Protein AF-A0A4R1K8H7-F1 (afdb_monomer)

Sequence (689 aa):
MNKKAFTLLELAIVLLIIGILSAGAMRMMSGAFTSSKYTRTKNSITLAVKEIADYTVRARRLPASIQGIISQERDAFNTNLEYFADTTATTTASICNMTSTPLTINVCSTADCSGETITENNVAFILASHGEDQAPQYTVSGTTYTFYKDGVNVDEEESDDVVGWMTLNTLKAMAGCEGSLSIEQNKLPDAIAMNTYSYTLTPKGGVAPYDWCIETNNHPTLLGAFYFGSSANLNAKNVNSRGACSSTSNYVNDIGEVILNTNGAALDTNKLGDDNSGSSLITVRLRDSEGTEFVKQYDLRLLRQFEVAMDAPESTTTPGEGFSDFESSLGETINSNGDPNSASVIIKEGEIQIVQNNKKDSVSVFTSCTPASCPPFANKGKFAAYFVYSYSNQASWREVFGLTFAVIKSYKPGTSATAANTTLGLTGDSGPGMGYGDNGWIDGINGGNSFGVEFDLSQESFQMDPDDDHLAIVSRADVRTNWNTPMYSYSADNWPIYNPLQVYTSHAQNVHNTTINNNPDQYWSHNDAKGTSKQTGKGVYYDSTSAVIPNNYNVATPVKYGIRVEALSGCNYKCSVCDKQTGKNNYIFINVWRASESAMAANSTLASNMQTVVSKHHTYDYINAPAATRAYPANLGTPLMTDCVPDDTTTNRTLDTIRYGFTSGKWSYSYDNYIKFIITDFKASVSQY

Structure (mmCIF, N/CA/C/O backbone):
data_AF-A0A4R1K8H7-F1
#
_entry.id   AF-A0A4R1K8H7-F1
#
loop_
_atom_site.group_PDB
_atom_site.id
_atom_site.type_symbol
_atom_site.label_atom_id
_atom_site.label_alt_id
_atom_site.label_comp_id
_atom_site.label_asym_id
_atom_site.label_entity_id
_atom_site.label_seq_id
_atom_site.pdbx_PDB_ins_code
_atom_site.Cartn_x
_atom_site.Cartn_y
_atom_site.Cartn_z
_atom_site.occupancy
_atom_site.B_iso_or_equiv
_atom_site.auth_seq_id
_atom_site.auth_comp_id
_atom_site.auth_asym_id
_atom_site.auth_atom_id
_atom_site.pdbx_PDB_model_num
ATOM 1 N N . MET A 1 1 ? 26.293 -34.514 74.653 1.00 46.16 1 MET A N 1
ATOM 2 C CA . MET A 1 1 ? 25.276 -33.681 73.971 1.00 46.16 1 MET A CA 1
ATOM 3 C C . MET A 1 1 ? 24.098 -33.485 74.918 1.00 46.16 1 MET A C 1
ATOM 5 O O . MET A 1 1 ? 23.252 -34.365 75.007 1.00 46.16 1 MET A O 1
ATOM 9 N N . ASN A 1 2 ? 24.062 -32.378 75.666 1.00 43.22 2 ASN A N 1
ATOM 10 C CA . ASN A 1 2 ? 22.921 -32.037 76.522 1.00 43.22 2 ASN A CA 1
ATOM 11 C C . ASN A 1 2 ? 21.764 -31.568 75.636 1.00 43.22 2 ASN A C 1
ATOM 13 O O . ASN A 1 2 ? 21.667 -30.388 75.306 1.00 43.22 2 ASN A O 1
ATOM 17 N N . LYS A 1 3 ? 20.911 -32.506 75.213 1.00 53.81 3 LYS A N 1
ATOM 18 C CA . LYS A 1 3 ? 19.638 -32.176 74.573 1.00 53.81 3 LYS A CA 1
ATOM 19 C C . LYS A 1 3 ? 18.725 -31.600 75.655 1.00 53.81 3 LYS A C 1
ATOM 21 O O . LYS A 1 3 ? 18.143 -32.348 76.432 1.00 53.81 3 LYS A O 1
ATOM 26 N N . LYS A 1 4 ? 18.656 -30.269 75.746 1.00 66.88 4 LYS A N 1
ATOM 27 C CA . LYS A 1 4 ? 17.614 -29.594 76.524 1.00 66.88 4 LYS A CA 1
ATOM 28 C C . LYS A 1 4 ? 16.278 -29.943 75.867 1.00 66.88 4 LYS A C 1
ATOM 30 O O . LYS A 1 4 ? 16.053 -29.584 74.714 1.00 66.88 4 LYS A O 1
ATOM 35 N N . ALA A 1 5 ? 15.455 -30.721 76.559 1.00 67.00 5 ALA A N 1
ATOM 36 C CA . ALA A 1 5 ? 14.085 -30.972 76.144 1.00 67.00 5 ALA A CA 1
ATOM 37 C C . ALA A 1 5 ? 13.282 -29.679 76.344 1.00 67.00 5 ALA A C 1
ATOM 39 O O . ALA A 1 5 ? 13.367 -29.073 77.413 1.00 67.00 5 ALA A O 1
ATOM 40 N N . PHE A 1 6 ? 12.554 -29.247 75.312 1.00 68.94 6 PHE A N 1
ATOM 41 C CA . PHE A 1 6 ? 11.619 -28.126 75.416 1.00 68.94 6 PHE A CA 1
ATOM 42 C C . PHE A 1 6 ? 10.542 -28.455 76.447 1.00 68.94 6 PHE A C 1
ATOM 44 O O . PHE A 1 6 ? 10.031 -29.579 76.482 1.00 68.94 6 PHE A O 1
ATOM 51 N N . THR A 1 7 ? 10.200 -27.487 77.293 1.00 84.62 7 THR A N 1
ATOM 52 C CA . THR A 1 7 ? 9.129 -27.686 78.267 1.00 84.62 7 THR A CA 1
ATOM 53 C C . THR A 1 7 ? 7.779 -27.670 77.548 1.00 84.62 7 THR A C 1
ATOM 55 O O . THR A 1 7 ? 7.556 -26.903 76.612 1.00 84.62 7 THR A O 1
ATOM 58 N N . LEU A 1 8 ? 6.856 -28.534 77.972 1.00 86.00 8 LEU A N 1
ATOM 59 C CA . LEU A 1 8 ? 5.530 -28.684 77.353 1.00 86.00 8 LEU A CA 1
ATOM 60 C C . LEU A 1 8 ? 4.734 -27.358 77.363 1.00 86.00 8 LEU A C 1
ATOM 62 O O . LEU A 1 8 ? 3.929 -27.097 76.473 1.00 86.00 8 LEU A O 1
ATOM 66 N N . LEU A 1 9 ? 5.032 -26.486 78.333 1.00 87.44 9 LEU A N 1
ATOM 67 C CA . LEU A 1 9 ? 4.484 -25.137 78.449 1.00 87.44 9 LEU A CA 1
ATOM 68 C C . LEU A 1 9 ? 4.985 -24.187 77.348 1.00 87.44 9 LEU A C 1
ATOM 70 O O . LEU A 1 9 ? 4.184 -23.450 76.777 1.00 87.44 9 LEU A O 1
ATOM 74 N N . GLU A 1 10 ? 6.281 -24.216 77.017 1.00 86.31 10 GLU A N 1
ATOM 75 C CA . GLU A 1 10 ? 6.838 -23.400 75.926 1.00 86.31 10 GLU A CA 1
ATOM 76 C C . GLU A 1 10 ? 6.198 -23.772 74.582 1.00 86.31 10 GLU A C 1
ATOM 78 O O . GLU A 1 10 ? 5.849 -22.886 73.804 1.00 86.31 10 GLU A O 1
ATOM 83 N N . LEU A 1 11 ? 5.948 -25.065 74.336 1.00 91.25 11 LEU A N 1
ATOM 84 C CA . LEU A 1 11 ? 5.245 -25.522 73.131 1.00 91.25 11 LEU A CA 1
ATOM 85 C C . LEU A 1 11 ? 3.792 -25.009 73.081 1.00 91.25 11 LEU A C 1
ATOM 87 O O . LEU A 1 11 ? 3.328 -24.573 72.028 1.00 91.25 11 LEU A O 1
ATOM 91 N N . ALA A 1 12 ? 3.079 -25.022 74.212 1.00 92.50 12 ALA A N 1
ATOM 92 C CA . ALA A 1 12 ? 1.696 -24.551 74.285 1.00 92.50 12 ALA A CA 1
ATOM 93 C C . ALA A 1 12 ? 1.571 -23.042 74.001 1.00 92.50 12 ALA A C 1
ATOM 95 O O . ALA A 1 12 ? 0.664 -22.624 73.281 1.00 92.50 12 ALA A O 1
ATOM 96 N N . ILE A 1 13 ? 2.505 -22.227 74.505 1.00 94.25 13 ILE A N 1
ATOM 97 C CA . ILE A 1 13 ? 2.536 -20.780 74.238 1.00 94.25 13 ILE A CA 1
ATOM 98 C C . ILE A 1 13 ? 2.827 -20.507 72.756 1.00 94.25 13 ILE A C 1
ATOM 100 O O . ILE A 1 13 ? 2.176 -19.657 72.151 1.00 94.25 13 ILE A O 1
ATOM 104 N N . VAL A 1 14 ? 3.750 -21.254 72.141 1.00 95.06 14 VAL A N 1
ATOM 105 C CA . VAL A 1 14 ? 4.052 -21.115 70.706 1.00 95.06 14 VAL A CA 1
ATOM 106 C C . VAL A 1 14 ? 2.830 -21.447 69.846 1.00 95.06 14 VAL A C 1
ATOM 108 O O . VAL A 1 14 ? 2.508 -20.690 68.931 1.00 95.06 14 VAL A O 1
ATOM 111 N N . LEU A 1 15 ? 2.102 -22.525 70.157 1.00 94.31 15 LEU A N 1
ATOM 112 C CA . LEU A 1 15 ? 0.884 -22.891 69.424 1.00 94.31 15 LEU A CA 1
ATOM 113 C C . LEU A 1 15 ? -0.229 -21.844 69.574 1.00 94.31 15 LEU A C 1
ATOM 115 O O . LEU A 1 15 ? -0.911 -21.542 68.595 1.00 94.31 15 LEU A O 1
ATOM 119 N N . LEU A 1 16 ? -0.382 -21.246 70.760 1.00 95.38 16 LEU A N 1
ATOM 120 C CA . LEU A 1 16 ? -1.332 -20.153 70.982 1.00 95.38 16 LEU A CA 1
ATOM 121 C C . LEU A 1 16 ? -0.990 -18.925 70.125 1.00 95.38 16 LEU A C 1
ATOM 123 O O . LEU A 1 16 ? -1.870 -18.369 69.467 1.00 95.38 16 LEU A O 1
ATOM 127 N N . ILE A 1 17 ? 0.286 -18.525 70.094 1.00 95.88 17 ILE A N 1
ATOM 128 C CA . ILE A 1 17 ? 0.751 -17.391 69.284 1.00 95.88 17 ILE A CA 1
ATOM 129 C C . ILE A 1 17 ? 0.510 -17.665 67.795 1.00 95.88 17 ILE A C 1
ATOM 131 O O . ILE A 1 17 ? -0.023 -16.803 67.098 1.00 95.88 17 ILE A O 1
ATOM 135 N N . ILE A 1 18 ? 0.827 -18.870 67.309 1.00 95.19 18 ILE A N 1
ATOM 136 C CA . ILE A 1 18 ? 0.568 -19.260 65.915 1.00 95.19 18 ILE A CA 1
ATOM 137 C C . ILE A 1 18 ? -0.934 -19.219 65.605 1.00 95.19 18 ILE A C 1
ATOM 139 O O . ILE A 1 18 ? -1.311 -18.719 64.547 1.00 95.19 18 ILE A O 1
ATOM 143 N N . GLY A 1 19 ? -1.796 -19.681 66.515 1.00 95.69 19 GLY A N 1
ATOM 144 C CA . GLY A 1 19 ? -3.250 -19.634 66.337 1.00 95.69 19 GLY A CA 1
ATOM 145 C C . GLY A 1 19 ? -3.782 -18.206 66.187 1.00 95.69 19 GLY A C 1
ATOM 146 O O . GLY A 1 19 ? -4.539 -17.923 65.259 1.00 95.69 19 GLY A O 1
ATOM 147 N N . ILE A 1 20 ? -3.326 -17.287 67.043 1.00 95.00 20 ILE A N 1
ATOM 148 C CA . ILE A 1 20 ? -3.728 -15.872 66.993 1.00 95.00 20 ILE A CA 1
ATOM 149 C C . ILE A 1 20 ? -3.201 -15.196 65.720 1.00 95.00 20 ILE A C 1
ATOM 151 O O . ILE A 1 20 ? -3.957 -14.504 65.036 1.00 95.00 20 ILE A O 1
ATOM 155 N N . LEU A 1 21 ? -1.934 -15.427 65.358 1.00 95.31 21 LEU A N 1
ATOM 156 C CA . LEU A 1 21 ? -1.344 -14.868 64.137 1.00 95.31 21 LEU A CA 1
ATOM 157 C C . LEU A 1 21 ? -2.031 -15.399 62.873 1.00 95.31 21 LEU A C 1
ATOM 159 O O . LEU A 1 21 ? -2.281 -14.630 61.947 1.00 95.31 21 LEU A O 1
ATOM 163 N N . SER A 1 22 ? -2.394 -16.684 62.849 1.00 93.38 22 SER A N 1
ATOM 164 C CA . SER A 1 22 ? -3.094 -17.297 61.713 1.00 93.38 22 SER A CA 1
ATOM 165 C C . SER A 1 22 ? -4.496 -16.711 61.533 1.00 93.38 22 SER A C 1
ATOM 167 O O . SER A 1 22 ? -4.876 -16.364 60.417 1.00 93.38 22 SER A O 1
ATOM 169 N N . ALA A 1 23 ? -5.246 -16.528 62.627 1.00 90.19 23 ALA A N 1
ATOM 170 C CA . ALA A 1 23 ? -6.570 -15.907 62.586 1.00 90.19 23 ALA A CA 1
ATOM 171 C C . ALA A 1 23 ? -6.513 -14.437 62.123 1.00 90.19 23 ALA A C 1
ATOM 173 O O . ALA A 1 23 ? -7.360 -14.000 61.343 1.00 90.19 23 ALA A O 1
ATOM 174 N N . GLY A 1 24 ? -5.495 -13.684 62.560 1.00 90.44 24 GLY A N 1
ATOM 175 C CA . GLY A 1 24 ? -5.249 -12.319 62.088 1.00 90.44 24 GLY A CA 1
ATOM 176 C C . GLY A 1 24 ? -4.907 -12.261 60.595 1.00 90.44 24 GLY A C 1
ATOM 177 O O . GLY A 1 24 ? -5.489 -11.462 59.861 1.00 90.44 24 GLY A O 1
ATOM 178 N N . ALA A 1 25 ? -4.024 -13.150 60.128 1.00 90.56 25 ALA A N 1
ATOM 179 C CA . ALA A 1 25 ? -3.614 -13.217 58.726 1.00 90.56 25 ALA A CA 1
ATOM 180 C C . ALA A 1 25 ? -4.790 -13.530 57.785 1.00 90.56 25 ALA A C 1
ATOM 182 O O . ALA A 1 25 ? -4.927 -12.886 56.747 1.00 90.56 25 ALA A O 1
ATOM 183 N N . MET A 1 26 ? -5.683 -14.453 58.165 1.00 91.19 26 MET A N 1
ATOM 184 C CA . MET A 1 26 ? -6.849 -14.813 57.344 1.00 91.19 26 MET A CA 1
ATOM 185 C C . MET A 1 26 ? -7.805 -13.633 57.115 1.00 91.19 26 MET A C 1
ATOM 187 O O . MET A 1 26 ? -8.285 -13.452 55.997 1.00 91.19 26 MET A O 1
ATOM 191 N N . ARG A 1 27 ? -8.045 -12.789 58.130 1.00 84.00 27 ARG A N 1
ATOM 192 C CA . ARG A 1 27 ? -8.909 -11.601 57.984 1.00 84.00 27 ARG A CA 1
ATOM 193 C C . ARG A 1 27 ? -8.325 -10.575 57.013 1.00 84.00 27 ARG A C 1
ATOM 195 O O . ARG A 1 27 ? -9.057 -10.040 56.187 1.00 84.00 27 ARG A O 1
ATOM 202 N N . MET A 1 28 ? -7.013 -10.339 57.073 1.00 88.62 28 MET A N 1
ATOM 203 C CA . MET A 1 28 ? -6.340 -9.419 56.147 1.00 88.62 28 MET A CA 1
ATOM 204 C C . MET A 1 28 ? -6.310 -9.965 54.715 1.00 88.62 28 MET A C 1
ATOM 206 O O . MET A 1 28 ? -6.494 -9.209 53.764 1.00 88.62 28 MET A O 1
ATOM 210 N N . MET A 1 29 ? -6.121 -11.279 54.552 1.00 91.06 29 MET A N 1
ATOM 211 C CA . MET A 1 29 ? -6.149 -11.917 53.235 1.00 91.06 29 MET A CA 1
ATOM 212 C C . MET A 1 29 ? -7.539 -11.857 52.592 1.00 91.06 29 MET A C 1
ATOM 214 O O . MET A 1 29 ? -7.616 -11.626 51.391 1.00 91.06 29 MET A O 1
ATOM 218 N N . SER A 1 30 ? -8.624 -12.002 53.366 1.00 88.50 30 SER A N 1
ATOM 219 C CA . SER A 1 30 ? -9.996 -11.937 52.834 1.00 88.50 30 SER A CA 1
ATOM 220 C C . SER A 1 30 ? -10.286 -10.601 52.147 1.00 88.50 30 SER A C 1
ATOM 222 O O . SER A 1 30 ? -10.647 -10.592 50.975 1.00 88.50 30 SER A O 1
ATOM 224 N N . GLY A 1 31 ? -10.032 -9.472 52.821 1.00 88.25 31 GLY A N 1
ATOM 225 C CA . GLY A 1 31 ? -10.249 -8.146 52.223 1.00 88.25 31 GLY A CA 1
ATOM 226 C C . GLY A 1 31 ? -9.352 -7.881 51.006 1.00 88.25 31 GLY A C 1
ATOM 227 O O . GLY A 1 31 ? -9.788 -7.289 50.019 1.00 88.25 31 GLY A O 1
ATOM 228 N N . ALA A 1 32 ? -8.111 -8.383 51.028 1.00 90.56 32 ALA A N 1
ATOM 229 C CA . ALA A 1 32 ? -7.211 -8.293 49.879 1.00 90.56 32 ALA A CA 1
ATOM 230 C C . ALA A 1 32 ? -7.717 -9.107 48.672 1.00 90.56 32 ALA A C 1
ATOM 232 O O . ALA A 1 32 ? -7.573 -8.664 47.531 1.00 90.56 32 ALA A O 1
ATOM 233 N N . PHE A 1 33 ? -8.333 -10.274 48.902 1.00 93.00 33 PHE A N 1
ATOM 234 C CA . PHE A 1 33 ? -8.939 -11.068 47.835 1.00 93.00 33 PHE A CA 1
ATOM 235 C C . PHE A 1 33 ? -10.171 -10.387 47.239 1.00 93.00 33 PHE A C 1
ATOM 237 O O . PHE A 1 33 ? -10.264 -10.351 46.013 1.00 93.00 33 PHE A O 1
ATOM 244 N N . THR A 1 34 ? -11.060 -9.812 48.052 1.00 92.69 34 THR A N 1
ATOM 245 C CA . THR A 1 34 ? -12.237 -9.071 47.563 1.00 92.69 34 THR A CA 1
ATOM 246 C C . THR A 1 34 ? -11.818 -7.872 46.714 1.00 92.69 34 THR A C 1
ATOM 248 O O . THR A 1 34 ? -12.214 -7.775 45.557 1.00 92.69 34 THR A O 1
ATOM 251 N N . SER A 1 35 ? -10.903 -7.030 47.206 1.00 92.94 35 SER A N 1
ATOM 252 C CA . SER A 1 35 ? -10.392 -5.884 46.434 1.00 92.94 35 SER A CA 1
ATOM 253 C C . SER A 1 35 ? -9.690 -6.313 45.132 1.00 92.94 35 SER A C 1
ATOM 255 O O . SER A 1 35 ? -9.850 -5.686 44.077 1.00 92.94 35 SER A O 1
ATOM 257 N N . SER A 1 36 ? -8.947 -7.429 45.169 1.00 96.19 36 SER A N 1
ATOM 258 C CA . SER A 1 36 ? -8.322 -8.012 43.976 1.00 96.19 36 SER A CA 1
ATOM 259 C C . SER A 1 36 ? -9.360 -8.510 42.968 1.00 96.19 36 SER A C 1
ATOM 261 O O . SER A 1 36 ? -9.210 -8.256 41.771 1.00 96.19 36 SER A O 1
ATOM 263 N N . LYS A 1 37 ? -10.416 -9.190 43.428 1.00 96.69 37 LYS A N 1
ATOM 264 C CA . LYS A 1 37 ? -11.520 -9.645 42.577 1.00 96.69 37 LYS A CA 1
ATOM 265 C C . LYS A 1 37 ? -12.281 -8.468 41.981 1.00 96.69 37 LYS A C 1
ATOM 267 O O . LYS A 1 37 ? -12.419 -8.438 40.768 1.00 96.69 37 LYS A O 1
ATOM 272 N N . TYR A 1 38 ? -12.637 -7.460 42.773 1.00 96.38 38 TYR A N 1
ATOM 273 C CA . TYR A 1 38 ? -13.289 -6.242 42.291 1.00 96.38 38 TYR A CA 1
ATOM 274 C C . TYR A 1 38 ? -12.479 -5.558 41.179 1.00 96.38 38 TYR A C 1
ATOM 276 O O . TYR A 1 38 ? -12.977 -5.294 40.084 1.00 96.38 38 TYR A O 1
ATOM 284 N N . THR A 1 39 ? -11.170 -5.377 41.399 1.00 97.06 39 THR A N 1
ATOM 285 C CA . THR A 1 39 ? -10.259 -4.823 40.382 1.00 97.06 39 THR A CA 1
ATOM 286 C C . THR A 1 39 ? -10.230 -5.685 39.114 1.00 97.06 39 THR A C 1
ATOM 288 O O . THR A 1 39 ? -10.230 -5.163 37.997 1.00 97.06 39 THR A O 1
ATOM 291 N N . ARG A 1 40 ? -10.221 -7.016 39.261 1.00 97.25 40 ARG A N 1
ATOM 292 C CA . ARG A 1 40 ? -10.290 -7.946 38.126 1.00 97.25 40 ARG A CA 1
ATOM 293 C C . ARG A 1 40 ? -11.631 -7.861 37.398 1.00 97.25 40 ARG A C 1
ATOM 295 O O . ARG A 1 40 ? -11.608 -7.832 36.172 1.00 97.25 40 ARG A O 1
ATOM 302 N N . THR A 1 41 ? -12.758 -7.769 38.100 1.00 97.88 41 THR A N 1
ATOM 303 C CA . THR A 1 41 ? -14.093 -7.586 37.510 1.00 97.88 41 THR A CA 1
ATOM 304 C C . THR A 1 41 ? -14.147 -6.287 36.706 1.00 97.88 41 THR A C 1
ATOM 306 O O . THR A 1 41 ? -14.503 -6.320 35.530 1.00 97.88 41 THR A O 1
ATOM 309 N N . LYS A 1 42 ? -13.651 -5.169 37.249 1.00 97.88 42 LYS A N 1
ATOM 310 C CA . LYS A 1 42 ? -13.557 -3.888 36.525 1.00 97.88 42 LYS A CA 1
ATOM 311 C C . LYS A 1 42 ? -12.729 -3.974 35.242 1.00 97.88 42 LYS A C 1
ATOM 313 O O . LYS A 1 42 ? -13.139 -3.460 34.198 1.00 97.88 42 LYS A O 1
ATOM 318 N N . ASN A 1 43 ? -11.583 -4.649 35.297 1.00 97.62 43 ASN A N 1
ATOM 319 C CA . ASN A 1 43 ? -10.753 -4.879 34.114 1.00 97.62 43 ASN A CA 1
ATOM 320 C C . ASN A 1 43 ? -11.456 -5.785 33.090 1.00 97.62 43 ASN A C 1
ATOM 322 O O . ASN A 1 43 ? -11.357 -5.529 31.892 1.00 97.62 43 ASN A O 1
ATOM 326 N N . SER A 1 44 ? -12.188 -6.799 33.557 1.00 97.31 44 SER A N 1
ATOM 327 C CA . SER A 1 44 ? -12.937 -7.737 32.708 1.00 97.31 44 SER A CA 1
ATOM 328 C C . SER A 1 44 ? -14.081 -7.026 31.982 1.00 97.31 44 SER A C 1
ATOM 330 O O . SER A 1 44 ? -14.193 -7.149 30.768 1.00 97.31 44 SER A O 1
ATOM 332 N N . ILE A 1 45 ? -14.855 -6.186 32.681 1.00 98.06 45 ILE A N 1
ATOM 333 C CA . ILE A 1 45 ? -15.905 -5.354 32.072 1.00 98.06 45 ILE A CA 1
ATOM 334 C C . ILE A 1 45 ? -15.313 -4.367 31.068 1.00 98.06 45 ILE A C 1
ATOM 336 O O . ILE A 1 45 ? -15.821 -4.246 29.958 1.00 98.06 45 ILE A O 1
ATOM 340 N N . THR A 1 46 ? -14.217 -3.687 31.416 1.00 98.19 46 THR A N 1
ATOM 341 C CA . THR A 1 46 ? -13.554 -2.736 30.505 1.00 98.19 46 THR A CA 1
ATOM 342 C C . THR A 1 46 ? -13.098 -3.429 29.217 1.00 98.19 46 THR A C 1
ATOM 344 O O . THR A 1 46 ? -13.279 -2.894 28.121 1.00 98.19 46 THR A O 1
ATOM 347 N N . LEU A 1 47 ? -12.534 -4.635 29.335 1.00 97.81 47 LEU A N 1
ATOM 348 C CA . LEU A 1 47 ? -12.134 -5.448 28.190 1.00 97.81 47 LEU A CA 1
ATOM 349 C C . LEU A 1 47 ? -13.349 -5.885 27.361 1.00 97.81 47 LEU A C 1
ATOM 351 O O . LEU A 1 47 ? -13.347 -5.692 26.149 1.00 97.81 47 LEU A O 1
ATOM 355 N N . ALA A 1 48 ? -14.396 -6.398 28.004 1.00 98.19 48 ALA A N 1
ATOM 356 C CA . ALA A 1 48 ? -15.610 -6.851 27.333 1.00 98.19 48 ALA A CA 1
ATOM 357 C C . ALA A 1 48 ? -16.338 -5.706 26.603 1.00 98.19 48 ALA A C 1
ATOM 359 O O . ALA A 1 48 ? -16.743 -5.866 25.454 1.00 98.19 48 ALA A O 1
ATOM 360 N N . VAL A 1 49 ? -16.430 -4.514 27.208 1.00 98.44 49 VAL A N 1
ATOM 361 C CA . VAL A 1 49 ? -16.962 -3.299 26.562 1.00 98.44 49 VAL A CA 1
ATOM 362 C C . VAL A 1 49 ? -16.171 -2.966 25.293 1.00 98.44 49 VAL A C 1
ATOM 364 O O . VAL A 1 49 ? -16.765 -2.652 24.260 1.00 98.44 49 VAL A O 1
ATOM 367 N N . LYS A 1 50 ? -14.838 -3.082 25.334 1.00 98.12 50 LYS A N 1
ATOM 368 C CA . LYS A 1 50 ? -13.985 -2.872 24.158 1.00 98.12 50 LYS A CA 1
ATOM 369 C C . LYS A 1 50 ? -14.206 -3.940 23.084 1.00 98.12 50 LYS A C 1
ATOM 371 O O . LYS A 1 50 ? -14.316 -3.596 21.913 1.00 98.12 50 LYS A O 1
ATOM 376 N N . GLU A 1 51 ? -14.306 -5.212 23.458 1.00 98.19 51 GLU A N 1
ATOM 377 C CA . GLU A 1 51 ? -14.550 -6.316 22.518 1.00 98.19 51 GLU A CA 1
ATOM 378 C C . GLU A 1 51 ? -15.915 -6.182 21.817 1.00 98.19 51 GLU A C 1
ATOM 380 O O . GLU A 1 51 ? -16.007 -6.366 20.600 1.00 98.19 51 GLU A O 1
ATOM 385 N N . ILE A 1 52 ? -16.959 -5.776 22.551 1.00 98.19 52 ILE A N 1
ATOM 386 C CA . ILE A 1 52 ? -18.285 -5.471 21.989 1.00 98.19 52 ILE A CA 1
ATOM 387 C C . ILE A 1 52 ? -18.204 -4.271 21.037 1.00 98.19 52 ILE A C 1
ATOM 389 O O . ILE A 1 52 ? -18.786 -4.312 19.949 1.00 98.19 52 ILE A O 1
ATOM 393 N N . ALA A 1 53 ? -17.471 -3.216 21.402 1.00 97.75 53 ALA A N 1
ATOM 394 C CA . ALA A 1 53 ? -17.270 -2.057 20.536 1.00 97.75 53 ALA A CA 1
ATOM 395 C C . ALA A 1 53 ? -16.532 -2.436 19.241 1.00 97.75 53 ALA A C 1
ATOM 397 O O . ALA A 1 53 ? -16.993 -2.093 18.154 1.00 97.75 53 ALA A O 1
ATOM 398 N N . ASP A 1 54 ? -15.455 -3.218 19.332 1.00 96.38 54 ASP A N 1
ATOM 399 C CA . ASP A 1 54 ? -14.691 -3.706 18.180 1.00 96.38 54 ASP A CA 1
ATOM 400 C C . ASP A 1 54 ? -15.546 -4.594 17.262 1.00 96.38 54 ASP A C 1
ATOM 402 O O . ASP A 1 54 ? -15.484 -4.473 16.033 1.00 96.38 54 ASP A O 1
ATOM 406 N N . TYR A 1 55 ? -16.371 -5.481 17.833 1.00 96.69 55 TYR A N 1
ATOM 407 C CA . TYR A 1 55 ? -17.365 -6.237 17.069 1.00 96.69 55 TYR A CA 1
ATOM 408 C C . TYR A 1 55 ? -18.322 -5.292 16.343 1.00 96.69 55 TYR A C 1
ATOM 410 O O . TYR A 1 55 ? -18.528 -5.432 15.139 1.00 96.69 55 TYR A O 1
ATOM 418 N N . THR A 1 56 ? -18.865 -4.310 17.060 1.00 95.50 56 THR A N 1
ATOM 419 C CA . THR A 1 56 ? -19.866 -3.376 16.540 1.00 95.50 56 THR A CA 1
ATOM 420 C C . THR A 1 56 ? -19.311 -2.513 15.413 1.00 95.50 56 THR A C 1
ATOM 422 O O . THR A 1 56 ? -19.981 -2.322 14.404 1.00 95.50 56 THR A O 1
ATOM 425 N N . VAL A 1 57 ? -18.070 -2.039 15.528 1.00 91.81 57 VAL A N 1
ATOM 426 C CA . VAL A 1 57 ? -17.384 -1.267 14.482 1.00 91.81 57 VAL A CA 1
ATOM 427 C C . VAL A 1 57 ? -17.228 -2.088 13.200 1.00 91.81 57 VAL A C 1
ATOM 429 O O . VAL A 1 57 ? -17.487 -1.582 12.107 1.00 91.81 57 VAL A O 1
ATOM 432 N N . ARG A 1 58 ? -16.855 -3.368 13.321 1.00 88.12 58 ARG A N 1
ATOM 433 C CA . ARG A 1 58 ? -16.699 -4.271 12.168 1.00 88.12 58 ARG A CA 1
ATOM 434 C C . ARG A 1 58 ? -18.037 -4.678 11.557 1.00 88.12 58 ARG A C 1
ATOM 436 O O . ARG A 1 58 ? -18.187 -4.646 10.342 1.00 88.12 58 ARG A O 1
ATOM 443 N N . ALA A 1 59 ? -18.994 -5.072 12.392 1.00 90.06 59 ALA A N 1
ATOM 444 C CA . ALA A 1 59 ? -20.297 -5.573 11.965 1.00 90.06 59 ALA A CA 1
ATOM 445 C C . ALA A 1 59 ? -21.293 -4.454 11.626 1.00 90.06 59 ALA A C 1
ATOM 447 O O . ALA A 1 59 ? -22.352 -4.733 11.070 1.00 90.06 59 ALA A O 1
ATOM 448 N N . ARG A 1 60 ? -20.972 -3.206 11.992 1.00 90.62 60 ARG A N 1
ATOM 449 C CA . ARG A 1 60 ? -21.842 -2.023 11.914 1.00 90.62 60 ARG A CA 1
ATOM 450 C C . ARG A 1 60 ? -23.178 -2.188 12.639 1.00 90.62 60 ARG A C 1
ATOM 452 O O . ARG A 1 60 ? -24.109 -1.452 12.357 1.00 90.62 60 ARG A O 1
ATOM 459 N N . ARG A 1 61 ? -23.278 -3.110 13.595 1.00 94.19 61 ARG A N 1
ATOM 460 C CA . ARG A 1 61 ? -24.480 -3.388 14.397 1.00 94.19 61 ARG A CA 1
ATOM 461 C C . ARG A 1 61 ? -24.082 -3.901 15.773 1.00 94.19 61 ARG A C 1
ATOM 463 O O . ARG A 1 61 ? -23.027 -4.529 15.896 1.00 94.19 61 ARG A O 1
ATOM 470 N N . LEU A 1 62 ? -24.916 -3.668 16.782 1.00 96.75 62 LEU A N 1
ATOM 471 C CA . LEU A 1 62 ? -24.701 -4.265 18.100 1.00 96.75 62 LEU A CA 1
ATOM 472 C C . LEU A 1 62 ? -24.952 -5.779 18.036 1.00 96.75 62 LEU A C 1
ATOM 474 O O . LEU A 1 62 ? -25.794 -6.236 17.257 1.00 96.75 62 LEU A O 1
ATOM 478 N N . PRO A 1 63 ? -24.241 -6.589 18.830 1.00 96.81 63 PRO A N 1
ATOM 479 C CA . PRO A 1 63 ? -24.535 -8.008 18.902 1.00 96.81 63 PRO A CA 1
ATOM 480 C C . PRO A 1 63 ? -25.853 -8.281 19.633 1.00 96.81 63 PRO A C 1
ATOM 482 O O . PRO A 1 63 ? -26.177 -7.627 20.616 1.00 96.81 63 PRO A O 1
ATOM 485 N N . ALA A 1 64 ? -26.604 -9.293 19.190 1.00 96.25 64 ALA A N 1
ATOM 486 C CA . ALA A 1 64 ? -27.817 -9.729 19.892 1.00 96.25 64 ALA A CA 1
ATOM 487 C C . ALA A 1 64 ? -27.512 -10.422 21.237 1.00 96.25 64 ALA A C 1
ATOM 489 O O . ALA A 1 64 ? -28.361 -10.454 22.122 1.00 96.25 64 ALA A O 1
ATOM 490 N N . SER A 1 65 ? -26.304 -10.975 21.387 1.00 96.62 65 SER A N 1
ATOM 491 C CA . SER A 1 65 ? -25.794 -11.592 22.614 1.00 96.62 65 SER A CA 1
ATOM 492 C C . SER A 1 65 ? -24.276 -11.453 22.687 1.00 96.62 65 SER A C 1
ATOM 494 O O . SER A 1 65 ? -23.616 -11.489 21.652 1.00 96.62 65 SER A O 1
ATOM 496 N N . ILE A 1 66 ? -23.711 -11.411 23.892 1.00 97.56 66 ILE A N 1
ATOM 497 C CA . ILE A 1 66 ? -22.252 -11.357 24.106 1.00 97.56 66 ILE A CA 1
ATOM 498 C C . ILE A 1 66 ? -21.550 -12.720 23.977 1.00 97.56 66 ILE A C 1
ATOM 500 O O . ILE A 1 66 ? -20.322 -12.764 23.895 1.00 97.56 66 ILE A O 1
ATOM 504 N N . GLN A 1 67 ? -22.311 -13.822 23.932 1.00 97.00 67 GLN A N 1
ATOM 505 C CA . GLN A 1 67 ? -21.758 -15.177 23.891 1.00 97.00 67 GLN A CA 1
ATOM 506 C C . GLN A 1 67 ? -20.885 -15.404 22.655 1.00 97.00 67 GLN A C 1
ATOM 508 O O . GLN A 1 67 ? -21.316 -15.176 21.523 1.00 97.00 67 GLN A O 1
ATOM 513 N N . GLY A 1 68 ? -19.645 -15.841 22.880 1.00 95.75 68 GLY A N 1
ATOM 514 C CA . GLY A 1 68 ? -18.649 -16.051 21.822 1.00 95.75 68 GLY A CA 1
ATOM 515 C C . GLY A 1 68 ? -18.100 -14.777 21.161 1.00 95.75 68 GLY A C 1
ATOM 516 O O . GLY A 1 68 ? -17.309 -14.882 20.224 1.00 95.75 68 GLY A O 1
ATOM 517 N N . ILE A 1 69 ? -18.500 -13.589 21.624 1.00 97.25 69 ILE A N 1
ATOM 518 C CA . ILE A 1 69 ? -17.952 -12.302 21.167 1.00 97.25 69 ILE A CA 1
ATOM 519 C C . ILE A 1 69 ? -16.904 -11.795 22.145 1.00 97.25 69 ILE A C 1
ATOM 521 O O . ILE A 1 69 ? -15.849 -11.331 21.714 1.00 97.25 69 ILE A O 1
ATOM 525 N N . ILE A 1 70 ? -17.200 -11.892 23.442 1.00 98.12 70 ILE A N 1
ATOM 526 C CA . ILE A 1 70 ? -16.274 -11.496 24.498 1.00 98.12 70 ILE A CA 1
ATOM 527 C C . ILE A 1 70 ? -15.458 -12.689 24.991 1.00 98.12 70 ILE A C 1
ATOM 529 O O . ILE A 1 70 ? -15.919 -13.830 24.982 1.00 98.12 70 ILE A O 1
ATOM 533 N N . SER A 1 71 ? -14.236 -12.426 25.439 1.00 97.19 71 SER A N 1
ATOM 534 C CA . SER A 1 71 ? -13.317 -13.457 25.926 1.00 97.19 71 SER A CA 1
ATOM 535 C C . SER A 1 71 ? -13.658 -13.962 27.332 1.00 97.19 71 SER A C 1
ATOM 537 O O . SER A 1 71 ? -13.275 -15.077 27.693 1.00 97.19 71 SER A O 1
ATOM 539 N N . GLN A 1 72 ? -14.375 -13.163 28.128 1.00 96.81 72 GLN A N 1
ATOM 540 C CA . GLN A 1 72 ? -14.764 -13.486 29.502 1.00 96.81 72 GLN A CA 1
ATOM 541 C C . GLN A 1 72 ? -16.242 -13.172 29.738 1.00 96.81 72 GLN A C 1
ATOM 543 O O . GLN A 1 72 ? -16.620 -12.026 29.947 1.00 96.81 72 GLN A O 1
ATOM 548 N N . GLU A 1 73 ? -17.078 -14.210 29.736 1.00 97.31 73 GLU A N 1
ATOM 549 C CA . GLU A 1 73 ? -18.522 -14.096 30.013 1.00 97.31 73 GLU A CA 1
ATOM 550 C C . GLU A 1 73 ? -18.849 -14.050 31.512 1.00 97.31 73 GLU A C 1
ATOM 552 O O . GLU A 1 73 ? -19.986 -13.773 31.893 1.00 97.31 73 GLU A O 1
ATOM 557 N N . ARG A 1 74 ? -17.855 -14.338 32.358 1.00 97.69 74 ARG A N 1
ATOM 558 C CA . ARG A 1 74 ? -17.965 -14.334 33.815 1.00 97.69 74 ARG A CA 1
ATOM 559 C C . ARG A 1 74 ? -16.942 -13.407 34.433 1.00 97.69 74 ARG A C 1
ATOM 561 O O . ARG A 1 74 ? -15.823 -13.289 33.934 1.00 97.69 74 ARG A O 1
ATOM 568 N N . ASP A 1 75 ? -17.322 -12.806 35.544 1.00 97.50 75 ASP A N 1
ATOM 569 C CA . ASP A 1 75 ? -16.472 -11.910 36.304 1.00 97.50 75 ASP A CA 1
ATOM 570 C C . ASP A 1 75 ? -15.557 -12.654 37.306 1.00 97.50 75 ASP A C 1
ATOM 572 O O . ASP A 1 75 ? -15.474 -13.888 37.327 1.00 97.50 75 ASP A O 1
ATOM 576 N N . ALA A 1 76 ? -14.829 -11.917 38.153 1.00 97.56 76 ALA A N 1
ATOM 577 C CA . ALA A 1 76 ? -13.921 -12.516 39.133 1.00 97.56 76 ALA A CA 1
ATOM 578 C C . ALA A 1 76 ? -14.633 -13.186 40.328 1.00 97.56 76 ALA A C 1
ATOM 580 O O . ALA A 1 76 ? -13.989 -13.934 41.077 1.00 97.56 76 ALA A O 1
ATOM 581 N N . PHE A 1 77 ? -15.932 -12.935 40.497 1.00 96.88 77 PHE A N 1
ATOM 582 C CA . PHE A 1 77 ? -16.808 -13.562 41.484 1.00 96.88 77 PHE A CA 1
ATOM 583 C C . PHE A 1 77 ? -17.580 -14.761 40.910 1.00 96.88 77 PHE A C 1
ATOM 585 O O . PHE A 1 77 ? -18.294 -15.438 41.647 1.00 96.88 77 PHE A O 1
ATOM 592 N N . ASN A 1 78 ? -17.310 -15.115 39.644 1.00 97.19 78 ASN A N 1
ATOM 593 C CA . ASN A 1 78 ? -17.908 -16.226 38.902 1.00 97.19 78 ASN A CA 1
ATOM 594 C C . ASN A 1 78 ? -19.392 -16.009 38.543 1.00 97.19 78 ASN A C 1
ATOM 596 O O . ASN A 1 78 ? -20.096 -16.975 38.219 1.00 97.19 78 ASN A O 1
ATOM 600 N N . THR A 1 79 ? -19.835 -14.754 38.534 1.00 96.62 79 THR A N 1
ATOM 601 C CA . THR A 1 79 ? -21.162 -14.325 38.084 1.00 96.62 79 THR A CA 1
ATOM 602 C C . THR A 1 79 ? -21.124 -14.038 36.583 1.00 96.62 79 THR A C 1
ATOM 604 O O . THR A 1 79 ? -20.096 -13.616 36.054 1.00 96.62 79 THR A O 1
ATOM 607 N N . ASN A 1 80 ? -22.211 -14.329 35.861 1.00 97.50 80 ASN A N 1
ATOM 608 C CA . ASN A 1 80 ? -22.294 -14.008 34.433 1.00 97.50 80 ASN A CA 1
ATOM 609 C C . ASN A 1 80 ? -22.461 -12.494 34.250 1.00 97.50 80 ASN A C 1
ATOM 611 O O . ASN A 1 80 ? -23.222 -11.876 34.988 1.00 97.50 80 ASN A O 1
ATOM 615 N N . LEU A 1 81 ? -21.812 -11.920 33.238 1.00 98.12 81 LEU A N 1
ATOM 616 C CA . LEU A 1 81 ? -22.018 -10.516 32.886 1.00 98.12 81 LEU A CA 1
ATOM 617 C C . LEU A 1 81 ? -23.398 -10.315 32.246 1.00 98.12 81 LEU A C 1
ATOM 619 O O . LEU A 1 81 ? -23.793 -11.066 31.349 1.00 98.12 81 LEU A O 1
ATOM 623 N N . GLU A 1 82 ? -24.108 -9.274 32.666 1.00 98.06 82 GLU A N 1
ATOM 624 C CA . GLU A 1 82 ? -25.405 -8.904 32.105 1.00 98.06 82 GLU A CA 1
ATOM 625 C C . GLU A 1 82 ? -25.246 -7.854 31.014 1.00 98.06 82 GLU A C 1
ATOM 627 O O . GLU A 1 82 ? -24.571 -6.844 31.202 1.00 98.06 82 GLU A O 1
ATOM 632 N N . TYR A 1 83 ? -25.873 -8.098 29.864 1.00 98.19 83 TYR A N 1
ATOM 633 C CA . TYR A 1 83 ? -25.780 -7.250 28.681 1.00 98.19 83 TYR A CA 1
ATOM 634 C C . TYR A 1 83 ? -27.139 -6.662 28.320 1.00 98.19 83 TYR A C 1
ATOM 636 O O . TYR A 1 83 ? -28.084 -7.395 28.023 1.00 98.19 83 TYR A O 1
ATOM 644 N N . PHE A 1 84 ? -27.205 -5.335 28.280 1.00 97.56 84 PHE A N 1
ATOM 645 C CA . PHE A 1 84 ? -28.387 -4.580 27.884 1.00 97.56 84 PHE A CA 1
ATOM 646 C C . PHE A 1 84 ? -28.048 -3.754 26.649 1.00 97.56 84 PHE A C 1
ATOM 648 O O . PHE A 1 84 ? -27.100 -2.974 26.663 1.00 97.56 84 PHE A O 1
ATOM 655 N N . ALA A 1 85 ? -28.811 -3.905 25.573 1.00 97.50 85 ALA A N 1
ATOM 656 C CA . ALA A 1 85 ? -28.585 -3.177 24.330 1.00 97.50 85 ALA A CA 1
ATOM 657 C C . ALA A 1 85 ? -29.904 -2.764 23.690 1.00 97.50 85 ALA A C 1
ATOM 659 O O . ALA A 1 85 ? -30.941 -3.397 23.898 1.00 97.50 85 ALA A O 1
ATOM 660 N N . ASP A 1 86 ? -29.858 -1.703 22.887 1.00 94.06 86 ASP A N 1
ATOM 661 C CA . ASP A 1 86 ? -31.011 -1.288 22.099 1.00 94.06 86 ASP A CA 1
ATOM 662 C C . ASP A 1 86 ? -31.340 -2.365 21.055 1.00 94.06 86 ASP A C 1
ATOM 664 O O . ASP A 1 86 ? -30.576 -2.618 20.124 1.00 94.06 86 ASP A O 1
ATOM 668 N N . THR A 1 87 ? -32.508 -2.993 21.194 1.00 91.25 87 THR A N 1
ATOM 669 C CA . THR A 1 87 ? -32.975 -4.052 20.284 1.00 91.25 87 THR A CA 1
ATOM 670 C C . THR A 1 87 ? -33.088 -3.613 18.816 1.00 91.25 87 THR A C 1
ATOM 672 O O . THR A 1 87 ? -33.011 -4.449 17.911 1.00 91.25 87 THR A O 1
ATOM 675 N N . THR A 1 88 ? -33.230 -2.311 18.542 1.00 87.56 88 THR A N 1
ATOM 676 C CA . THR A 1 88 ? -33.240 -1.787 17.166 1.00 87.56 88 THR A CA 1
ATOM 677 C C . THR A 1 88 ? -31.842 -1.808 16.537 1.00 87.56 88 THR A C 1
ATOM 679 O O . THR A 1 88 ? -31.699 -2.118 15.350 1.00 87.56 88 THR A O 1
ATOM 682 N N . ALA A 1 89 ? -30.805 -1.582 17.352 1.00 87.50 89 ALA A N 1
ATOM 683 C CA . ALA A 1 89 ? -29.397 -1.633 16.966 1.00 87.50 89 ALA A CA 1
ATOM 684 C C . ALA A 1 89 ? -28.859 -3.065 16.798 1.00 87.50 89 ALA A C 1
ATOM 686 O O . ALA A 1 89 ? -27.792 -3.249 16.208 1.00 87.50 89 ALA A O 1
ATOM 687 N N . THR A 1 90 ? -29.560 -4.080 17.325 1.00 86.88 90 THR A N 1
ATOM 688 C CA . THR A 1 90 ? -29.136 -5.490 17.239 1.00 86.88 90 THR A CA 1
ATOM 689 C C . THR A 1 90 ? -29.705 -6.240 16.035 1.00 86.88 90 THR A C 1
ATOM 691 O O . THR A 1 90 ? -29.123 -7.237 15.603 1.00 86.88 90 THR A O 1
ATOM 694 N N . THR A 1 91 ? -30.830 -5.790 15.471 1.00 79.88 91 THR A N 1
ATOM 695 C CA . THR A 1 91 ? -31.610 -6.581 14.501 1.00 79.88 91 THR A CA 1
ATOM 696 C C . THR A 1 91 ? -31.526 -6.073 13.064 1.00 79.88 91 THR A C 1
ATOM 698 O O . THR A 1 91 ? -31.249 -6.866 12.163 1.00 79.88 91 THR A O 1
ATOM 701 N N . THR A 1 92 ? -31.759 -4.781 12.825 1.00 67.19 92 THR A N 1
ATOM 702 C CA . THR A 1 92 ? -31.982 -4.268 11.458 1.00 67.19 92 THR A CA 1
ATOM 703 C C . THR A 1 92 ? -31.227 -2.993 11.109 1.00 67.19 92 THR A C 1
ATOM 705 O O . THR A 1 92 ? -30.956 -2.773 9.930 1.00 67.19 92 THR A O 1
ATOM 708 N N . ALA A 1 93 ? -30.889 -2.144 12.081 1.00 71.12 93 ALA A N 1
ATOM 709 C CA . ALA A 1 93 ? -30.244 -0.866 11.798 1.00 71.12 93 ALA A CA 1
ATOM 710 C C . ALA A 1 93 ? -28.716 -0.976 11.870 1.00 71.12 93 ALA A C 1
ATOM 712 O O . ALA A 1 93 ? -28.162 -1.477 12.848 1.00 71.12 93 ALA A O 1
ATOM 713 N N . SER A 1 94 ? -28.031 -0.451 10.849 1.00 86.44 94 SER A N 1
ATOM 714 C CA . SER A 1 94 ? -26.620 -0.092 10.990 1.00 86.44 94 SER A CA 1
ATOM 715 C C . SER A 1 94 ? -26.504 1.012 12.040 1.00 86.44 94 SER A C 1
ATOM 717 O O . SER A 1 94 ? -27.247 1.994 11.970 1.00 86.44 94 SER A O 1
ATOM 719 N N . ILE A 1 95 ? -25.555 0.906 12.974 1.00 91.69 95 ILE A N 1
ATOM 720 C CA . ILE A 1 95 ? -25.318 1.946 13.990 1.00 91.69 95 ILE A CA 1
ATOM 721 C C . ILE A 1 95 ? -25.002 3.312 13.365 1.00 91.69 95 ILE A C 1
ATOM 723 O O . ILE A 1 95 ? -25.231 4.341 13.995 1.00 91.69 95 ILE A O 1
ATOM 727 N N . CYS A 1 96 ? -24.522 3.350 12.115 1.00 87.62 96 CYS A N 1
ATOM 728 C CA . CYS A 1 96 ? -24.287 4.606 11.406 1.00 87.62 96 CYS A CA 1
ATOM 729 C C . CYS A 1 96 ? -25.586 5.357 11.084 1.00 87.62 96 CYS A C 1
ATOM 731 O O . CYS A 1 96 ? -25.596 6.585 11.140 1.00 87.62 96 CYS A O 1
ATOM 733 N N . ASN A 1 97 ? -26.673 4.628 10.826 1.00 84.75 97 ASN A N 1
ATOM 734 C CA . ASN A 1 97 ? -27.963 5.170 10.386 1.00 84.75 97 ASN A CA 1
ATOM 735 C C . ASN A 1 97 ? -28.853 5.524 11.585 1.00 84.75 97 ASN A C 1
ATOM 737 O O . ASN A 1 97 ? -29.920 6.116 11.436 1.00 84.75 97 ASN A O 1
ATOM 741 N N . MET A 1 98 ? -28.439 5.128 12.790 1.00 88.50 98 MET A N 1
ATOM 742 C CA . MET A 1 98 ? -29.150 5.460 14.012 1.00 88.50 98 MET A CA 1
ATOM 743 C C . MET A 1 98 ? -28.871 6.911 14.399 1.00 88.50 98 MET A C 1
ATOM 745 O O . MET A 1 98 ? -27.723 7.369 14.415 1.00 88.50 98 MET A O 1
ATOM 749 N N . THR A 1 99 ? -29.937 7.633 14.727 1.00 89.19 99 THR A N 1
ATOM 750 C CA . THR A 1 99 ? -29.881 9.019 15.207 1.00 89.19 99 THR A CA 1
ATOM 751 C C . THR A 1 99 ? -29.884 9.105 16.733 1.00 89.19 99 THR A C 1
ATOM 753 O O . THR A 1 99 ? -29.316 10.041 17.289 1.00 89.19 99 THR A O 1
ATOM 756 N N . SER A 1 100 ? -30.487 8.128 17.412 1.00 94.06 100 SER A N 1
ATOM 757 C CA . SER A 1 100 ? -30.573 8.039 18.872 1.00 94.06 100 SER A CA 1
ATOM 758 C C . SER A 1 100 ? -30.808 6.597 19.314 1.00 94.06 100 SER A C 1
ATOM 760 O O . SER A 1 100 ? -31.293 5.786 18.524 1.00 94.06 100 SER A O 1
ATOM 762 N N . THR A 1 101 ? -30.548 6.311 20.587 1.00 96.12 101 THR A N 1
ATOM 763 C CA . THR A 1 101 ? -31.027 5.100 21.273 1.00 96.12 101 THR A CA 1
ATOM 764 C C . THR A 1 101 ? -31.882 5.523 22.468 1.00 96.12 101 THR A C 1
ATOM 766 O O . THR A 1 101 ? -31.663 6.605 23.019 1.00 96.12 101 THR A O 1
ATOM 769 N N . PRO A 1 102 ? -32.866 4.717 22.900 1.00 96.75 102 PRO A N 1
ATOM 770 C CA . PRO A 1 102 ? -33.705 5.074 24.033 1.00 96.75 102 PRO A CA 1
ATOM 771 C C . PRO A 1 102 ? -33.035 4.768 25.381 1.00 96.75 102 PRO A C 1
ATOM 773 O O . PRO A 1 102 ? -33.596 5.126 26.414 1.00 96.75 102 PRO A O 1
ATOM 776 N N . LEU A 1 103 ? -31.884 4.081 25.398 1.00 97.88 103 LEU A N 1
ATOM 777 C CA . LEU A 1 103 ? -31.209 3.709 26.639 1.00 97.88 103 LEU A CA 1
ATOM 778 C C . LEU A 1 103 ? -30.525 4.918 27.282 1.00 97.88 103 LEU A C 1
ATOM 780 O O . LEU A 1 103 ? -29.743 5.633 26.645 1.00 97.88 103 LEU A O 1
ATOM 784 N N . THR A 1 104 ? -30.767 5.058 28.579 1.00 98.25 104 THR A N 1
ATOM 785 C CA . THR A 1 104 ? -30.128 6.039 29.453 1.00 98.25 104 THR A CA 1
ATOM 786 C C . THR A 1 104 ? -29.552 5.308 30.658 1.00 98.25 104 THR A C 1
ATOM 788 O O . THR A 1 104 ? -30.176 4.389 31.192 1.00 98.25 104 THR A O 1
ATOM 791 N N . ILE A 1 105 ? -28.366 5.715 31.101 1.00 98.31 105 ILE A N 1
ATOM 792 C CA . ILE A 1 105 ? -27.768 5.233 32.348 1.00 98.31 105 ILE A CA 1
ATOM 793 C C . ILE A 1 105 ? -27.641 6.388 33.337 1.00 98.31 105 ILE A C 1
ATOM 795 O O . ILE A 1 105 ? -27.188 7.473 32.977 1.00 98.31 105 ILE A O 1
ATOM 799 N N . ASN A 1 106 ? -28.042 6.132 34.579 1.00 98.12 106 ASN A N 1
ATOM 800 C CA . ASN A 1 106 ? -27.827 6.989 35.734 1.00 98.12 106 ASN A CA 1
ATOM 801 C C . ASN A 1 106 ? -26.877 6.274 36.699 1.00 98.12 106 ASN A C 1
ATOM 803 O O . ASN A 1 106 ? -27.111 5.117 37.037 1.00 98.12 106 ASN A O 1
ATOM 807 N N . VAL A 1 107 ? -25.830 6.951 37.164 1.00 98.00 107 VAL A N 1
ATOM 808 C CA . VAL A 1 107 ? -24.939 6.444 38.217 1.00 98.00 107 VAL A CA 1
ATOM 809 C C . VAL A 1 107 ? -25.029 7.371 39.422 1.00 98.00 107 VAL A C 1
ATOM 811 O O . VAL A 1 107 ? -24.529 8.499 39.379 1.00 98.00 107 VAL A O 1
ATOM 814 N N . CYS A 1 108 ? -25.687 6.905 40.480 1.00 98.12 108 CYS A N 1
ATOM 815 C CA . CYS A 1 108 ? -26.011 7.686 41.669 1.00 98.12 108 CYS A CA 1
ATOM 816 C C . CYS A 1 108 ? -24.912 7.614 42.734 1.00 98.12 108 CYS A C 1
ATOM 818 O O . CYS A 1 108 ? -24.362 6.550 43.013 1.00 98.12 108 CYS A O 1
ATOM 820 N N . SER A 1 109 ? -24.614 8.742 43.385 1.00 97.69 109 SER A N 1
ATOM 821 C CA . SER A 1 109 ? -23.698 8.782 44.535 1.00 97.69 109 SER A CA 1
ATOM 822 C C . SER A 1 109 ? -24.364 8.486 45.886 1.00 97.69 109 SER A C 1
ATOM 824 O O . SER A 1 109 ? -23.671 8.457 46.898 1.00 97.69 109 SER A O 1
ATOM 826 N N . THR A 1 110 ? -25.692 8.355 45.929 1.00 97.38 110 THR A N 1
ATOM 827 C CA . THR A 1 110 ? -26.489 8.041 47.129 1.00 97.38 110 THR A CA 1
ATOM 828 C C . THR A 1 110 ? -27.605 7.060 46.770 1.00 97.38 110 THR A C 1
ATOM 830 O O . THR A 1 110 ? -28.027 7.005 45.616 1.00 97.38 110 THR A O 1
ATOM 833 N N . ALA A 1 111 ? -28.094 6.298 47.751 1.00 94.94 111 ALA A N 1
ATOM 834 C CA . ALA A 1 111 ? -29.088 5.237 47.546 1.00 94.94 111 ALA A CA 1
ATOM 835 C C . ALA A 1 111 ? -30.447 5.745 47.034 1.00 94.94 111 ALA A C 1
ATOM 837 O O . ALA A 1 111 ? -31.143 5.069 46.285 1.00 94.94 111 ALA A O 1
ATOM 838 N N . ASP A 1 112 ? -30.809 6.971 47.409 1.00 94.81 112 ASP A N 1
ATOM 839 C CA . ASP A 1 112 ? -32.016 7.669 46.963 1.00 94.81 112 ASP A CA 1
ATOM 840 C C . ASP A 1 112 ? -31.794 8.511 45.693 1.00 94.81 112 ASP A C 1
ATOM 842 O O . ASP A 1 112 ? -32.704 9.219 45.260 1.00 94.81 112 ASP A O 1
ATOM 846 N N . CYS A 1 113 ? -30.582 8.482 45.123 1.00 95.50 113 CYS A N 1
ATOM 847 C CA . CYS A 1 113 ? -30.157 9.320 44.001 1.00 95.50 113 CYS A CA 1
ATOM 848 C C . CYS A 1 113 ? -30.363 10.835 44.213 1.00 95.50 113 CYS A C 1
ATOM 850 O O . CYS A 1 113 ? -30.438 11.588 43.242 1.00 95.50 113 CYS A O 1
ATOM 852 N N . SER A 1 114 ? -30.443 11.314 45.462 1.00 95.94 114 SER A N 1
ATOM 853 C CA . SER A 1 114 ? -30.557 12.750 45.766 1.00 95.94 114 SER A CA 1
ATOM 854 C C . SER A 1 114 ? -29.234 13.516 45.620 1.00 95.94 114 SER A C 1
ATOM 856 O O . SER A 1 114 ? -29.238 14.748 45.562 1.00 95.94 114 SER A O 1
ATOM 858 N N . GLY A 1 115 ? -28.108 12.797 45.564 1.00 92.94 115 GLY A N 1
ATOM 859 C CA . GLY A 1 115 ? -26.769 13.346 45.365 1.00 92.94 115 GLY A CA 1
ATOM 860 C C . GLY A 1 115 ? -26.380 13.601 43.903 1.00 92.94 115 GLY A C 1
ATOM 861 O O . GLY A 1 115 ? -27.209 13.819 43.020 1.00 92.94 115 GLY A O 1
ATOM 862 N N . GLU A 1 116 ? -25.070 13.582 43.642 1.00 94.81 116 GLU A N 1
ATOM 863 C CA . GLU A 1 116 ? -24.529 13.690 42.287 1.00 94.81 116 GLU A CA 1
ATOM 864 C C . GLU A 1 116 ? -24.923 12.445 41.483 1.00 94.81 116 GLU A C 1
ATOM 866 O O . GLU A 1 116 ? -24.590 11.317 41.854 1.00 94.81 116 GLU A O 1
ATOM 871 N N . THR A 1 117 ? -25.612 12.664 40.366 1.00 96.81 117 THR A N 1
ATOM 872 C CA . THR A 1 117 ? -25.965 11.611 39.414 1.00 96.81 117 THR A CA 1
ATOM 873 C C . THR A 1 117 ? -25.265 11.887 38.093 1.00 96.81 117 THR A C 1
ATOM 875 O O . THR A 1 117 ? -25.411 12.968 37.522 1.00 96.81 117 THR A O 1
ATOM 878 N N . ILE A 1 118 ? -24.500 10.912 37.606 1.00 97.06 118 ILE A N 1
ATOM 879 C CA . ILE A 1 118 ? -23.963 10.940 36.243 1.00 97.06 118 ILE A CA 1
ATOM 880 C C . ILE A 1 118 ? -25.045 10.358 35.339 1.00 97.06 118 ILE A C 1
ATOM 882 O O . ILE A 1 118 ? -25.372 9.182 35.475 1.00 97.06 118 ILE A O 1
ATOM 886 N N . THR A 1 119 ? -25.596 11.171 34.441 1.00 97.75 119 THR A N 1
ATOM 887 C CA . THR A 1 119 ? -26.613 10.741 33.475 1.00 97.75 119 THR A CA 1
ATOM 888 C C . THR A 1 119 ? -26.020 10.776 32.076 1.00 97.75 119 THR A C 1
ATOM 890 O O . THR A 1 119 ? -25.645 11.842 31.589 1.00 97.75 119 THR A O 1
ATOM 893 N N . GLU A 1 120 ? -25.990 9.626 31.411 1.00 97.88 120 GLU A N 1
ATOM 894 C CA . GLU A 1 120 ? -25.570 9.499 30.016 1.00 97.88 120 GLU A CA 1
ATOM 895 C C . GLU A 1 120 ? -26.758 9.040 29.167 1.00 97.88 120 GLU A C 1
ATOM 897 O O . GLU A 1 120 ? -27.378 8.008 29.432 1.00 97.88 120 GLU A O 1
ATOM 902 N N . ASN A 1 121 ? -27.084 9.829 28.143 1.00 97.94 121 ASN A N 1
ATOM 903 C CA . ASN A 1 121 ? -28.150 9.545 27.180 1.00 97.94 121 ASN A CA 1
ATOM 904 C C . ASN A 1 121 ? -27.571 8.908 25.911 1.00 97.94 121 ASN A C 1
ATOM 906 O O . ASN A 1 121 ? -26.365 8.971 25.669 1.00 97.94 121 ASN A O 1
ATOM 910 N N . ASN A 1 122 ? -28.438 8.363 25.052 1.00 96.50 122 ASN A N 1
ATOM 911 C CA . ASN A 1 122 ? -28.034 7.701 23.807 1.00 96.50 122 ASN A CA 1
ATOM 912 C C . ASN A 1 122 ? -27.001 6.589 24.054 1.00 96.50 122 ASN A C 1
ATOM 914 O O . ASN A 1 122 ? -26.012 6.456 23.323 1.00 96.50 122 ASN A O 1
ATOM 918 N N . VAL A 1 123 ? -27.197 5.804 25.114 1.00 97.81 123 VAL A N 1
ATOM 919 C CA . VAL A 1 123 ? -26.346 4.653 25.411 1.00 97.81 123 VAL A CA 1
ATOM 920 C C . VAL A 1 123 ? -26.644 3.555 24.392 1.00 97.81 123 VAL A C 1
ATOM 922 O O . VAL A 1 123 ? -27.791 3.188 24.174 1.00 97.81 123 VAL A O 1
ATOM 925 N N . ALA A 1 124 ? -25.636 3.029 23.709 1.00 97.00 124 ALA A N 1
ATOM 926 C CA . ALA A 1 124 ? -25.838 1.938 22.762 1.00 97.00 124 ALA A CA 1
ATOM 927 C C . ALA A 1 124 ? -26.001 0.601 23.488 1.00 97.00 124 ALA A C 1
ATOM 929 O O . ALA A 1 124 ? -26.915 -0.167 23.186 1.00 97.00 124 ALA A O 1
ATOM 930 N N . PHE A 1 125 ? -25.133 0.345 24.468 1.00 98.38 125 PHE A N 1
ATOM 931 C CA . PHE A 1 125 ? -25.220 -0.826 25.329 1.00 98.38 125 PHE A CA 1
ATOM 932 C C . PHE A 1 125 ? -24.615 -0.573 26.715 1.00 98.38 125 PHE A C 1
ATOM 934 O O . PHE A 1 125 ? -23.771 0.311 26.888 1.00 98.38 125 PHE A O 1
ATOM 941 N N . ILE A 1 126 ? -25.036 -1.394 27.675 1.00 98.50 126 ILE A N 1
ATOM 942 C CA . ILE A 1 126 ? -24.592 -1.449 29.069 1.00 98.50 126 ILE A CA 1
ATOM 943 C C . ILE A 1 126 ? -24.162 -2.891 29.366 1.00 98.50 126 ILE A C 1
ATOM 945 O O . ILE A 1 126 ? -24.802 -3.842 28.911 1.00 98.50 126 ILE A O 1
ATOM 949 N N . LEU A 1 127 ? -23.078 -3.049 30.118 1.00 98.38 127 LEU A N 1
ATOM 950 C CA . LEU A 1 127 ? -22.572 -4.316 30.628 1.00 98.38 127 LEU A CA 1
ATOM 951 C C . LEU A 1 127 ? -22.385 -4.201 32.146 1.00 98.38 127 LEU A C 1
ATOM 953 O O . LEU A 1 127 ? -21.705 -3.279 32.598 1.00 98.38 127 LEU A O 1
ATOM 957 N N . ALA A 1 128 ? -22.971 -5.113 32.918 1.00 98.19 128 ALA A N 1
ATOM 958 C CA . ALA A 1 128 ? -22.960 -5.072 34.382 1.00 98.19 128 ALA A CA 1
ATOM 959 C C . ALA A 1 128 ? -22.514 -6.405 35.007 1.00 98.19 128 ALA A C 1
ATOM 961 O O . ALA A 1 128 ? -22.662 -7.463 34.391 1.00 98.19 128 ALA A O 1
ATOM 962 N N . SER A 1 129 ? -21.972 -6.345 36.226 1.00 98.19 129 SER A N 1
ATOM 963 C CA . SER A 1 129 ? -21.679 -7.501 37.084 1.00 98.19 129 SER A CA 1
ATOM 964 C C . SER A 1 129 ? -22.204 -7.274 38.497 1.00 98.19 129 SER A C 1
ATOM 966 O O . SER A 1 129 ? -22.014 -6.174 39.009 1.00 98.19 129 SER A O 1
ATOM 968 N N . HIS A 1 130 ? -22.763 -8.323 39.112 1.00 97.06 130 HIS A N 1
ATOM 969 C CA . HIS A 1 130 ? -23.385 -8.322 40.453 1.00 97.06 130 HIS A CA 1
ATOM 970 C C . HIS A 1 130 ? -22.396 -8.444 41.624 1.00 97.06 130 HIS A C 1
ATOM 972 O O . HIS A 1 130 ? -22.692 -9.117 42.601 1.00 97.06 130 HIS A O 1
ATOM 978 N N . GLY A 1 131 ? -21.162 -7.963 41.463 1.00 95.44 131 GLY A N 1
ATOM 979 C CA . GLY A 1 131 ? -20.186 -7.941 42.560 1.00 95.44 131 GLY A CA 1
ATOM 980 C C . GLY A 1 131 ? -19.951 -9.261 43.327 1.00 95.44 131 GLY A C 1
ATOM 981 O O . GLY A 1 131 ? -19.958 -10.364 42.768 1.00 95.44 131 GLY A O 1
ATOM 982 N N . GLU A 1 132 ? -19.628 -9.123 44.612 1.00 95.56 132 GLU A N 1
ATOM 983 C CA . GLU A 1 132 ? -19.393 -10.180 45.599 1.00 95.56 132 GLU A CA 1
ATOM 984 C C . GLU A 1 132 ? -20.693 -10.773 46.154 1.00 95.56 132 GLU A C 1
ATOM 986 O O . GLU A 1 132 ? -20.732 -11.987 46.390 1.00 95.56 132 GLU A O 1
ATOM 991 N N . ASP A 1 133 ? -21.729 -9.953 46.350 1.00 94.06 133 ASP A N 1
ATOM 992 C CA . ASP A 1 133 ? -23.021 -10.374 46.909 1.00 94.06 133 ASP A CA 1
ATOM 993 C C . ASP A 1 133 ? -23.874 -11.202 45.920 1.00 94.06 133 ASP A C 1
ATOM 995 O O . ASP A 1 133 ? -24.745 -11.974 46.334 1.00 94.06 133 ASP A O 1
ATOM 999 N N . GLN A 1 134 ? -23.547 -11.133 44.623 1.00 93.62 134 GLN A N 1
ATOM 1000 C CA . GLN A 1 134 ? -24.266 -11.767 43.514 1.00 93.62 134 GLN A CA 1
ATOM 1001 C C . GLN A 1 134 ? -25.718 -11.289 43.365 1.00 93.62 134 GLN A C 1
ATOM 1003 O O . GLN A 1 134 ? -26.517 -11.954 42.693 1.00 93.62 134 GLN A O 1
ATOM 1008 N N . ALA A 1 135 ? -26.070 -10.165 43.984 1.00 95.06 135 ALA A N 1
ATOM 1009 C CA . ALA A 1 135 ? -27.383 -9.561 43.916 1.00 95.06 135 ALA A CA 1
ATOM 1010 C C . ALA A 1 135 ? -27.312 -8.314 43.020 1.00 95.06 135 ALA A C 1
ATOM 1012 O O . ALA A 1 135 ? -26.475 -7.451 43.232 1.00 95.06 135 ALA A O 1
ATOM 1013 N N . PRO A 1 136 ? -28.173 -8.176 41.998 1.00 96.00 136 PRO A N 1
ATOM 1014 C CA . PRO A 1 136 ? -28.204 -6.954 41.205 1.00 96.00 136 PRO A CA 1
ATOM 1015 C C . PRO A 1 136 ? -28.685 -5.786 42.069 1.00 96.00 136 PRO A C 1
ATOM 1017 O O . PRO A 1 136 ? -29.837 -5.770 42.507 1.00 96.00 136 PRO A O 1
ATOM 1020 N N . GLN A 1 137 ? -27.844 -4.774 42.242 1.00 95.94 137 GLN A N 1
ATOM 1021 C CA . GLN A 1 137 ? -28.155 -3.566 43.002 1.00 95.94 137 GLN A CA 1
ATOM 1022 C C . GLN A 1 137 ? -28.444 -2.401 42.055 1.00 95.94 137 GLN A C 1
ATOM 1024 O O . GLN A 1 137 ? -28.036 -1.271 42.284 1.00 95.94 137 GLN A O 1
ATOM 1029 N N . TYR A 1 138 ? -29.167 -2.644 40.965 1.00 96.69 138 TYR A N 1
ATOM 1030 C CA . TYR A 1 138 ? -29.578 -1.602 40.029 1.00 96.69 138 TYR A CA 1
ATOM 1031 C C . TYR A 1 138 ? -31.090 -1.629 39.824 1.00 96.69 138 TYR A C 1
ATOM 1033 O O . TYR A 1 138 ? -31.747 -2.666 39.911 1.00 96.69 138 TYR A O 1
ATOM 1041 N N . THR A 1 139 ? -31.668 -0.471 39.506 1.00 96.94 139 THR A N 1
ATOM 1042 C CA . THR A 1 139 ? -33.100 -0.362 39.195 1.00 96.94 139 THR A CA 1
ATOM 1043 C C . THR A 1 139 ? -33.317 -0.044 37.723 1.00 96.94 139 THR A C 1
ATOM 1045 O O . THR A 1 139 ? -32.557 0.704 37.104 1.00 96.94 139 THR A O 1
ATOM 1048 N N . VAL A 1 140 ? -34.375 -0.615 37.145 1.00 97.19 140 VAL A N 1
ATOM 1049 C CA . VAL A 1 140 ? -34.748 -0.399 35.742 1.00 97.19 140 VAL A CA 1
ATOM 1050 C C . VAL A 1 140 ? -36.123 0.254 35.683 1.00 97.19 140 VAL A C 1
ATOM 1052 O O . VAL A 1 140 ? -37.108 -0.306 36.161 1.00 97.19 140 VAL A O 1
ATOM 1055 N N . SER A 1 141 ? -36.199 1.438 35.075 1.00 97.12 141 SER A N 1
ATOM 1056 C CA . SER A 1 141 ? -37.449 2.162 34.833 1.00 97.12 141 SER A CA 1
ATOM 1057 C C . SER A 1 141 ? -37.575 2.474 33.345 1.00 97.12 141 SER A C 1
ATOM 1059 O O . SER A 1 141 ? -36.977 3.420 32.829 1.00 97.12 141 SER A O 1
ATOM 1061 N N . GLY A 1 142 ? -38.319 1.633 32.623 1.00 95.50 142 GLY A N 1
ATOM 1062 C CA . GLY A 1 142 ? -38.400 1.706 31.164 1.00 95.50 142 GLY A CA 1
ATOM 1063 C C . GLY A 1 142 ? -37.049 1.395 30.515 1.00 95.50 142 GLY A C 1
ATOM 1064 O O . GLY A 1 142 ? -36.572 0.269 30.602 1.00 95.50 142 GLY A O 1
ATOM 1065 N N . THR A 1 143 ? -36.446 2.389 29.861 1.00 96.69 143 THR A N 1
ATOM 1066 C CA . THR A 1 143 ? -35.124 2.294 29.211 1.00 96.69 143 THR A CA 1
ATOM 1067 C C . THR A 1 143 ? -34.013 2.978 30.009 1.00 96.69 143 THR A C 1
ATOM 1069 O O . THR A 1 143 ? -32.883 3.089 29.532 1.00 96.69 143 THR A O 1
ATOM 1072 N N . THR A 1 144 ? -34.324 3.421 31.228 1.00 98.06 144 THR A N 1
ATOM 1073 C CA . THR A 1 144 ? -33.364 4.036 32.141 1.00 98.06 144 THR A CA 1
ATOM 1074 C C . THR A 1 144 ? -32.887 3.013 33.161 1.00 98.06 144 THR A C 1
ATOM 1076 O O . THR A 1 144 ? -33.690 2.475 33.927 1.00 98.06 144 THR A O 1
ATOM 1079 N N . TYR A 1 145 ? -31.577 2.783 33.188 1.00 98.19 145 TYR A N 1
ATOM 1080 C CA . TYR A 1 145 ? -30.900 1.927 34.159 1.00 98.19 145 TYR A CA 1
ATOM 1081 C C . TYR A 1 145 ? -30.202 2.795 35.199 1.00 98.19 145 TYR A C 1
ATOM 1083 O O . TYR A 1 145 ? -29.450 3.700 34.839 1.00 98.19 145 TYR A O 1
ATOM 1091 N N . THR A 1 146 ? -30.447 2.527 36.476 1.00 98.25 146 THR A N 1
ATOM 1092 C CA . THR A 1 146 ? -29.861 3.287 37.583 1.00 98.25 146 THR A CA 1
ATOM 1093 C C . THR A 1 146 ? -28.960 2.382 38.406 1.00 98.25 146 THR A C 1
ATOM 1095 O O . THR A 1 146 ? -29.453 1.464 39.052 1.00 98.25 146 THR A O 1
ATOM 1098 N N . PHE A 1 147 ? -27.660 2.662 38.361 1.00 98.06 147 PHE A N 1
ATOM 1099 C CA . PHE A 1 147 ? -26.610 2.015 39.147 1.00 98.06 147 PHE A CA 1
ATOM 1100 C C . PHE A 1 147 ? -26.141 2.949 40.263 1.00 98.06 147 PHE A C 1
ATOM 1102 O O . PHE A 1 147 ? -26.376 4.162 40.215 1.00 98.06 147 PHE A O 1
ATOM 1109 N N . TYR A 1 148 ? -25.409 2.410 41.232 1.00 98.00 148 TYR A N 1
ATOM 1110 C CA . TYR A 1 148 ? -24.859 3.173 42.348 1.00 98.00 148 TYR A CA 1
ATOM 1111 C C . TYR A 1 148 ? -23.329 3.137 42.318 1.00 98.00 148 TYR A C 1
ATOM 1113 O O . TYR A 1 148 ? -22.717 2.234 41.750 1.00 98.00 148 TYR A O 1
ATOM 1121 N N . LYS A 1 149 ? -22.689 4.182 42.852 1.00 96.94 149 LYS A N 1
ATOM 1122 C CA . LYS A 1 149 ? -21.232 4.182 43.042 1.00 96.94 149 LYS A CA 1
ATOM 1123 C C . LYS A 1 149 ? -20.857 3.144 44.112 1.00 96.94 149 LYS A C 1
ATOM 1125 O O . LYS A 1 149 ? -21.596 2.958 45.074 1.00 96.94 149 LYS A O 1
ATOM 1130 N N . ASP A 1 150 ? -19.673 2.558 43.955 1.00 94.69 150 ASP A N 1
ATOM 1131 C CA . ASP A 1 150 ? -19.050 1.644 44.922 1.00 94.69 150 ASP A CA 1
ATOM 1132 C C . ASP A 1 150 ? -19.113 2.195 46.362 1.00 94.69 150 ASP A C 1
ATOM 1134 O O . ASP A 1 150 ? -18.771 3.362 46.598 1.00 94.69 150 ASP A O 1
ATOM 1138 N N . GLY A 1 151 ? -19.577 1.370 47.306 1.00 92.56 151 GLY A N 1
ATOM 1139 C CA . GLY A 1 151 ? -19.703 1.695 48.733 1.00 92.56 151 GLY A CA 1
ATOM 1140 C C . GLY A 1 151 ? -20.971 2.462 49.142 1.00 92.56 151 GLY A C 1
ATOM 1141 O O . GLY A 1 151 ? -21.101 2.875 50.297 1.00 92.56 151 GLY A O 1
ATOM 1142 N N . VAL A 1 152 ? -21.920 2.695 48.230 1.00 96.31 152 VAL A N 1
ATOM 1143 C CA . VAL A 1 152 ? -23.230 3.280 48.574 1.00 96.31 152 VAL A CA 1
ATOM 1144 C C . VAL A 1 152 ? -24.129 2.202 49.176 1.00 96.31 152 VAL A C 1
ATOM 1146 O O . VAL A 1 152 ? -24.377 1.200 48.527 1.00 96.31 152 VAL A O 1
ATOM 1149 N N . ASN A 1 153 ? -24.663 2.412 50.384 1.00 96.31 153 ASN A N 1
ATOM 1150 C CA . ASN A 1 153 ? -25.569 1.444 51.016 1.00 96.31 153 ASN A CA 1
ATOM 1151 C C . ASN A 1 153 ? -26.954 1.426 50.343 1.00 96.31 153 ASN A C 1
ATOM 1153 O O . ASN A 1 153 ? -27.724 2.368 50.536 1.00 96.31 153 ASN A O 1
ATOM 1157 N N . VAL A 1 154 ? -27.278 0.366 49.606 1.00 94.75 154 VAL A N 1
ATOM 1158 C CA . VAL A 1 154 ? -28.567 0.109 48.945 1.00 94.75 154 VAL A CA 1
ATOM 1159 C C . VAL A 1 154 ? -29.161 -1.157 49.562 1.00 94.75 154 VAL A C 1
ATOM 1161 O O . VAL A 1 154 ? -28.464 -2.147 49.715 1.00 94.75 154 VAL A O 1
ATOM 1164 N N . ASP A 1 155 ? -30.428 -1.118 49.983 1.00 92.75 155 ASP A N 1
ATOM 1165 C CA . ASP A 1 155 ? -31.113 -2.273 50.595 1.00 92.75 155 ASP A CA 1
ATOM 1166 C C . ASP A 1 155 ? -30.360 -2.937 51.773 1.00 92.75 155 ASP A C 1
ATOM 1168 O O . ASP A 1 155 ? -30.392 -4.149 51.948 1.00 92.75 155 ASP A O 1
ATOM 1172 N N . GLU A 1 156 ? -29.738 -2.113 52.628 1.00 94.75 156 GLU A N 1
ATOM 1173 C CA . GLU A 1 156 ? -28.937 -2.521 53.804 1.00 94.75 156 GLU A CA 1
ATOM 1174 C C . GLU A 1 156 ? -27.552 -3.126 53.494 1.00 94.75 156 GLU A C 1
ATOM 1176 O O . GLU A 1 156 ? -26.835 -3.480 54.433 1.00 94.75 156 GLU A O 1
ATOM 1181 N N . GLU A 1 157 ? -27.128 -3.161 52.227 1.00 94.88 157 GLU A N 1
ATOM 1182 C CA . GLU A 1 157 ? -25.819 -3.671 51.793 1.00 94.88 157 GLU A CA 1
ATOM 1183 C C . GLU A 1 157 ? -25.025 -2.608 51.008 1.00 94.88 157 GLU A C 1
ATOM 1185 O O . GLU A 1 157 ? -25.596 -1.717 50.380 1.00 94.88 157 GLU A O 1
ATOM 1190 N N . GLU A 1 158 ? -23.690 -2.635 51.085 1.00 95.75 158 GLU A N 1
ATOM 1191 C CA . GLU A 1 158 ? -22.846 -1.710 50.315 1.00 95.75 158 GLU A CA 1
ATOM 1192 C C . GLU A 1 158 ? -22.829 -2.118 48.845 1.00 95.75 158 GLU A C 1
ATOM 1194 O O . GLU A 1 158 ? -22.620 -3.287 48.527 1.00 95.75 158 GLU A O 1
ATOM 1199 N N . SER A 1 159 ? -23.011 -1.143 47.951 1.00 96.50 159 SER A N 1
ATOM 1200 C CA . SER A 1 159 ? -23.069 -1.453 46.537 1.00 96.50 159 SER A CA 1
ATOM 1201 C C . SER A 1 159 ? -21.703 -1.828 45.981 1.00 96.50 159 SER A C 1
ATOM 1203 O O . SER A 1 159 ? -20.761 -1.042 46.108 1.00 96.50 159 SER A O 1
ATOM 1205 N N . ASP A 1 160 ? -21.606 -2.998 45.355 1.00 96.25 160 ASP A N 1
ATOM 1206 C CA . ASP A 1 160 ? -20.380 -3.555 44.776 1.00 96.25 160 ASP A CA 1
ATOM 1207 C C . ASP A 1 160 ? -20.529 -3.930 43.285 1.00 96.25 160 ASP A C 1
ATOM 1209 O O . ASP A 1 160 ? -19.578 -4.418 42.654 1.00 96.25 160 ASP A O 1
ATOM 1213 N N . ASP A 1 161 ? -21.691 -3.614 42.704 1.00 97.31 161 ASP A N 1
ATOM 1214 C CA . ASP A 1 161 ? -21.965 -3.687 41.277 1.00 97.31 161 ASP A CA 1
ATOM 1215 C C . ASP A 1 161 ? -20.904 -2.930 40.464 1.00 97.31 161 ASP A C 1
ATOM 1217 O O . ASP A 1 161 ? -20.526 -1.783 40.738 1.00 97.31 161 ASP A O 1
ATOM 1221 N N . VAL A 1 162 ? -20.444 -3.555 39.380 1.00 97.81 162 VAL A N 1
ATOM 1222 C CA . VAL A 1 162 ? -19.528 -2.915 38.430 1.00 97.81 162 VAL A CA 1
ATOM 1223 C C . VAL A 1 162 ? -20.220 -2.785 37.086 1.00 97.81 162 VAL A C 1
ATOM 1225 O O . VAL A 1 162 ? -20.706 -3.767 36.533 1.00 97.81 162 VAL A O 1
ATOM 1228 N N . VAL A 1 163 ? -20.225 -1.573 36.531 1.00 98.19 163 VAL A N 1
ATOM 1229 C CA . VAL A 1 163 ? -20.890 -1.263 35.261 1.00 98.19 163 VAL A CA 1
ATOM 1230 C C . VAL A 1 163 ? -19.934 -0.611 34.262 1.00 98.19 163 VAL A C 1
ATOM 1232 O O . VAL A 1 163 ? -19.065 0.187 34.619 1.00 98.19 163 VAL A O 1
ATOM 1235 N N . GLY A 1 164 ? -20.098 -0.951 32.986 1.00 98.12 164 GLY A N 1
ATOM 1236 C CA . GLY A 1 164 ? -19.461 -0.297 31.848 1.00 98.12 164 GLY A CA 1
ATOM 1237 C C . GLY A 1 164 ? -20.464 -0.098 30.714 1.00 98.12 164 GLY A C 1
ATOM 1238 O O . GLY A 1 164 ? -21.377 -0.896 30.535 1.00 98.12 164 GLY A O 1
ATOM 1239 N N . TRP A 1 165 ? -20.325 0.974 29.942 1.00 98.38 165 TRP A N 1
ATOM 1240 C CA . TRP A 1 165 ? -21.260 1.300 28.863 1.00 98.38 165 TRP A CA 1
ATOM 1241 C C . TRP A 1 165 ? -20.549 1.986 27.700 1.00 98.38 165 TRP A C 1
ATOM 1243 O O . TRP A 1 165 ? -19.403 2.427 27.818 1.00 98.38 165 TRP A O 1
ATOM 1253 N N . MET A 1 166 ? -21.243 2.097 26.568 1.00 98.12 166 MET A N 1
ATOM 1254 C CA . MET A 1 166 ? -20.793 2.916 25.446 1.00 98.12 166 MET A CA 1
ATOM 1255 C C . MET A 1 166 ? -21.960 3.650 24.801 1.00 98.12 166 MET A C 1
ATOM 1257 O O . MET A 1 166 ? -23.032 3.076 24.626 1.00 98.12 166 MET A O 1
ATOM 1261 N N . THR A 1 167 ? -21.758 4.915 24.432 1.00 97.56 167 THR A N 1
ATOM 1262 C CA . THR A 1 167 ? -22.771 5.721 23.739 1.00 97.56 167 THR A CA 1
ATOM 1263 C C . THR A 1 167 ? -22.777 5.455 22.235 1.00 97.56 167 THR A C 1
ATOM 1265 O O . THR A 1 167 ? -21.765 5.053 21.653 1.00 97.56 167 THR A O 1
ATOM 1268 N N . LEU A 1 168 ? -23.917 5.712 21.591 1.00 95.06 168 LEU A N 1
ATOM 1269 C CA . LEU A 1 168 ? -24.075 5.587 20.144 1.00 95.06 168 LEU A CA 1
ATOM 1270 C C . LEU A 1 168 ? -23.066 6.463 19.393 1.00 95.06 168 LEU A C 1
ATOM 1272 O O . LEU A 1 168 ? -22.415 5.975 18.477 1.00 95.06 168 LEU A O 1
ATOM 1276 N N . ASN A 1 169 ? -22.879 7.718 19.811 1.00 92.81 169 ASN A N 1
ATOM 1277 C CA . ASN A 1 169 ? -21.948 8.643 19.152 1.00 92.81 169 ASN A CA 1
ATOM 1278 C C . ASN A 1 169 ? -20.500 8.144 19.227 1.00 92.81 169 ASN A C 1
ATOM 1280 O O . ASN A 1 169 ? -19.794 8.156 18.225 1.00 92.81 169 ASN A O 1
ATOM 1284 N N . THR A 1 170 ? -20.067 7.615 20.379 1.00 94.88 170 THR A N 1
ATOM 1285 C CA . THR A 1 170 ? -18.726 7.023 20.515 1.00 94.88 170 THR A CA 1
ATOM 1286 C C . THR A 1 170 ? -18.541 5.857 19.545 1.00 94.88 170 THR A C 1
ATOM 1288 O O . THR A 1 170 ? -17.534 5.797 18.841 1.00 94.88 170 THR A O 1
ATOM 1291 N N . LEU A 1 171 ? -19.532 4.966 19.434 1.00 94.81 171 LEU A N 1
ATOM 1292 C CA . LEU A 1 171 ? -19.486 3.862 18.472 1.00 94.81 171 LEU A CA 1
ATOM 1293 C C . LEU A 1 171 ? -19.517 4.348 17.020 1.00 94.81 171 LEU A C 1
ATOM 1295 O O . LEU A 1 171 ? -18.785 3.810 16.191 1.00 94.81 171 LEU A O 1
ATOM 1299 N N . LYS A 1 172 ? -20.311 5.377 16.701 1.00 91.56 172 LYS A N 1
ATOM 1300 C CA . LYS A 1 172 ? -20.363 5.995 15.369 1.00 91.56 172 LYS A CA 1
ATOM 1301 C C . LYS A 1 172 ? -19.027 6.630 14.997 1.00 91.56 172 LYS A C 1
ATOM 1303 O O . LYS A 1 172 ? -18.552 6.416 13.884 1.00 91.56 172 LYS A O 1
ATOM 1308 N N . ALA A 1 173 ? -18.385 7.337 15.920 1.00 88.06 173 ALA A N 1
ATOM 1309 C CA . ALA A 1 173 ? -17.055 7.901 15.727 1.00 88.06 173 ALA A CA 1
ATOM 1310 C C . ALA A 1 173 ? -15.993 6.806 15.532 1.00 88.06 173 ALA A C 1
ATOM 1312 O O . ALA A 1 173 ? -15.220 6.869 14.578 1.00 88.06 173 ALA A O 1
ATOM 1313 N N . MET A 1 174 ? -15.995 5.758 16.366 1.00 91.00 174 MET A N 1
ATOM 1314 C CA . MET A 1 174 ? -15.083 4.611 16.222 1.00 91.00 174 MET A CA 1
ATOM 1315 C C . MET A 1 174 ? -15.292 3.860 14.905 1.00 91.00 174 MET A C 1
ATOM 1317 O O . MET A 1 174 ? -14.336 3.396 14.289 1.00 91.00 174 MET A O 1
ATOM 1321 N N . ALA A 1 175 ? -16.540 3.761 14.455 1.00 88.50 175 ALA A N 1
ATOM 1322 C CA . ALA A 1 175 ? -16.877 3.169 13.175 1.00 88.50 175 ALA A CA 1
ATOM 1323 C C . ALA A 1 175 ? -16.575 4.123 12.000 1.00 88.50 175 ALA A C 1
ATOM 1325 O O . ALA A 1 175 ? -16.609 3.717 10.841 1.00 88.50 175 ALA A O 1
ATOM 1326 N N . GLY A 1 176 ? -16.253 5.392 12.246 1.00 83.31 176 GLY A N 1
ATOM 1327 C CA . GLY A 1 176 ? -16.075 6.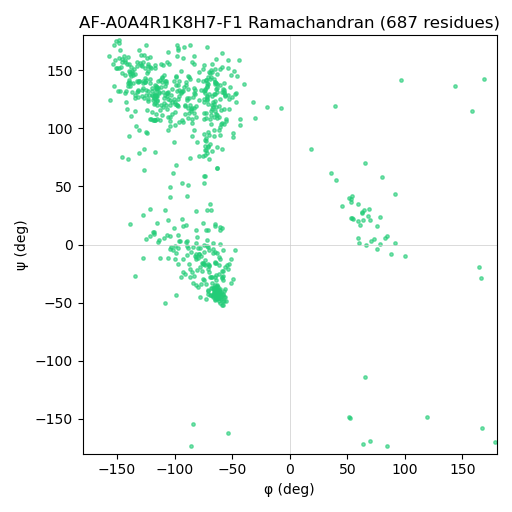382 11.186 1.00 83.31 176 GLY A CA 1
ATOM 1328 C C . GLY A 1 176 ? -17.379 6.719 10.459 1.00 83.31 176 GLY A C 1
ATOM 1329 O O . GLY A 1 176 ? -17.337 7.130 9.308 1.00 83.31 176 GLY A O 1
ATOM 1330 N N . CYS A 1 177 ? -18.532 6.529 11.108 1.00 83.00 177 CYS A N 1
ATOM 1331 C CA . CYS A 1 177 ? -19.804 7.083 10.642 1.00 83.00 177 CYS A CA 1
ATOM 1332 C C . CYS A 1 177 ? -19.807 8.619 10.776 1.00 83.00 177 CYS A C 1
ATOM 1334 O O . CYS A 1 177 ? -20.507 9.309 10.043 1.00 83.00 177 CYS A O 1
ATOM 1336 N N . GLU A 1 178 ? -19.038 9.161 11.728 1.00 70.62 178 GLU A N 1
ATOM 1337 C CA . GLU A 1 178 ? -18.886 10.603 11.928 1.00 70.62 178 GLU A CA 1
ATOM 1338 C C . GLU A 1 178 ? -17.671 11.117 11.148 1.00 70.62 178 GLU A C 1
ATOM 1340 O O . GLU A 1 178 ? -16.515 10.883 11.501 1.00 70.62 178 GLU A O 1
ATOM 1345 N N . GLY A 1 179 ? -17.944 11.802 10.042 1.00 69.44 179 GLY A N 1
ATOM 1346 C CA . GLY A 1 179 ? -16.946 12.428 9.185 1.00 69.44 179 GLY A CA 1
ATOM 1347 C C . GLY A 1 179 ? -17.592 12.869 7.882 1.00 69.44 179 GLY A C 1
ATOM 1348 O O . GLY A 1 179 ? -18.461 12.171 7.359 1.00 69.44 179 GLY A O 1
ATOM 1349 N N . SER A 1 180 ? -17.185 14.024 7.352 1.00 81.62 180 SER A N 1
ATOM 1350 C CA . SER A 1 180 ? -17.556 14.385 5.986 1.00 81.62 180 SER A CA 1
ATOM 1351 C C . SER A 1 180 ? -17.097 13.271 5.049 1.00 81.62 180 SER A C 1
ATOM 1353 O O . SER A 1 180 ? -15.938 12.848 5.097 1.00 81.62 180 SER A O 1
ATOM 1355 N N . LEU A 1 181 ? -18.026 12.775 4.230 1.00 90.69 181 LEU A N 1
ATOM 1356 C CA . LEU A 1 181 ? -17.729 11.784 3.207 1.00 90.69 181 LEU A CA 1
ATOM 1357 C C . LEU A 1 181 ? -16.526 12.263 2.387 1.00 90.69 181 LEU A C 1
ATOM 1359 O O . LEU A 1 181 ? -16.490 13.406 1.932 1.00 90.69 181 LEU A O 1
ATOM 1363 N N . SER A 1 182 ? -15.514 11.412 2.262 1.00 94.19 182 SER A N 1
ATOM 1364 C CA . SER A 1 182 ? -14.245 11.729 1.612 1.00 94.19 182 SER A CA 1
ATOM 1365 C C . SER A 1 182 ? -13.583 10.471 1.041 1.00 94.19 182 SER A C 1
ATOM 1367 O O . SER A 1 182 ? -14.040 9.356 1.276 1.00 94.19 182 SER A O 1
ATOM 1369 N N . ILE A 1 183 ? -12.502 10.644 0.275 1.00 95.12 183 ILE A N 1
ATOM 1370 C CA . ILE A 1 183 ? -11.678 9.547 -0.265 1.00 95.12 183 ILE A CA 1
ATOM 1371 C C . ILE A 1 183 ? -10.267 9.668 0.317 1.00 95.12 183 ILE A C 1
ATOM 1373 O O . ILE A 1 183 ? -9.660 10.745 0.226 1.00 95.12 183 ILE A O 1
ATOM 1377 N N . GLU A 1 184 ? -9.742 8.576 0.883 1.00 94.50 184 GLU A N 1
ATOM 1378 C CA . GLU A 1 184 ? -8.467 8.558 1.618 1.00 94.50 184 GLU A CA 1
ATOM 1379 C C . GLU A 1 184 ? -7.262 8.943 0.750 1.00 94.50 184 GLU A C 1
ATOM 1381 O O . GLU A 1 184 ? -6.376 9.686 1.178 1.00 94.50 184 GLU A O 1
ATOM 1386 N N . GLN A 1 185 ? -7.224 8.469 -0.495 1.00 95.88 185 GLN A N 1
ATOM 1387 C CA . GLN A 1 185 ? -6.084 8.640 -1.389 1.00 95.88 185 GLN A CA 1
ATOM 1388 C C . GLN A 1 185 ? -6.010 10.079 -1.905 1.00 95.88 185 GLN A C 1
ATOM 1390 O O . GLN A 1 185 ? -6.993 10.610 -2.422 1.00 95.88 185 GLN A O 1
ATOM 1395 N N . ASN A 1 186 ? -4.837 10.714 -1.810 1.00 93.44 186 ASN A N 1
ATOM 1396 C CA . ASN A 1 186 ? -4.620 12.114 -2.219 1.00 93.44 186 ASN A CA 1
ATOM 1397 C C . ASN A 1 186 ? -4.036 12.291 -3.625 1.00 93.44 186 ASN A C 1
ATOM 1399 O O . ASN A 1 186 ? -4.114 13.385 -4.172 1.00 93.44 186 ASN A O 1
ATOM 1403 N N . LYS A 1 187 ? -3.470 11.233 -4.210 1.00 92.44 187 LYS A N 1
ATOM 1404 C CA . LYS A 1 187 ? -2.961 11.211 -5.585 1.00 92.44 187 LYS A CA 1
ATOM 1405 C C . LYS A 1 187 ? -3.124 9.814 -6.176 1.00 92.44 187 LYS A C 1
ATOM 1407 O O . LYS A 1 187 ? -3.082 8.840 -5.426 1.00 92.44 187 LYS A O 1
ATOM 1412 N N . LEU A 1 188 ? -3.264 9.733 -7.494 1.00 92.44 188 LEU A N 1
ATOM 1413 C CA . LEU A 1 188 ? -3.166 8.472 -8.223 1.00 92.44 188 LEU A CA 1
ATOM 1414 C C . LEU A 1 188 ? -1.693 8.210 -8.588 1.00 92.44 188 LEU A C 1
ATOM 1416 O O . LEU A 1 188 ? -0.964 9.167 -8.858 1.00 92.44 188 LEU A O 1
ATOM 1420 N N . PRO A 1 189 ? -1.224 6.950 -8.581 1.00 87.88 189 PRO A N 1
ATOM 1421 C CA . PRO A 1 189 ? 0.041 6.591 -9.216 1.00 87.88 189 PRO A CA 1
ATOM 1422 C C . PRO A 1 189 ? 0.010 6.893 -10.716 1.00 87.88 189 PRO A C 1
ATOM 1424 O O . PRO A 1 189 ? -1.052 6.798 -11.336 1.00 87.88 189 PRO A O 1
ATOM 1427 N N . ASP A 1 190 ? 1.172 7.191 -11.294 1.00 81.12 190 ASP A N 1
ATOM 1428 C CA . ASP A 1 190 ? 1.316 7.364 -12.740 1.00 81.12 190 ASP A CA 1
ATOM 1429 C C . ASP A 1 190 ? 1.006 6.043 -13.468 1.00 81.12 190 ASP A C 1
ATOM 1431 O O . ASP A 1 190 ? 1.396 4.956 -13.031 1.00 81.12 190 ASP A O 1
ATOM 1435 N N . ALA A 1 191 ? 0.298 6.141 -14.589 1.00 81.56 191 ALA A N 1
ATOM 1436 C CA . ALA A 1 191 ? 0.015 5.025 -15.474 1.00 81.56 191 ALA A CA 1
ATOM 1437 C C . ALA A 1 191 ? 1.117 4.931 -16.534 1.00 81.56 191 ALA A C 1
ATOM 1439 O O . ALA A 1 191 ? 1.341 5.869 -17.294 1.00 81.56 191 ALA A O 1
ATOM 1440 N N . ILE A 1 192 ? 1.820 3.803 -16.583 1.00 73.12 192 ILE A N 1
ATOM 1441 C CA . ILE A 1 192 ? 2.913 3.592 -17.536 1.00 73.12 192 ILE A CA 1
ATOM 1442 C C . ILE A 1 192 ? 2.355 2.829 -18.735 1.00 73.12 192 ILE A C 1
ATOM 1444 O O . ILE A 1 192 ? 1.734 1.779 -18.569 1.00 73.12 192 ILE A O 1
ATOM 1448 N N . ALA A 1 193 ? 2.581 3.355 -19.934 1.00 69.62 193 ALA A N 1
ATOM 1449 C CA . ALA A 1 193 ? 2.297 2.671 -21.186 1.00 69.62 193 ALA A CA 1
ATOM 1450 C C . ALA A 1 193 ? 2.841 1.231 -21.196 1.00 69.62 193 ALA A C 1
ATOM 1452 O O . ALA A 1 193 ? 3.832 0.932 -20.533 1.00 69.62 193 ALA A O 1
ATOM 1453 N N . MET A 1 194 ? 2.158 0.342 -21.919 1.00 69.19 194 MET A N 1
ATOM 1454 C CA . MET A 1 194 ? 2.458 -1.094 -22.026 1.00 69.19 194 MET A CA 1
ATOM 1455 C C . MET A 1 194 ? 2.427 -1.891 -20.710 1.00 69.19 194 MET A C 1
ATOM 1457 O O . MET A 1 194 ? 2.606 -3.106 -20.711 1.00 69.19 194 MET A O 1
ATOM 1461 N N . ASN A 1 195 ? 2.102 -1.247 -19.587 1.00 68.94 195 ASN A N 1
ATOM 1462 C CA . ASN A 1 195 ? 1.871 -1.909 -18.313 1.00 68.94 195 ASN A CA 1
ATOM 1463 C C . ASN A 1 195 ? 0.379 -1.961 -17.980 1.00 68.94 195 ASN A C 1
ATOM 1465 O O . ASN A 1 195 ? -0.419 -1.130 -18.420 1.00 68.94 195 ASN A O 1
ATOM 1469 N N . THR A 1 196 ? 0.007 -2.937 -17.153 1.00 83.75 196 THR A N 1
ATOM 1470 C CA . THR A 1 196 ? -1.305 -2.972 -16.504 1.00 83.75 196 THR A CA 1
ATOM 1471 C C . THR A 1 196 ? -1.348 -1.967 -15.356 1.00 83.75 196 THR A C 1
ATOM 1473 O O . THR A 1 196 ? -0.395 -1.891 -14.572 1.00 83.75 196 THR A O 1
ATOM 1476 N N . TYR A 1 197 ? -2.471 -1.276 -15.187 1.00 86.81 197 TYR A N 1
ATOM 1477 C CA . TYR A 1 197 ? -2.723 -0.393 -14.048 1.00 86.81 197 TYR A CA 1
ATOM 1478 C C . TYR A 1 197 ? -3.766 -1.007 -13.111 1.00 86.81 197 TYR A C 1
ATOM 1480 O O . TYR A 1 197 ? -4.740 -1.597 -13.577 1.00 86.81 197 TYR A O 1
ATOM 1488 N N . SER A 1 198 ? -3.577 -0.865 -11.797 1.00 91.94 198 SER A N 1
ATOM 1489 C CA . SER A 1 198 ? -4.578 -1.218 -10.784 1.00 91.94 198 SER A CA 1
ATOM 1490 C C . SER A 1 198 ? -4.327 -0.423 -9.504 1.00 91.94 198 SER A C 1
ATOM 1492 O O . SER A 1 198 ? -3.218 -0.458 -8.965 1.00 91.94 198 SER A O 1
ATOM 1494 N N . TYR A 1 199 ? -5.335 0.309 -9.034 1.00 94.62 199 TYR A N 1
ATOM 1495 C CA . TYR A 1 199 ? -5.255 1.116 -7.821 1.00 94.62 199 TYR A CA 1
ATOM 1496 C C . TYR A 1 199 ? -6.602 1.172 -7.094 1.00 94.62 199 TYR A C 1
ATOM 1498 O O . TYR A 1 199 ? -7.631 1.442 -7.715 1.00 94.62 199 TYR A O 1
ATOM 1506 N N . THR A 1 200 ? -6.590 0.937 -5.781 1.00 95.06 200 THR A N 1
ATOM 1507 C CA . THR A 1 200 ? -7.792 0.938 -4.933 1.00 95.06 200 THR A CA 1
ATOM 1508 C C . THR A 1 200 ? -8.022 2.312 -4.310 1.00 95.06 200 THR A C 1
ATOM 1510 O O . THR A 1 200 ? -7.107 2.907 -3.737 1.00 95.06 200 THR A O 1
ATOM 1513 N N . LEU A 1 201 ? -9.258 2.798 -4.406 1.00 95.88 201 LEU A N 1
ATOM 1514 C CA . LEU A 1 201 ? -9.763 3.971 -3.708 1.00 95.88 201 LEU A CA 1
ATOM 1515 C C . LEU A 1 201 ? -10.687 3.527 -2.570 1.00 95.88 201 LEU A C 1
ATOM 1517 O O . LEU A 1 201 ? -11.606 2.730 -2.778 1.00 95.88 201 LEU A O 1
ATOM 1521 N N . THR A 1 202 ? -10.446 4.082 -1.385 1.00 94.00 202 THR A N 1
ATOM 1522 C CA . THR A 1 202 ? -11.127 3.713 -0.139 1.00 94.00 202 THR A CA 1
ATOM 1523 C C . THR A 1 202 ? -11.920 4.922 0.367 1.00 94.00 202 THR A C 1
ATOM 1525 O O . THR A 1 202 ? -11.366 6.030 0.448 1.00 94.00 202 THR A O 1
ATOM 1528 N N . PRO A 1 203 ? -13.221 4.762 0.663 1.00 92.94 203 PRO A N 1
ATOM 1529 C CA . PRO A 1 203 ? -14.037 5.836 1.195 1.00 92.94 203 PRO A CA 1
ATOM 1530 C C . PRO A 1 203 ? -13.698 6.046 2.670 1.00 92.94 203 PRO A C 1
ATOM 1532 O O . PRO A 1 203 ? -13.318 5.121 3.386 1.00 92.94 203 PRO A O 1
ATOM 1535 N N . LYS A 1 204 ? -13.871 7.275 3.141 1.00 89.50 204 LYS A N 1
ATOM 1536 C CA . LYS A 1 204 ? -13.701 7.652 4.540 1.00 89.50 204 LYS A CA 1
ATOM 1537 C C . LYS A 1 204 ? -14.867 8.527 4.971 1.00 89.50 204 LYS A C 1
ATOM 1539 O O . LYS A 1 204 ? -15.110 9.567 4.361 1.00 89.50 204 LYS A O 1
ATOM 1544 N N . GLY A 1 205 ? -15.541 8.138 6.049 1.00 86.69 205 GLY A N 1
ATOM 1545 C CA . GLY A 1 205 ? -16.766 8.800 6.498 1.00 86.69 205 GLY A CA 1
ATOM 1546 C C . GLY A 1 205 ? -18.023 8.290 5.783 1.00 86.69 205 GLY A C 1
ATOM 1547 O O . GLY A 1 205 ? -17.971 7.340 4.997 1.00 86.69 205 GLY A O 1
ATOM 1548 N N . GLY A 1 206 ? -19.146 8.956 6.052 1.00 85.75 206 GLY A N 1
ATOM 1549 C CA . GLY A 1 206 ? -20.456 8.654 5.467 1.00 85.75 206 GLY A CA 1
ATOM 1550 C C . GLY A 1 206 ? -21.027 7.282 5.831 1.00 85.75 206 GLY A C 1
ATOM 1551 O O . GLY A 1 206 ? -20.508 6.561 6.688 1.00 85.75 206 GLY A O 1
ATOM 1552 N N . VAL A 1 207 ? -22.129 6.932 5.170 1.00 82.56 207 VAL A N 1
ATOM 1553 C CA . VAL A 1 207 ? -22.945 5.759 5.509 1.00 82.56 207 VAL A CA 1
ATOM 1554 C C . VAL A 1 207 ? -22.981 4.730 4.378 1.00 82.56 207 VAL A C 1
ATOM 1556 O O . VAL A 1 207 ? -23.668 4.916 3.379 1.00 82.56 207 VAL A O 1
ATOM 1559 N N . ALA A 1 208 ? -22.290 3.602 4.551 1.00 83.06 208 ALA A N 1
ATOM 1560 C CA . ALA A 1 208 ? -22.348 2.485 3.605 1.00 83.06 208 ALA A CA 1
ATOM 1561 C C . ALA A 1 208 ? -23.790 1.938 3.420 1.00 83.06 208 ALA A C 1
ATOM 1563 O O . ALA A 1 208 ? -24.565 1.975 4.380 1.00 83.06 208 ALA A O 1
ATOM 1564 N N . PRO A 1 209 ? -24.145 1.343 2.262 1.00 89.31 209 PRO A N 1
ATOM 1565 C CA . PRO A 1 209 ? -23.321 1.137 1.064 1.00 89.31 209 PRO A CA 1
ATOM 1566 C C . PRO A 1 209 ? -22.873 2.427 0.369 1.00 89.31 209 PRO A C 1
ATOM 1568 O O . PRO A 1 209 ? -23.466 3.483 0.571 1.00 89.31 209 PRO A O 1
ATOM 1571 N N . TYR A 1 210 ? -21.811 2.327 -0.434 1.00 91.12 210 TYR A N 1
ATOM 1572 C CA . TYR A 1 210 ? -21.304 3.441 -1.228 1.00 91.12 210 TYR A CA 1
ATOM 1573 C C . TYR A 1 210 ? -21.502 3.196 -2.721 1.00 91.12 210 TYR A C 1
ATOM 1575 O O . TYR A 1 210 ? -21.263 2.095 -3.227 1.00 91.12 210 TYR A O 1
ATOM 1583 N N . ASP A 1 211 ? -21.847 4.272 -3.414 1.00 95.12 211 ASP A N 1
ATOM 1584 C CA . ASP A 1 211 ? -21.961 4.334 -4.857 1.00 95.12 211 ASP A CA 1
ATOM 1585 C C . ASP A 1 211 ? -20.772 5.121 -5.418 1.00 95.12 211 ASP A C 1
ATOM 1587 O O . ASP A 1 211 ? -20.483 6.247 -4.999 1.00 95.12 211 ASP A O 1
ATOM 1591 N N . TRP A 1 212 ? -20.097 4.560 -6.420 1.00 96.50 212 TRP A N 1
ATOM 1592 C CA . TRP A 1 212 ? -18.931 5.184 -7.048 1.00 96.50 212 TRP A CA 1
ATOM 1593 C C . TRP A 1 212 ? -19.191 5.518 -8.506 1.00 96.50 212 TRP A C 1
ATOM 1595 O O . TRP A 1 212 ? -19.682 4.680 -9.257 1.00 96.50 212 TRP A O 1
ATOM 1605 N N . CYS A 1 213 ? -18.778 6.702 -8.945 1.00 96.62 213 CYS A N 1
ATOM 1606 C CA . CYS A 1 213 ? -18.728 7.048 -10.359 1.00 96.62 213 CYS A CA 1
ATOM 1607 C C . CYS A 1 213 ? -17.409 7.739 -10.693 1.00 96.62 213 CYS A C 1
ATOM 1609 O O . CYS A 1 213 ? -17.019 8.707 -10.043 1.00 96.62 213 CYS A O 1
ATOM 1611 N N . ILE A 1 214 ? -16.714 7.244 -11.718 1.00 95.94 214 ILE A N 1
ATOM 1612 C CA . ILE A 1 214 ? -15.452 7.818 -12.190 1.00 95.94 214 ILE A CA 1
ATOM 1613 C C . ILE A 1 214 ? -15.658 8.359 -13.604 1.00 95.94 214 ILE A C 1
ATOM 1615 O O . ILE A 1 214 ? -16.147 7.647 -14.486 1.00 95.94 214 ILE A O 1
ATOM 1619 N N . GLU A 1 215 ? -15.287 9.619 -13.821 1.00 95.44 215 GLU A N 1
ATOM 1620 C CA . GLU A 1 215 ? -15.325 10.299 -15.116 1.00 95.44 215 GLU A CA 1
ATOM 1621 C C . GLU A 1 215 ? -13.978 10.954 -15.445 1.00 95.44 215 GLU A C 1
ATOM 1623 O O . GLU A 1 215 ? -13.203 11.307 -14.559 1.00 95.44 215 GLU A O 1
ATOM 1628 N N . THR A 1 216 ? -13.682 11.132 -16.728 1.00 93.69 216 THR A N 1
ATOM 1629 C CA . THR A 1 216 ? -12.475 11.821 -17.209 1.00 93.69 216 THR A CA 1
ATOM 1630 C C . THR A 1 216 ? -12.843 13.021 -18.079 1.00 93.69 216 THR A C 1
ATOM 1632 O O . THR A 1 216 ? -13.955 13.100 -18.594 1.00 93.69 216 THR A O 1
ATOM 1635 N N . ASN A 1 217 ? -11.923 13.966 -18.291 1.00 86.44 217 ASN A N 1
ATOM 1636 C CA . ASN A 1 217 ? -12.089 15.141 -19.159 1.00 86.44 217 ASN A CA 1
ATOM 1637 C C . ASN A 1 217 ? -12.183 14.823 -20.674 1.00 86.44 217 ASN A C 1
ATOM 1639 O O . ASN A 1 217 ? -11.844 15.671 -21.494 1.00 86.44 217 ASN A O 1
ATOM 1643 N N . ASN A 1 218 ? -12.695 13.645 -21.040 1.00 72.69 218 ASN A N 1
ATOM 1644 C CA . ASN A 1 218 ? -12.827 13.117 -22.400 1.00 72.69 218 ASN A CA 1
ATOM 1645 C C . ASN A 1 218 ? -11.503 12.863 -23.127 1.00 72.69 218 ASN A C 1
ATOM 1647 O O . ASN A 1 218 ? -11.465 12.929 -24.354 1.00 72.69 218 ASN A O 1
ATOM 1651 N N . HIS A 1 219 ? -10.429 12.539 -22.402 1.00 77.00 219 HIS A N 1
ATOM 1652 C CA . HIS A 1 219 ? -9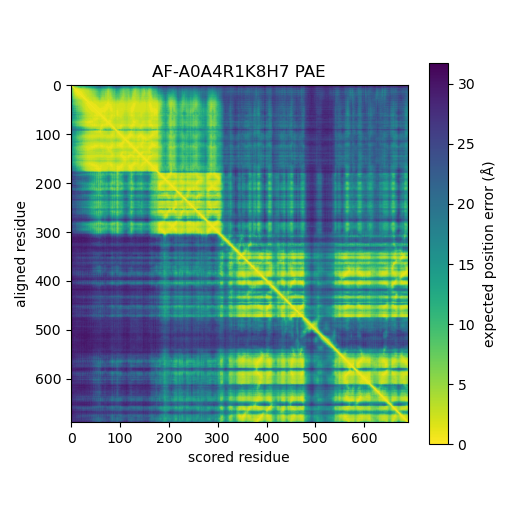.201 12.099 -23.054 1.00 77.00 219 HIS A CA 1
ATOM 1653 C C . HIS A 1 219 ? -9.458 10.761 -23.788 1.00 77.00 219 HIS A C 1
ATOM 1655 O O . HIS A 1 219 ? -9.802 9.777 -23.122 1.00 77.00 219 HIS A O 1
ATOM 1661 N N . PRO A 1 220 ? -9.310 10.681 -25.129 1.00 72.38 220 PRO A N 1
ATOM 1662 C CA . PRO A 1 220 ? -9.726 9.514 -25.916 1.00 72.38 220 PRO A CA 1
ATOM 1663 C C . PRO A 1 220 ? -9.068 8.203 -25.484 1.00 72.38 220 PRO A C 1
ATOM 1665 O O . PRO A 1 220 ? -9.681 7.150 -25.591 1.00 72.38 220 PRO A O 1
ATOM 1668 N N . THR A 1 221 ? -7.840 8.259 -24.960 1.00 69.38 221 THR A N 1
ATOM 1669 C CA . THR A 1 221 ? -7.154 7.063 -24.450 1.00 69.38 221 THR A CA 1
ATOM 1670 C C . THR A 1 221 ? -7.668 6.550 -23.130 1.00 69.38 221 THR A C 1
ATOM 1672 O O . THR A 1 221 ? -7.582 5.354 -22.890 1.00 69.38 221 THR A O 1
ATOM 1675 N N . LEU A 1 222 ? -8.182 7.414 -22.258 1.00 72.44 222 LEU A N 1
ATOM 1676 C CA . LEU A 1 222 ? -8.752 6.949 -21.001 1.00 72.44 222 LEU A CA 1
ATOM 1677 C C . LEU A 1 222 ? -10.138 6.350 -21.213 1.00 72.44 222 LEU A C 1
ATOM 1679 O O . LEU A 1 222 ? -10.500 5.382 -20.543 1.00 72.44 222 LEU A O 1
ATOM 1683 N N . LEU A 1 223 ? -10.888 6.904 -22.168 1.00 79.38 223 LEU A N 1
ATOM 1684 C CA . LEU A 1 223 ? -12.184 6.388 -22.580 1.00 79.38 223 LEU A CA 1
ATOM 1685 C C . LEU A 1 223 ? -12.016 5.004 -23.229 1.00 79.38 223 LEU A C 1
ATOM 1687 O O . LEU A 1 223 ? -11.674 4.877 -24.400 1.00 79.38 223 LEU A O 1
ATOM 1691 N N . GLY A 1 224 ? -12.263 3.955 -22.441 1.00 81.25 224 GLY A N 1
ATOM 1692 C CA . GLY A 1 224 ? -12.241 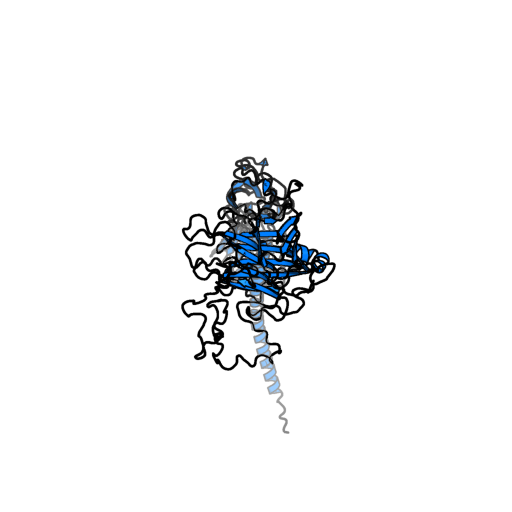2.552 -22.873 1.00 81.25 224 GLY A CA 1
ATOM 1693 C C . GLY A 1 224 ? -10.973 1.767 -22.523 1.00 81.25 224 GLY A C 1
ATOM 1694 O O . GLY A 1 224 ? -10.981 0.543 -22.653 1.00 81.25 224 GLY A O 1
ATOM 1695 N N . ALA A 1 225 ? -9.905 2.424 -22.052 1.00 84.50 225 ALA A N 1
ATOM 1696 C CA . ALA A 1 225 ? -8.730 1.724 -21.516 1.00 84.50 225 ALA A CA 1
ATOM 1697 C C . ALA A 1 225 ? -8.816 1.486 -20.003 1.00 84.50 225 ALA A C 1
ATOM 1699 O O . ALA A 1 225 ? -8.192 0.554 -19.501 1.00 84.50 225 ALA A O 1
ATOM 1700 N N . PHE A 1 226 ? -9.580 2.315 -19.283 1.00 89.50 226 PHE A N 1
ATOM 1701 C CA . PHE A 1 226 ? -9.738 2.204 -17.836 1.00 89.50 226 PHE A CA 1
ATOM 1702 C C . PHE A 1 226 ? -11.140 1.752 -17.438 1.00 89.50 226 PHE A C 1
ATOM 1704 O O . PHE A 1 226 ? -12.151 2.226 -17.963 1.00 89.50 226 PHE A O 1
ATOM 1711 N N . TYR A 1 227 ? -11.166 0.880 -16.438 1.00 92.19 227 TYR A N 1
ATOM 1712 C CA . TYR A 1 227 ? -12.343 0.281 -15.835 1.00 92.19 227 TYR A CA 1
ATOM 1713 C C . TYR A 1 227 ? -12.354 0.566 -14.339 1.00 92.19 227 TYR A C 1
ATOM 1715 O O . TYR A 1 227 ? -11.306 0.787 -13.725 1.00 92.19 227 TYR A O 1
ATOM 1723 N N . PHE A 1 228 ? -13.545 0.548 -13.752 1.00 90.44 228 PHE A N 1
ATOM 1724 C CA . PHE A 1 228 ? -13.704 0.599 -12.312 1.00 90.44 228 PHE A CA 1
ATOM 1725 C C . PHE A 1 228 ? -14.790 -0.355 -11.811 1.00 90.44 228 PHE A C 1
ATOM 1727 O O . PHE A 1 228 ? -15.789 -0.613 -12.489 1.00 90.44 228 PHE A O 1
ATOM 1734 N N . GLY A 1 229 ? -14.575 -0.891 -10.611 1.00 89.50 229 GLY A N 1
ATOM 1735 C CA . GLY A 1 229 ? -15.473 -1.841 -9.956 1.00 89.50 229 GLY A CA 1
ATOM 1736 C C . GLY A 1 229 ? -14.930 -2.314 -8.607 1.00 89.50 229 GLY A C 1
ATOM 1737 O O . GLY A 1 229 ? -13.958 -1.756 -8.105 1.00 89.50 229 GLY A O 1
ATOM 1738 N N . SER A 1 230 ? -15.550 -3.328 -8.004 1.00 88.12 230 SER A N 1
ATOM 1739 C CA . SER A 1 230 ? -15.070 -3.928 -6.749 1.00 88.12 230 SER A CA 1
ATOM 1740 C C . SER A 1 230 ? -14.029 -5.019 -7.001 1.00 88.12 230 SER A C 1
ATOM 1742 O O . SER A 1 230 ? -13.844 -5.470 -8.129 1.00 88.12 230 SER A O 1
ATOM 1744 N N . SER A 1 231 ? -13.395 -5.529 -5.944 1.00 80.69 231 SER A N 1
ATOM 1745 C CA . SER A 1 231 ? -12.519 -6.709 -6.037 1.00 80.69 231 SER A CA 1
ATOM 1746 C C . SER A 1 231 ? -13.234 -7.959 -6.570 1.00 80.69 231 SER A C 1
ATOM 1748 O O . SER A 1 231 ? -12.608 -8.785 -7.229 1.00 80.69 231 SER A O 1
ATOM 1750 N N . ALA A 1 232 ? -14.545 -8.081 -6.335 1.00 80.69 232 ALA A N 1
ATOM 1751 C CA . ALA A 1 232 ? -15.370 -9.178 -6.843 1.00 80.69 232 ALA A CA 1
ATOM 1752 C C . ALA A 1 232 ? -15.804 -8.982 -8.308 1.00 80.69 232 ALA A C 1
ATOM 1754 O O . ALA A 1 232 ? -16.135 -9.952 -8.986 1.00 80.69 232 ALA A O 1
ATOM 1755 N N . ASN A 1 233 ? -15.813 -7.740 -8.800 1.00 81.62 233 ASN A N 1
ATOM 1756 C CA . ASN A 1 233 ? -16.174 -7.404 -10.173 1.00 81.62 233 ASN A CA 1
ATOM 1757 C C . ASN A 1 233 ? -15.343 -6.212 -10.669 1.00 81.62 233 ASN A C 1
ATOM 1759 O O . ASN A 1 233 ? -15.833 -5.085 -10.761 1.00 81.62 233 ASN A O 1
ATOM 1763 N N . LEU A 1 234 ? -14.073 -6.480 -10.983 1.00 67.81 234 LEU A N 1
ATOM 1764 C CA . LEU A 1 234 ? -13.069 -5.467 -11.337 1.00 67.81 234 LEU A CA 1
ATOM 1765 C C . LEU A 1 234 ? -13.417 -4.649 -12.592 1.00 67.81 234 LEU A C 1
ATOM 1767 O O . LEU A 1 234 ? -12.867 -3.567 -12.779 1.00 67.81 234 LEU A O 1
ATOM 1771 N N . ASN A 1 235 ? -14.343 -5.135 -13.424 1.00 71.81 235 ASN A N 1
ATOM 1772 C CA . ASN A 1 235 ? -14.674 -4.562 -14.732 1.00 71.81 235 ASN A CA 1
ATOM 1773 C C . ASN A 1 235 ? -16.141 -4.153 -14.842 1.00 71.81 235 ASN A C 1
ATOM 1775 O O . ASN A 1 235 ? -16.730 -4.223 -15.921 1.00 71.81 235 ASN A O 1
ATOM 1779 N N . ALA A 1 236 ? -16.746 -3.760 -13.722 1.00 72.31 236 ALA A N 1
ATOM 1780 C CA . ALA A 1 236 ? -18.162 -3.429 -13.677 1.00 72.31 236 ALA A CA 1
ATOM 1781 C C . ALA A 1 236 ? -18.537 -2.321 -14.680 1.00 72.31 236 ALA A C 1
ATOM 1783 O O . ALA A 1 236 ? -19.582 -2.421 -15.327 1.00 72.31 236 ALA A O 1
ATOM 1784 N N . LYS A 1 237 ? -17.694 -1.285 -14.838 1.00 88.38 237 LYS A N 1
ATOM 1785 C CA . LYS A 1 237 ? -17.909 -0.186 -15.796 1.00 88.38 237 LYS A CA 1
ATOM 1786 C C . LYS A 1 237 ? -16.609 0.373 -16.376 1.00 88.38 237 LYS A C 1
ATOM 1788 O O . LYS A 1 237 ? -15.571 0.368 -15.725 1.00 88.38 237 LYS A O 1
ATOM 1793 N N . ASN A 1 238 ? -16.700 0.919 -17.588 1.00 92.12 238 ASN A N 1
ATOM 1794 C CA . ASN A 1 238 ? -15.679 1.805 -18.154 1.00 92.12 238 ASN A CA 1
ATOM 1795 C C . ASN A 1 238 ? -15.677 3.154 -17.424 1.00 92.12 238 ASN A C 1
ATOM 1797 O O . ASN A 1 238 ? -16.741 3.633 -17.028 1.00 92.12 238 ASN A O 1
ATOM 1801 N N . VAL A 1 239 ? -14.514 3.806 -17.325 1.00 91.62 239 VAL A N 1
ATOM 1802 C CA . VAL A 1 239 ? -14.438 5.220 -16.921 1.00 91.62 239 VAL A CA 1
ATOM 1803 C C . VAL A 1 239 ? -15.280 6.066 -17.876 1.00 91.62 239 VAL A C 1
ATOM 1805 O O . VAL A 1 239 ? -15.170 5.952 -19.098 1.00 91.62 239 VAL A O 1
ATOM 1808 N N . ASN A 1 240 ? -16.142 6.910 -17.313 1.00 93.81 240 ASN A N 1
ATOM 1809 C CA . ASN A 1 240 ? -17.129 7.650 -18.084 1.00 93.81 240 ASN A CA 1
ATOM 1810 C C . ASN A 1 240 ? -16.556 8.939 -18.702 1.00 93.81 240 ASN A C 1
ATOM 1812 O O . ASN A 1 240 ? -15.552 9.492 -18.250 1.00 93.81 240 ASN A O 1
AT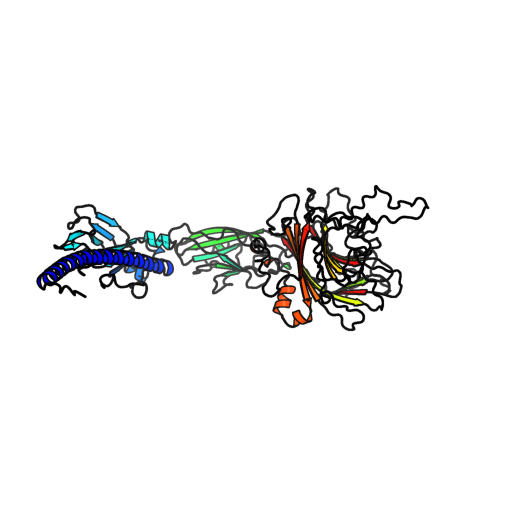OM 1816 N N . SER A 1 241 ? -17.252 9.473 -19.705 1.00 93.25 241 SER A N 1
ATOM 1817 C CA . SER A 1 241 ? -17.027 10.828 -20.219 1.00 93.25 241 SER A CA 1
ATOM 1818 C C . SER A 1 241 ? -17.408 11.902 -19.195 1.00 93.25 241 SER A C 1
ATOM 1820 O O . SER A 1 241 ? -18.284 11.690 -18.356 1.00 93.25 241 SER A O 1
ATOM 1822 N N . ARG A 1 242 ? -16.808 13.092 -19.297 1.00 93.56 242 ARG A N 1
ATOM 1823 C CA . ARG A 1 242 ? -17.074 14.232 -18.409 1.00 93.56 242 ARG A CA 1
ATOM 1824 C C . ARG A 1 242 ? -18.567 14.553 -18.345 1.00 93.56 242 ARG A C 1
ATOM 1826 O O . ARG A 1 242 ? -19.197 14.776 -19.376 1.00 93.56 242 ARG A O 1
ATOM 1833 N N . GLY A 1 243 ? -19.106 14.657 -17.134 1.00 92.62 243 GLY A N 1
ATOM 1834 C CA . GLY A 1 243 ? -20.504 14.986 -16.866 1.00 92.62 243 GLY A CA 1
ATOM 1835 C C . GLY A 1 243 ? -21.432 13.772 -16.835 1.00 92.62 243 GLY A C 1
ATOM 1836 O O . GLY A 1 243 ? -22.586 13.911 -16.430 1.00 92.62 243 GLY A O 1
ATOM 1837 N N . ALA A 1 244 ? -20.960 12.579 -17.207 1.00 92.75 244 ALA A N 1
ATOM 1838 C CA . ALA A 1 244 ? -21.770 11.366 -17.183 1.00 92.75 244 ALA A CA 1
ATOM 1839 C C . ALA A 1 244 ? -22.183 10.970 -15.759 1.00 92.75 244 ALA A C 1
ATOM 1841 O O . ALA A 1 244 ? -23.261 10.405 -15.579 1.00 92.75 244 ALA A O 1
ATOM 1842 N N . CYS A 1 245 ? -21.395 11.319 -14.738 1.00 93.88 245 CYS A N 1
ATOM 1843 C CA . CYS A 1 245 ? -21.750 11.028 -13.349 1.00 93.88 245 CYS A CA 1
ATOM 1844 C C . CYS A 1 245 ? -22.908 11.887 -12.799 1.00 93.88 245 CYS A C 1
ATOM 1846 O O . CYS A 1 245 ? -23.266 11.760 -11.630 1.00 93.88 245 CYS A O 1
ATOM 1848 N N . SER A 1 246 ? -23.523 12.742 -13.626 1.00 91.69 246 SER A N 1
ATOM 1849 C CA . SER A 1 246 ? -24.817 13.368 -13.317 1.00 91.69 246 SER A CA 1
ATOM 1850 C C . SER A 1 246 ? -25.992 12.379 -13.377 1.00 91.69 246 SER A C 1
ATOM 1852 O O . SER A 1 246 ? -27.022 12.625 -12.754 1.00 91.69 246 SER A O 1
ATOM 1854 N N . SER A 1 247 ? -25.841 11.250 -14.083 1.00 92.88 247 SER A N 1
ATOM 1855 C CA . SER A 1 247 ? -26.836 10.171 -14.126 1.00 92.88 247 SER A CA 1
ATOM 1856 C C . SER A 1 247 ? -26.525 9.085 -13.097 1.00 92.88 247 SER A C 1
ATOM 1858 O O . SER A 1 247 ? -25.417 8.545 -13.070 1.00 92.88 247 SER A O 1
ATOM 1860 N N . THR A 1 248 ? -27.526 8.682 -12.310 1.00 89.75 248 THR A N 1
ATOM 1861 C CA . THR A 1 248 ? -27.413 7.575 -11.342 1.00 89.75 248 THR A CA 1
ATOM 1862 C C . THR A 1 248 ? -27.095 6.234 -12.005 1.00 89.75 248 THR A C 1
ATOM 1864 O O . THR A 1 248 ? -26.454 5.387 -11.394 1.00 89.75 248 THR A O 1
ATOM 1867 N N . SER A 1 249 ? -27.442 6.051 -13.285 1.00 91.81 249 SER A N 1
ATOM 1868 C CA . SER A 1 249 ? -27.139 4.829 -14.048 1.00 91.81 249 SER A CA 1
ATOM 1869 C C . SER A 1 249 ? -25.642 4.564 -14.242 1.00 91.81 249 SER A C 1
ATOM 1871 O O . SER A 1 249 ? -25.264 3.468 -14.660 1.00 91.81 249 SER A O 1
ATOM 1873 N N . ASN A 1 250 ? -24.788 5.564 -14.009 1.00 92.75 250 ASN A N 1
ATOM 1874 C CA . ASN A 1 250 ? -23.343 5.475 -14.223 1.00 92.75 250 ASN A CA 1
ATOM 1875 C C . ASN A 1 250 ? -22.557 5.156 -12.947 1.00 92.75 250 ASN A C 1
ATOM 1877 O O . ASN A 1 250 ? -21.350 4.932 -13.034 1.00 92.75 250 ASN A O 1
ATOM 1881 N N . TYR A 1 251 ? -23.239 5.063 -11.804 1.00 93.25 251 TYR A N 1
ATOM 1882 C CA . TYR A 1 251 ? -22.642 4.613 -10.556 1.00 93.25 251 TYR A CA 1
ATOM 1883 C C . TYR A 1 251 ? -22.517 3.082 -10.515 1.00 93.25 251 TYR A C 1
ATOM 1885 O O . TYR A 1 251 ? -23.313 2.354 -11.117 1.00 93.25 251 TYR A O 1
ATOM 1893 N N . VAL A 1 252 ? -21.480 2.597 -9.837 1.00 91.00 252 VAL A N 1
ATOM 1894 C CA . VAL A 1 252 ? -21.372 1.214 -9.366 1.00 91.00 252 VAL A CA 1
ATOM 1895 C C . VAL A 1 252 ? -21.759 1.234 -7.895 1.00 91.00 252 VAL A C 1
ATOM 1897 O O . VAL A 1 252 ? -21.069 1.864 -7.094 1.00 91.00 252 VAL A O 1
ATOM 1900 N N . ASN A 1 253 ? -22.874 0.582 -7.581 1.00 90.12 253 ASN A N 1
ATOM 1901 C CA . ASN A 1 253 ? -23.515 0.666 -6.274 1.00 90.12 253 ASN A CA 1
ATOM 1902 C C . ASN A 1 253 ? -23.046 -0.444 -5.336 1.00 90.12 253 ASN A C 1
ATOM 1904 O O . ASN A 1 253 ? -22.577 -1.488 -5.794 1.00 90.12 253 ASN A O 1
ATOM 1908 N N . ASP A 1 254 ? -23.249 -0.234 -4.038 1.00 79.75 254 ASP A N 1
ATOM 1909 C CA . ASP A 1 254 ? -23.048 -1.235 -2.986 1.00 79.75 254 ASP A CA 1
ATOM 1910 C C . ASP A 1 254 ? -21.621 -1.796 -2.884 1.00 79.75 254 ASP A C 1
ATOM 1912 O O . ASP A 1 254 ? -21.420 -2.962 -2.532 1.00 79.75 254 ASP A O 1
ATOM 1916 N N . ILE A 1 255 ? -20.603 -0.969 -3.154 1.00 79.19 255 ILE A N 1
ATOM 1917 C CA . ILE A 1 255 ? -19.198 -1.389 -3.053 1.00 79.19 255 ILE A CA 1
ATOM 1918 C C . ILE A 1 255 ? -18.447 -0.599 -1.977 1.00 79.19 255 ILE A C 1
ATOM 1920 O O . ILE A 1 255 ? -18.458 0.629 -1.940 1.00 79.19 255 ILE A O 1
ATOM 1924 N N . GLY A 1 256 ? -17.774 -1.326 -1.079 1.00 84.38 256 GLY A N 1
ATOM 1925 C CA . GLY A 1 256 ? -16.983 -0.730 0.001 1.00 84.38 256 GLY A CA 1
ATOM 1926 C C . GLY A 1 256 ? -15.744 0.008 -0.505 1.00 84.38 256 GLY A C 1
ATOM 1927 O O . GLY A 1 256 ? -15.426 1.070 0.001 1.00 84.38 256 GLY A O 1
ATOM 1928 N N . GLU A 1 257 ? -15.080 -0.518 -1.530 1.00 90.56 257 GLU A N 1
ATOM 1929 C CA . GLU A 1 257 ? -13.918 0.092 -2.181 1.00 90.56 257 GLU A CA 1
ATOM 1930 C C . GLU A 1 257 ? -14.077 -0.015 -3.697 1.00 90.56 257 GLU A C 1
ATOM 1932 O O . GLU A 1 257 ? -14.691 -0.969 -4.193 1.00 90.56 257 GLU A O 1
ATOM 1937 N N . VAL A 1 258 ? -13.492 0.931 -4.436 1.00 93.25 258 VAL A N 1
ATOM 1938 C CA . VAL A 1 258 ? -13.467 0.896 -5.902 1.00 93.25 258 VAL A CA 1
ATOM 1939 C C . VAL A 1 258 ? -12.038 0.766 -6.411 1.00 93.25 258 VAL A C 1
ATOM 1941 O O . VAL A 1 258 ? -11.128 1.451 -5.953 1.00 93.25 258 VAL A O 1
ATOM 1944 N N . ILE A 1 259 ? -11.826 -0.113 -7.381 1.00 93.44 259 ILE A N 1
ATOM 1945 C CA . ILE A 1 259 ? -10.530 -0.357 -8.006 1.00 93.44 259 ILE A CA 1
ATOM 1946 C C . ILE A 1 259 ? -10.554 0.248 -9.403 1.00 93.44 259 ILE A C 1
ATOM 1948 O O . ILE A 1 259 ? -11.314 -0.211 -10.248 1.00 93.44 259 ILE A O 1
ATOM 1952 N N . LEU A 1 260 ? -9.701 1.239 -9.654 1.00 92.94 260 LEU A N 1
ATOM 1953 C CA . LEU A 1 260 ? -9.433 1.791 -10.981 1.00 92.94 260 LEU A CA 1
ATOM 1954 C C . LEU A 1 260 ? -8.328 0.965 -11.650 1.00 92.94 260 LEU A C 1
ATOM 1956 O O . LEU A 1 260 ? -7.218 0.883 -11.125 1.00 92.94 260 LEU A O 1
ATOM 1960 N N . ASN A 1 261 ? -8.605 0.346 -12.796 1.00 93.38 261 ASN A N 1
ATOM 1961 C CA . ASN A 1 261 ? -7.674 -0.581 -13.443 1.00 93.38 261 ASN A CA 1
ATOM 1962 C C . ASN A 1 261 ? -7.776 -0.574 -14.979 1.00 93.38 261 ASN A C 1
ATOM 1964 O O . ASN A 1 261 ? -8.626 0.110 -15.539 1.00 93.38 261 ASN A O 1
ATOM 1968 N N . THR A 1 262 ? -6.912 -1.334 -15.659 1.00 87.69 262 THR A N 1
ATOM 1969 C CA . THR A 1 262 ? -6.931 -1.516 -17.129 1.00 87.69 262 THR A CA 1
ATOM 1970 C C . THR A 1 262 ? -7.452 -2.883 -17.579 1.00 87.69 262 THR A C 1
ATOM 1972 O O . THR A 1 262 ? -7.153 -3.337 -18.679 1.00 87.69 262 THR A O 1
ATOM 1975 N N . ASN A 1 263 ? -8.204 -3.581 -16.725 1.00 86.88 263 ASN A N 1
ATOM 1976 C CA . ASN A 1 263 ? -8.735 -4.924 -16.963 1.00 86.88 263 ASN A CA 1
ATOM 1977 C C . ASN A 1 263 ? -7.650 -5.942 -17.375 1.00 86.88 263 ASN A C 1
ATOM 1979 O O . ASN A 1 263 ? -7.818 -6.741 -18.293 1.00 86.88 263 ASN A O 1
ATOM 1983 N N . GLY A 1 264 ? -6.468 -5.848 -16.759 1.00 81.25 264 GLY A N 1
ATOM 1984 C CA . GLY A 1 264 ? -5.324 -6.699 -17.100 1.00 81.25 264 GLY A CA 1
ATOM 1985 C C . GLY A 1 264 ? -4.744 -6.476 -18.504 1.00 81.25 264 GLY A C 1
ATOM 1986 O O . GLY A 1 264 ? -3.756 -7.120 -18.845 1.00 81.25 264 GLY A O 1
ATOM 1987 N N . ALA A 1 265 ? -5.297 -5.557 -19.302 1.00 82.81 265 ALA A N 1
ATOM 1988 C CA . ALA A 1 265 ? -4.716 -5.153 -20.569 1.00 82.81 265 ALA A CA 1
ATOM 1989 C C . ALA A 1 265 ? -3.581 -4.152 -20.332 1.00 82.81 265 ALA A C 1
ATOM 1991 O O . ALA A 1 265 ? -3.654 -3.275 -19.462 1.00 82.81 265 ALA A O 1
ATOM 1992 N N . ALA A 1 266 ? -2.524 -4.293 -21.124 1.00 76.50 266 ALA A N 1
ATOM 1993 C CA . ALA A 1 266 ? -1.480 -3.292 -21.234 1.00 76.50 266 ALA A CA 1
ATOM 1994 C C . ALA A 1 266 ? -2.049 -2.008 -21.863 1.00 76.50 266 ALA A C 1
ATOM 1996 O O . ALA A 1 266 ? -2.886 -2.064 -22.766 1.00 76.50 266 ALA A O 1
ATOM 1997 N N . LEU A 1 267 ? -1.603 -0.846 -21.386 1.00 78.88 267 LEU A N 1
ATOM 1998 C CA . LEU A 1 267 ? -1.993 0.443 -21.958 1.00 78.88 267 LEU A CA 1
ATOM 1999 C C . LEU A 1 267 ? -1.406 0.611 -23.366 1.00 78.88 267 LEU A C 1
ATOM 2001 O O . LEU A 1 267 ? -0.194 0.757 -23.516 1.00 78.88 267 LEU A O 1
ATOM 2005 N N . ASP A 1 268 ? -2.273 0.603 -24.377 1.00 74.88 268 ASP A N 1
ATOM 2006 C CA . ASP A 1 268 ? -1.912 0.738 -25.792 1.00 74.88 268 ASP A CA 1
ATOM 2007 C C . ASP A 1 268 ? -1.393 2.151 -26.112 1.00 74.88 268 ASP A C 1
ATOM 2009 O O . ASP A 1 268 ? -2.125 3.145 -26.029 1.00 74.88 268 ASP A O 1
ATOM 2013 N N . THR A 1 269 ? -0.115 2.234 -26.485 1.00 63.56 269 THR A N 1
ATOM 2014 C CA . THR A 1 269 ? 0.574 3.474 -26.858 1.00 63.56 269 THR A CA 1
ATOM 2015 C C . THR A 1 269 ? 0.098 4.052 -28.175 1.00 63.56 269 THR A C 1
ATOM 2017 O O . THR A 1 269 ? 0.115 5.269 -28.321 1.00 63.56 269 THR A O 1
ATOM 2020 N N . ASN A 1 270 ? -0.390 3.227 -29.102 1.00 65.31 270 ASN A N 1
ATOM 2021 C CA . ASN A 1 270 ? -0.805 3.685 -30.428 1.00 65.31 270 ASN A CA 1
ATOM 2022 C C . ASN A 1 270 ? -2.086 4.521 -30.374 1.00 65.31 270 ASN A C 1
ATOM 2024 O O . ASN A 1 270 ? -2.387 5.286 -31.288 1.00 65.31 270 ASN A O 1
ATOM 2028 N N . LYS A 1 271 ? -2.845 4.406 -29.278 1.00 63.66 271 LYS A N 1
ATOM 2029 C CA . LYS A 1 271 ? -4.008 5.257 -29.015 1.00 63.66 271 LYS A CA 1
ATOM 2030 C C . LYS A 1 271 ? -3.631 6.557 -28.313 1.00 63.66 271 LYS A C 1
ATOM 2032 O O . LYS A 1 271 ? -4.405 7.512 -28.389 1.00 63.66 271 LYS A O 1
ATOM 2037 N N . LEU A 1 272 ? -2.473 6.614 -27.641 1.00 61.34 272 LEU A N 1
ATOM 2038 C CA . LEU A 1 272 ? -1.917 7.839 -27.058 1.00 61.34 272 LEU A CA 1
ATOM 2039 C C . LEU A 1 272 ? -1.389 8.679 -28.219 1.00 61.34 272 LEU A C 1
ATOM 2041 O O . LEU A 1 272 ? -0.199 8.617 -28.510 1.00 61.34 272 LEU A O 1
ATOM 2045 N N . GLY A 1 273 ? -2.282 9.411 -28.896 1.00 60.06 273 GLY A N 1
ATOM 2046 C CA . GLY A 1 273 ? -1.930 10.290 -30.014 1.00 60.06 273 GLY A CA 1
ATOM 2047 C C . GLY A 1 273 ? -0.671 11.122 -29.738 1.00 60.06 273 GLY A C 1
ATOM 2048 O O . GLY A 1 273 ? -0.276 11.309 -28.587 1.00 60.06 273 GLY A O 1
ATOM 2049 N N . ASP A 1 274 ? -0.023 11.604 -30.796 1.00 57.66 274 ASP A N 1
ATOM 2050 C CA . ASP A 1 274 ? 1.320 12.214 -30.757 1.00 57.66 274 ASP A CA 1
ATOM 2051 C C . ASP A 1 274 ? 1.482 13.441 -29.839 1.00 57.66 274 ASP A C 1
ATOM 2053 O O . ASP A 1 274 ? 2.601 13.901 -29.607 1.00 57.66 274 ASP A O 1
ATOM 2057 N N . ASP A 1 275 ? 0.397 13.920 -29.233 1.00 53.91 275 ASP A N 1
ATOM 2058 C CA . ASP A 1 275 ? 0.424 14.877 -28.134 1.00 53.91 275 ASP A CA 1
ATOM 2059 C C . ASP A 1 275 ? 0.981 14.228 -26.848 1.00 53.91 275 ASP A C 1
ATOM 2061 O O . ASP A 1 275 ? 0.271 13.697 -25.993 1.00 53.91 275 ASP A O 1
ATOM 2065 N N . ASN A 1 276 ? 2.313 14.263 -26.756 1.00 50.75 276 ASN A N 1
ATOM 2066 C CA . ASN A 1 276 ? 3.185 14.066 -25.594 1.00 50.75 276 ASN A CA 1
ATOM 2067 C C . ASN A 1 276 ? 2.477 13.956 -24.227 1.00 50.75 276 ASN A C 1
ATOM 2069 O O . ASN A 1 276 ? 1.918 14.936 -23.742 1.00 50.75 276 ASN A O 1
ATOM 2073 N N . SER A 1 277 ? 2.617 12.802 -23.554 1.00 54.06 277 SER A N 1
ATOM 2074 C CA . SER A 1 277 ? 2.430 12.629 -22.096 1.00 54.06 277 SER A CA 1
ATOM 2075 C C . SER A 1 277 ? 1.316 13.495 -21.483 1.00 54.06 277 SER A C 1
ATOM 2077 O O . SER A 1 277 ? 1.573 14.368 -20.649 1.00 54.06 277 SER A O 1
ATOM 2079 N N . GLY A 1 278 ? 0.077 13.299 -21.930 1.00 62.88 278 GLY A N 1
ATOM 2080 C CA . GLY A 1 278 ? -1.063 14.043 -21.407 1.00 62.88 278 GLY A CA 1
ATOM 2081 C C . GLY A 1 278 ? -1.348 13.666 -19.952 1.00 62.88 278 GLY A C 1
ATOM 2082 O O . GLY A 1 278 ? -1.706 12.524 -19.656 1.00 62.88 278 GLY A O 1
ATOM 2083 N N . SER A 1 279 ? -1.220 14.622 -19.026 1.00 73.81 279 SER A N 1
ATOM 2084 C CA . SER A 1 279 ? -1.894 14.513 -17.727 1.00 73.81 279 SER A CA 1
ATOM 2085 C C . SER A 1 279 ? -3.391 14.563 -17.988 1.00 73.81 279 SER A C 1
ATOM 2087 O O . SER A 1 279 ? -3.884 15.508 -18.604 1.00 73.81 279 SER A O 1
ATOM 2089 N N . SER A 1 280 ? -4.113 13.547 -17.541 1.00 83.62 280 SER A N 1
ATOM 2090 C CA . SER A 1 280 ? -5.561 13.514 -17.660 1.00 83.62 280 SER A CA 1
ATOM 2091 C C . SER A 1 280 ? -6.207 13.714 -16.303 1.00 83.62 280 SER A C 1
ATOM 2093 O O . SER A 1 280 ? -5.796 13.117 -15.309 1.00 83.62 280 SER A O 1
ATOM 2095 N N . LEU A 1 281 ? -7.253 14.537 -16.271 1.00 91.56 281 LEU A N 1
ATOM 2096 C CA . LEU A 1 281 ? -7.997 14.798 -15.049 1.00 91.56 281 LEU A CA 1
ATOM 2097 C C . LEU A 1 281 ? -9.063 13.714 -14.870 1.00 91.56 281 LEU A C 1
ATOM 2099 O O . LEU A 1 281 ? -9.982 13.593 -15.686 1.00 91.56 281 LEU A O 1
ATOM 2103 N N . ILE A 1 282 ? -8.946 12.940 -13.797 1.00 94.50 282 ILE A N 1
ATOM 2104 C CA . ILE A 1 282 ? -9.948 11.977 -13.346 1.00 94.50 282 ILE A CA 1
ATOM 2105 C C . ILE A 1 282 ? -10.783 12.642 -12.257 1.00 94.50 282 ILE A C 1
ATOM 2107 O O . ILE A 1 282 ? -10.247 13.122 -11.265 1.00 94.50 282 ILE A O 1
ATOM 2111 N N . THR A 1 283 ? -12.100 12.670 -12.419 1.00 96.44 283 THR A N 1
ATOM 2112 C CA . THR A 1 283 ? -13.042 13.086 -11.377 1.00 96.44 283 THR A CA 1
ATOM 2113 C C . THR A 1 283 ? -13.711 11.843 -10.805 1.00 96.44 283 THR A C 1
ATOM 2115 O O . THR A 1 283 ? -14.360 11.090 -11.527 1.00 96.44 283 THR A O 1
ATOM 2118 N N . VAL A 1 284 ? -13.544 11.626 -9.506 1.00 97.00 284 VAL A N 1
ATOM 2119 C CA . VAL A 1 284 ? -14.174 10.542 -8.754 1.00 97.00 284 VAL A CA 1
ATOM 2120 C C . VAL A 1 284 ? -15.290 11.138 -7.913 1.00 97.00 284 VAL A C 1
ATOM 2122 O O . VAL A 1 284 ? -15.063 12.071 -7.141 1.00 97.00 284 VAL A O 1
ATOM 2125 N N . ARG A 1 285 ? -16.492 10.593 -8.070 1.00 97.44 285 ARG A N 1
ATOM 2126 C CA . ARG A 1 285 ? -17.656 10.882 -7.242 1.00 97.44 285 ARG A CA 1
ATOM 2127 C C . ARG A 1 285 ? -17.947 9.682 -6.369 1.00 97.44 285 ARG A C 1
ATOM 2129 O O . ARG A 1 285 ? -18.047 8.560 -6.863 1.00 97.44 285 ARG A O 1
ATOM 2136 N N . LEU A 1 286 ? -18.072 9.950 -5.086 1.00 96.31 286 LEU A N 1
ATOM 2137 C CA . LEU A 1 286 ? -18.419 8.995 -4.056 1.00 96.31 286 LEU A CA 1
ATOM 2138 C C . LEU A 1 286 ? -19.729 9.462 -3.441 1.00 96.31 286 LEU A C 1
ATOM 2140 O O . LEU A 1 286 ? -19.822 10.609 -3.008 1.00 96.31 286 LEU A O 1
ATOM 2144 N N . ARG A 1 287 ? -20.726 8.590 -3.405 1.00 95.00 287 ARG A N 1
ATOM 2145 C CA . ARG A 1 287 ? -21.992 8.841 -2.732 1.00 95.00 287 ARG A CA 1
ATOM 2146 C C . ARG A 1 287 ? -22.224 7.772 -1.679 1.00 95.00 287 ARG A C 1
ATOM 2148 O O . ARG A 1 287 ? -21.866 6.619 -1.888 1.00 95.00 287 ARG A O 1
ATOM 2155 N N . ASP A 1 288 ? -22.781 8.162 -0.548 1.00 92.69 288 ASP A N 1
ATOM 2156 C CA . ASP A 1 288 ? -23.192 7.224 0.489 1.00 92.69 288 ASP A CA 1
ATOM 2157 C C . ASP A 1 288 ? -24.696 6.910 0.408 1.00 92.69 288 ASP A C 1
ATOM 2159 O O . ASP A 1 288 ? -25.438 7.516 -0.367 1.00 92.69 288 ASP A O 1
ATOM 2163 N N . SER A 1 289 ? -25.162 5.942 1.192 1.00 88.12 289 SER A N 1
ATOM 2164 C CA . SER A 1 289 ? -26.561 5.491 1.165 1.00 88.12 289 SER A CA 1
ATOM 2165 C C . SER A 1 289 ? -27.582 6.545 1.614 1.00 88.12 289 SER A C 1
ATOM 2167 O O . SER A 1 289 ? -28.771 6.402 1.330 1.00 88.12 289 SER A O 1
ATOM 2169 N N . GLU A 1 290 ? -27.138 7.627 2.261 1.00 85.25 290 GLU A N 1
ATOM 2170 C CA . GLU A 1 290 ? -27.977 8.778 2.618 1.00 85.25 290 GLU A CA 1
ATOM 2171 C C . GLU A 1 290 ? -28.037 9.830 1.495 1.00 85.25 290 GLU A C 1
ATOM 2173 O O . GLU A 1 290 ? -28.766 10.818 1.590 1.00 85.25 290 GLU A O 1
ATOM 2178 N N . GLY A 1 291 ? -27.306 9.610 0.399 1.00 88.44 291 GLY A N 1
ATOM 2179 C CA . GLY A 1 291 ? -27.249 10.507 -0.748 1.00 88.44 291 GLY A CA 1
ATOM 2180 C C . GLY A 1 291 ? -26.246 11.650 -0.594 1.00 88.44 291 GLY A C 1
ATOM 2181 O O . GLY A 1 291 ? -26.203 12.526 -1.463 1.00 88.44 291 GLY A O 1
ATOM 2182 N N . THR A 1 292 ? -25.424 11.652 0.461 1.00 89.44 292 THR A N 1
ATOM 2183 C CA . THR A 1 292 ? -24.317 12.603 0.600 1.00 89.44 292 THR A CA 1
ATOM 2184 C C . THR A 1 292 ? -23.307 12.325 -0.503 1.00 89.44 292 THR A C 1
ATOM 2186 O O . THR A 1 292 ? -22.894 11.185 -0.689 1.00 89.44 292 THR A O 1
ATOM 2189 N N . GLU A 1 293 ? -22.900 13.354 -1.248 1.00 94.88 293 GLU A N 1
ATOM 2190 C CA . GLU A 1 293 ? -21.955 13.220 -2.360 1.00 94.88 293 GLU A CA 1
ATOM 2191 C C . GLU A 1 293 ? -20.643 13.952 -2.057 1.00 94.88 293 GLU A C 1
ATOM 2193 O O . GLU A 1 293 ? -20.630 15.106 -1.625 1.00 94.88 293 GLU A O 1
ATOM 2198 N N . PHE A 1 294 ? -19.528 13.285 -2.339 1.00 95.00 294 PHE A N 1
ATOM 2199 C CA . PHE A 1 294 ? -18.180 13.826 -2.309 1.00 95.00 294 PHE A CA 1
ATOM 2200 C C . PHE A 1 294 ? -17.542 13.709 -3.692 1.00 95.00 294 PHE A C 1
ATOM 2202 O O . PHE A 1 294 ? -17.600 12.662 -4.337 1.00 95.00 294 PHE A O 1
ATOM 2209 N N . VAL A 1 295 ? -16.894 14.782 -4.143 1.00 96.50 295 VAL A N 1
ATOM 2210 C CA . VAL A 1 295 ? -16.241 14.844 -5.455 1.00 96.50 295 VAL A CA 1
ATOM 2211 C C . VAL A 1 295 ? -14.766 15.171 -5.267 1.00 96.50 295 VAL A C 1
ATOM 2213 O O . VAL A 1 295 ? -14.423 16.160 -4.620 1.00 96.50 295 VAL A O 1
ATOM 2216 N N . LYS A 1 296 ? -13.886 14.369 -5.871 1.00 96.75 296 LYS A N 1
ATOM 2217 C CA . LYS A 1 296 ? -12.436 14.588 -5.858 1.00 96.75 296 LYS A CA 1
ATOM 2218 C C . LYS A 1 296 ? -11.859 14.483 -7.255 1.00 96.75 296 LYS A C 1
ATOM 2220 O O . LYS A 1 296 ? -12.259 13.626 -8.037 1.00 96.75 296 LYS A O 1
ATOM 2225 N N . GLN A 1 297 ? -10.907 15.356 -7.559 1.00 96.81 297 GLN A N 1
ATOM 2226 C CA . GLN A 1 297 ? -10.178 15.330 -8.819 1.00 96.81 297 GLN A CA 1
ATOM 2227 C C . GLN A 1 297 ? -8.750 14.844 -8.593 1.00 96.81 297 GLN A C 1
ATOM 2229 O O . GLN A 1 297 ? -8.103 15.227 -7.619 1.00 96.81 297 GLN A O 1
ATOM 2234 N N . TYR A 1 298 ? -8.278 14.005 -9.504 1.00 95.38 298 TYR A N 1
ATOM 2235 C CA . TYR A 1 298 ? -6.936 13.454 -9.531 1.00 95.38 298 TYR A CA 1
ATOM 2236 C C . TYR A 1 298 ? -6.292 13.735 -10.883 1.00 95.38 298 TYR A C 1
ATOM 2238 O O . TYR A 1 298 ? -6.930 13.564 -11.921 1.00 95.38 298 TYR A O 1
ATOM 2246 N N . ASP A 1 299 ? -5.012 14.088 -10.867 1.00 90.69 299 ASP A N 1
ATOM 2247 C CA . ASP A 1 299 ? -4.174 14.040 -12.060 1.00 90.69 299 ASP A CA 1
ATOM 2248 C C . ASP A 1 299 ? -3.654 12.613 -12.244 1.00 90.69 299 ASP A C 1
ATOM 2250 O O . ASP A 1 299 ? -2.924 12.097 -11.395 1.00 90.69 299 ASP A O 1
ATOM 2254 N N . LEU A 1 300 ? -4.031 11.978 -13.352 1.00 90.00 300 LEU A N 1
ATOM 2255 C CA . LEU A 1 300 ? -3.466 10.710 -13.795 1.00 90.00 300 LEU A CA 1
ATOM 2256 C C . LEU A 1 300 ? -2.508 10.987 -14.951 1.00 90.00 300 LEU A C 1
ATOM 2258 O O . LEU A 1 300 ? -2.929 11.349 -16.052 1.00 90.00 300 LEU A O 1
ATOM 2262 N N . ARG A 1 301 ? -1.208 10.821 -14.704 1.00 81.31 301 ARG A N 1
ATOM 2263 C CA . ARG A 1 301 ? -0.189 10.991 -15.742 1.00 81.31 301 ARG A CA 1
ATOM 2264 C C . ARG A 1 301 ? 0.006 9.685 -16.487 1.00 81.31 301 ARG A C 1
ATOM 2266 O O . ARG A 1 301 ? 0.280 8.659 -15.872 1.00 81.31 301 ARG A O 1
ATOM 2273 N N . LEU A 1 302 ? -0.112 9.749 -17.808 1.00 74.88 302 LEU A N 1
ATOM 2274 C CA . LEU A 1 302 ? 0.244 8.659 -18.705 1.00 74.88 302 LEU A CA 1
ATOM 2275 C C . LEU A 1 302 ? 1.688 8.859 -19.164 1.00 74.88 302 LEU A C 1
ATOM 2277 O O . LEU A 1 302 ? 1.986 9.760 -19.950 1.00 74.88 302 LEU A O 1
ATOM 2281 N N . LEU A 1 303 ? 2.593 8.036 -18.644 1.00 62.94 303 LEU A N 1
ATOM 2282 C CA . LEU A 1 303 ? 3.995 8.043 -19.037 1.00 62.94 303 LEU A CA 1
ATOM 2283 C C . LEU A 1 303 ? 4.182 7.087 -20.212 1.00 62.94 303 LEU A C 1
ATOM 2285 O O . LEU A 1 303 ? 3.845 5.907 -20.110 1.00 62.94 303 LEU A O 1
ATOM 2289 N N . ARG A 1 304 ? 4.740 7.581 -21.324 1.00 61.78 304 ARG A N 1
ATOM 2290 C CA . ARG A 1 304 ? 5.235 6.695 -22.381 1.00 61.78 304 ARG A CA 1
ATOM 2291 C C . ARG A 1 304 ? 6.417 5.913 -21.813 1.00 61.78 304 ARG A C 1
ATOM 2293 O O . ARG A 1 304 ? 7.334 6.496 -21.237 1.00 61.78 304 ARG A O 1
ATOM 2300 N N . GLN A 1 305 ? 6.384 4.598 -21.968 1.00 54.53 305 GLN A N 1
ATOM 2301 C CA . GLN A 1 305 ? 7.588 3.799 -21.861 1.00 54.53 305 GLN A CA 1
ATOM 2302 C C . GLN A 1 305 ? 8.350 4.077 -23.157 1.00 54.53 305 GLN A C 1
ATOM 2304 O O . GLN A 1 305 ? 7.842 3.778 -24.235 1.00 54.53 305 GLN A O 1
ATOM 2309 N N . PHE A 1 306 ? 9.507 4.738 -23.076 1.00 50.81 306 PHE A N 1
ATOM 2310 C CA . PHE A 1 306 ? 10.424 4.796 -24.213 1.00 50.81 306 PHE A CA 1
ATOM 2311 C C . PHE A 1 306 ? 11.072 3.422 -24.314 1.00 50.81 306 PHE A C 1
ATOM 2313 O O . PHE A 1 306 ? 12.173 3.229 -23.804 1.00 50.81 306 PHE A O 1
ATOM 2320 N N . GLU A 1 307 ? 10.325 2.464 -24.855 1.00 46.44 307 GLU A N 1
ATOM 2321 C CA . GLU A 1 307 ? 10.840 1.149 -25.191 1.00 46.44 307 GLU A CA 1
ATOM 2322 C C . GLU A 1 307 ? 11.382 1.220 -26.613 1.00 46.44 307 GLU A C 1
ATOM 2324 O O . GLU A 1 307 ? 10.616 1.359 -27.560 1.00 46.44 307 GLU A O 1
ATOM 2329 N N . VAL A 1 308 ? 12.705 1.175 -26.760 1.00 46.91 308 VAL A N 1
ATOM 2330 C CA . VAL A 1 308 ? 13.286 0.779 -28.044 1.00 46.91 308 VAL A CA 1
ATOM 2331 C C . VAL A 1 308 ? 13.324 -0.739 -27.997 1.00 46.91 308 VAL A C 1
ATOM 2333 O O . VAL A 1 308 ? 14.231 -1.333 -27.408 1.00 46.91 308 VAL A O 1
ATOM 2336 N N . ALA A 1 309 ? 12.274 -1.354 -28.530 1.00 46.22 309 ALA A N 1
ATOM 2337 C CA . ALA A 1 309 ? 12.313 -2.740 -28.955 1.00 46.22 309 ALA A CA 1
ATOM 2338 C C . ALA A 1 309 ? 12.826 -2.756 -30.396 1.00 46.22 309 ALA A C 1
ATOM 2340 O O . ALA A 1 309 ? 12.505 -1.867 -31.186 1.00 46.22 309 ALA A O 1
ATOM 2341 N N . MET A 1 310 ? 13.637 -3.750 -30.754 1.00 41.69 310 MET A N 1
ATOM 2342 C CA . MET A 1 310 ? 13.899 -4.025 -32.165 1.00 41.69 310 MET A CA 1
ATOM 2343 C C . MET A 1 310 ? 12.633 -4.594 -32.820 1.00 41.69 310 MET A C 1
ATOM 2345 O O . MET A 1 310 ? 12.559 -5.791 -33.090 1.00 41.69 310 MET A O 1
ATOM 2349 N N . ASP A 1 311 ? 11.628 -3.757 -33.057 1.00 42.62 311 ASP A N 1
ATOM 2350 C CA . ASP A 1 311 ? 10.462 -4.148 -33.837 1.00 42.62 311 ASP A CA 1
ATOM 2351 C C . ASP A 1 311 ? 10.891 -4.193 -35.306 1.00 42.62 311 ASP A C 1
ATOM 2353 O O . ASP A 1 311 ? 11.192 -3.176 -35.932 1.00 42.62 311 ASP A O 1
ATOM 2357 N N . ALA A 1 312 ? 11.004 -5.403 -35.852 1.00 37.12 312 ALA A N 1
ATOM 2358 C CA . ALA A 1 312 ? 11.307 -5.590 -37.259 1.00 37.12 312 ALA A CA 1
ATOM 2359 C C . ALA A 1 312 ? 10.132 -5.049 -38.092 1.00 37.12 312 ALA A C 1
ATOM 2361 O O . ALA A 1 312 ? 9.019 -5.561 -37.949 1.00 37.12 312 ALA A O 1
ATOM 2362 N N . PRO A 1 313 ? 10.322 -4.063 -38.986 1.00 39.28 313 PRO A N 1
ATOM 2363 C CA . PRO A 1 313 ? 9.301 -3.802 -39.983 1.00 39.28 313 PRO A CA 1
ATOM 2364 C C . PRO A 1 313 ? 9.181 -5.050 -40.870 1.00 39.28 313 PRO A C 1
ATOM 2366 O O . PRO A 1 313 ? 10.183 -5.532 -41.395 1.00 39.28 313 PRO A O 1
ATOM 2369 N N . GLU A 1 314 ? 7.964 -5.550 -41.105 1.00 38.38 314 GLU A N 1
ATOM 2370 C CA . GLU A 1 314 ? 7.667 -6.647 -42.055 1.00 38.38 314 GLU A CA 1
ATOM 2371 C C . GLU A 1 314 ? 7.962 -6.278 -43.534 1.00 38.38 314 GLU A C 1
ATOM 2373 O O . GLU A 1 314 ? 7.469 -6.899 -44.476 1.00 38.38 314 GLU A O 1
ATOM 2378 N N . SER A 1 315 ? 8.753 -5.234 -43.780 1.00 38.12 315 SER A N 1
ATOM 2379 C CA . SER A 1 315 ? 8.969 -4.642 -45.092 1.00 38.12 315 SER A CA 1
ATOM 2380 C C . SER A 1 315 ? 10.241 -5.185 -45.743 1.00 38.12 315 SER A C 1
ATOM 2382 O O . SER A 1 315 ? 11.356 -4.776 -45.429 1.00 38.12 315 SER A O 1
ATOM 2384 N N . THR A 1 316 ? 10.068 -6.064 -46.729 1.00 35.34 316 THR A N 1
ATOM 2385 C CA . THR A 1 316 ? 11.129 -6.647 -47.570 1.00 35.34 316 THR A CA 1
ATOM 2386 C C . THR A 1 316 ? 11.738 -5.678 -48.600 1.00 35.34 316 THR A C 1
ATOM 2388 O O . THR A 1 316 ? 12.419 -6.122 -49.526 1.00 35.34 316 THR A O 1
ATOM 2391 N N . THR A 1 317 ? 11.485 -4.368 -48.529 1.00 35.09 317 THR A N 1
ATOM 2392 C CA . THR A 1 317 ? 12.024 -3.413 -49.511 1.00 35.09 317 THR A CA 1
ATOM 2393 C C . THR A 1 317 ? 13.372 -2.861 -49.068 1.00 35.09 317 THR A C 1
ATOM 2395 O O . THR A 1 317 ? 13.450 -2.211 -48.035 1.00 35.09 317 THR A O 1
ATOM 2398 N N . THR A 1 318 ? 14.396 -3.122 -49.890 1.00 40.09 318 THR A N 1
ATOM 2399 C CA . THR A 1 318 ? 15.723 -2.472 -49.983 1.00 40.09 318 THR A CA 1
ATOM 2400 C C . THR A 1 318 ? 16.421 -2.063 -48.667 1.00 40.09 318 THR A C 1
ATOM 2402 O O . THR A 1 318 ? 15.945 -1.168 -47.973 1.00 40.09 318 THR A O 1
ATOM 2405 N N . PRO A 1 319 ? 17.620 -2.610 -48.359 1.00 39.97 319 PRO A N 1
ATOM 2406 C CA . PRO A 1 319 ? 18.416 -2.189 -47.204 1.00 39.97 319 PRO A CA 1
ATOM 2407 C C . PRO A 1 319 ? 18.755 -0.695 -47.323 1.00 39.97 319 PRO A C 1
ATOM 2409 O O . PRO A 1 319 ? 19.595 -0.317 -48.137 1.00 39.97 319 PR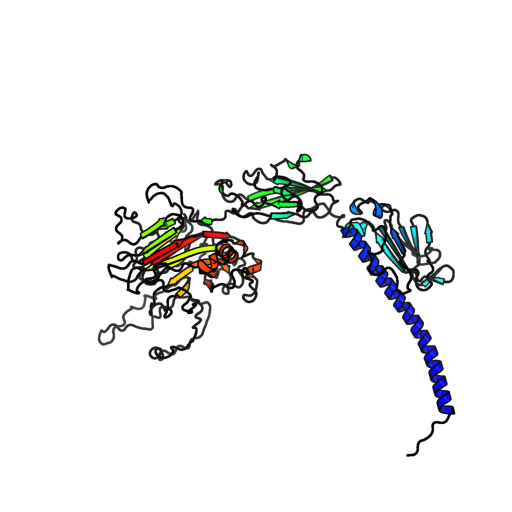O A O 1
ATOM 2412 N N . GLY A 1 320 ? 18.067 0.160 -46.566 1.00 40.25 320 GLY A N 1
ATOM 2413 C CA . GLY A 1 320 ? 18.299 1.605 -46.606 1.00 40.25 320 GLY A CA 1
ATOM 2414 C C . GLY A 1 320 ? 17.232 2.484 -45.952 1.00 40.25 320 GLY A C 1
ATOM 2415 O O . GLY A 1 320 ? 17.594 3.534 -45.439 1.00 40.25 320 GLY A O 1
ATOM 2416 N N . GLU A 1 321 ? 15.954 2.080 -45.907 1.00 40.88 321 GLU A N 1
ATOM 2417 C CA . GLU A 1 321 ? 14.868 2.998 -45.482 1.00 40.88 321 GLU A CA 1
ATOM 2418 C C . GLU A 1 321 ? 14.034 2.538 -44.264 1.00 40.88 321 GLU A C 1
ATOM 2420 O O . GLU A 1 321 ? 13.048 3.179 -43.917 1.00 40.88 321 GLU A O 1
ATOM 2425 N N . GLY A 1 322 ? 14.416 1.454 -43.576 1.00 37.75 322 GLY A N 1
ATOM 2426 C CA . GLY A 1 322 ? 13.556 0.804 -42.570 1.00 37.75 322 GLY A CA 1
ATOM 2427 C C . GLY A 1 322 ? 13.864 1.037 -41.085 1.00 37.75 322 GLY A C 1
ATOM 2428 O O . GLY A 1 322 ? 13.124 0.528 -40.254 1.00 37.75 322 GLY A O 1
ATOM 2429 N N . PHE A 1 323 ? 14.928 1.753 -40.715 1.00 46.72 323 PHE A N 1
ATOM 2430 C CA . PHE A 1 323 ? 15.350 1.852 -39.308 1.00 46.72 323 PHE A CA 1
ATOM 2431 C C . PHE A 1 323 ? 15.581 3.308 -38.912 1.00 46.72 323 PHE A C 1
ATOM 2433 O O . PHE A 1 323 ? 16.713 3.780 -38.870 1.00 46.72 323 PHE A O 1
ATOM 2440 N N . SER A 1 324 ? 14.493 4.034 -38.638 1.00 50.25 324 SER A N 1
ATOM 2441 C CA . SER A 1 324 ? 14.562 5.427 -38.186 1.00 50.25 324 SER A CA 1
ATOM 2442 C C . SER A 1 324 ? 15.216 5.592 -36.825 1.00 50.25 324 SER A C 1
ATOM 2444 O O . SER A 1 324 ? 15.587 6.723 -36.532 1.00 50.25 324 SER A O 1
ATOM 2446 N N . ASP A 1 325 ? 15.347 4.504 -36.049 1.00 49.59 325 ASP A N 1
ATOM 2447 C CA . ASP A 1 325 ? 15.603 4.494 -34.601 1.00 49.59 325 ASP A CA 1
ATOM 2448 C C . ASP A 1 325 ? 17.056 4.164 -34.216 1.00 49.59 325 ASP A C 1
ATOM 2450 O O . ASP A 1 325 ? 17.394 4.217 -33.034 1.00 49.59 325 ASP A O 1
ATOM 2454 N N . PHE A 1 326 ? 17.942 3.883 -35.184 1.00 53.59 326 PHE A N 1
ATOM 2455 C CA . PHE A 1 326 ? 19.385 3.738 -34.953 1.00 53.59 326 PHE A CA 1
ATOM 2456 C C . PHE A 1 326 ? 20.225 4.538 -35.962 1.00 53.59 326 PHE A C 1
ATOM 2458 O O . PHE A 1 326 ? 20.026 4.458 -37.169 1.00 53.59 326 PHE A O 1
ATOM 2465 N N . GLU A 1 327 ? 21.211 5.281 -35.458 1.00 57.75 327 GLU A N 1
ATOM 2466 C CA . GLU A 1 327 ? 22.266 5.944 -36.225 1.00 57.75 327 GLU A CA 1
ATOM 2467 C C . GLU A 1 327 ? 23.542 5.085 -36.157 1.00 57.75 327 GLU A C 1
ATOM 2469 O O . GLU A 1 327 ? 24.063 4.805 -35.071 1.00 57.75 327 GLU A O 1
ATOM 2474 N N . SER A 1 328 ? 24.068 4.673 -37.314 1.00 55.53 328 SER A N 1
ATOM 2475 C CA . SER A 1 328 ? 25.398 4.060 -37.416 1.00 55.53 328 SER A CA 1
ATOM 2476 C C . SER A 1 328 ? 26.441 5.101 -37.811 1.00 55.53 328 SER A C 1
ATOM 2478 O O . SER A 1 328 ? 26.190 5.926 -38.688 1.00 55.53 328 SER A O 1
ATOM 2480 N N . SER A 1 329 ? 27.637 5.031 -37.233 1.00 52.56 329 SER A N 1
ATOM 2481 C CA . SER A 1 329 ? 28.735 5.965 -37.530 1.00 52.56 329 SER A CA 1
ATOM 2482 C C . SER A 1 329 ? 29.430 5.749 -38.875 1.00 52.56 329 SER A C 1
ATOM 2484 O O . SER A 1 329 ? 30.254 6.561 -39.296 1.00 52.56 329 SER A O 1
ATOM 2486 N N . LEU A 1 330 ? 29.089 4.676 -39.587 1.00 53.03 330 LEU A N 1
ATOM 2487 C CA . LEU A 1 330 ? 29.557 4.440 -40.944 1.00 53.03 330 LEU A CA 1
ATOM 2488 C C . LEU A 1 330 ? 28.835 5.415 -41.886 1.00 53.03 330 LEU A C 1
ATOM 2490 O O . LEU A 1 330 ? 27.760 5.121 -42.391 1.00 53.03 330 LEU A O 1
ATOM 2494 N N . GLY A 1 331 ? 29.434 6.585 -42.124 1.00 42.09 331 GLY A N 1
ATOM 2495 C CA . GLY A 1 331 ? 28.936 7.613 -43.052 1.00 42.09 331 GLY A CA 1
ATOM 2496 C C . GLY A 1 331 ? 28.912 7.210 -44.535 1.00 42.09 331 GLY A C 1
ATOM 2497 O O . GLY A 1 331 ? 28.808 8.077 -45.396 1.00 42.09 331 GLY A O 1
ATOM 2498 N N . GLU A 1 332 ? 29.013 5.920 -44.851 1.00 42.69 332 GLU A N 1
ATOM 2499 C CA . GLU A 1 332 ? 28.919 5.400 -46.209 1.00 42.69 332 GLU A CA 1
ATOM 2500 C C . GLU A 1 332 ? 27.794 4.373 -46.274 1.00 42.69 332 GLU A C 1
ATOM 2502 O O . GLU A 1 332 ? 27.706 3.471 -45.440 1.00 42.69 332 GLU A O 1
ATOM 2507 N N . THR A 1 333 ? 26.944 4.530 -47.291 1.00 42.81 333 THR A N 1
ATOM 2508 C CA . THR A 1 333 ? 25.981 3.536 -47.772 1.00 42.81 333 THR A CA 1
ATOM 2509 C C . THR A 1 333 ? 26.521 2.129 -47.568 1.00 42.81 333 THR A C 1
ATOM 2511 O O . THR A 1 333 ? 27.591 1.817 -48.092 1.00 42.81 333 THR A O 1
ATOM 2514 N N . ILE A 1 334 ? 25.760 1.301 -46.838 1.00 50.25 334 ILE A N 1
ATOM 2515 C CA . ILE A 1 334 ? 25.842 -0.166 -46.837 1.00 50.25 334 ILE A CA 1
ATOM 2516 C C . ILE A 1 334 ? 26.316 -0.577 -48.227 1.00 50.25 334 ILE A C 1
ATOM 2518 O O . ILE A 1 334 ? 25.600 -0.340 -49.199 1.00 50.25 334 ILE A O 1
ATOM 2522 N N . ASN A 1 335 ? 27.556 -1.056 -48.338 1.00 43.97 335 ASN A N 1
ATOM 2523 C CA . ASN A 1 335 ? 28.200 -1.257 -49.627 1.00 43.97 335 ASN A CA 1
ATOM 2524 C C . ASN A 1 335 ? 27.343 -2.264 -50.410 1.00 43.97 335 ASN A C 1
ATOM 2526 O O . ASN A 1 335 ? 27.372 -3.465 -50.140 1.00 43.97 335 ASN A O 1
ATOM 2530 N N . SER A 1 336 ? 26.523 -1.779 -51.345 1.00 48.19 336 SER A N 1
ATOM 2531 C CA . SER A 1 336 ? 25.519 -2.573 -52.070 1.00 48.19 336 SER A CA 1
ATOM 2532 C C . SER A 1 336 ? 26.151 -3.654 -52.952 1.00 48.19 336 SER A C 1
ATOM 2534 O O . SER A 1 336 ? 25.454 -4.516 -53.482 1.00 48.19 336 SER A O 1
ATOM 2536 N N . ASN A 1 337 ? 27.482 -3.646 -53.050 1.00 48.75 337 ASN A N 1
ATOM 2537 C CA . ASN A 1 337 ? 28.294 -4.609 -53.775 1.00 48.75 337 ASN A CA 1
ATOM 2538 C C . ASN A 1 337 ? 28.621 -5.885 -52.983 1.00 48.75 337 ASN A C 1
ATOM 2540 O O . ASN A 1 337 ? 29.274 -6.768 -53.533 1.00 48.75 337 ASN A O 1
ATOM 2544 N N . GLY A 1 338 ? 28.194 -6.006 -51.719 1.00 53.25 338 GLY A N 1
ATOM 2545 C CA . GLY A 1 338 ? 28.389 -7.234 -50.944 1.00 53.25 338 GLY A CA 1
ATOM 2546 C C . GLY A 1 338 ? 29.858 -7.597 -50.715 1.00 53.25 338 GLY A C 1
ATOM 2547 O O . GLY A 1 338 ? 30.158 -8.781 -50.593 1.00 53.25 338 GLY A O 1
ATOM 2548 N N . ASP A 1 339 ? 30.765 -6.611 -50.678 1.00 58.25 339 ASP A N 1
ATOM 2549 C CA . ASP A 1 339 ? 32.162 -6.850 -50.310 1.00 58.25 339 ASP A CA 1
ATOM 2550 C C . ASP A 1 339 ? 32.199 -7.292 -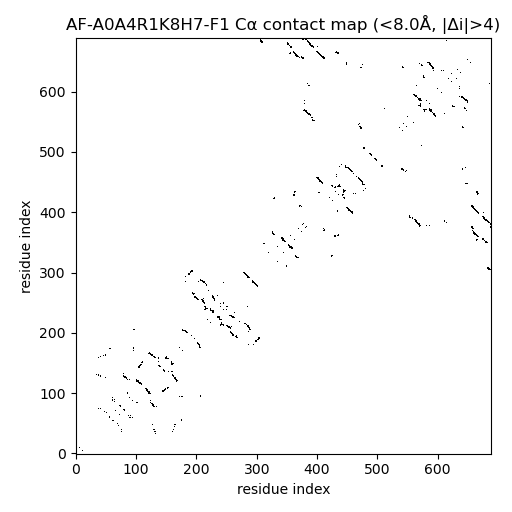48.835 1.00 58.25 339 ASP A C 1
ATOM 2552 O O . ASP A 1 339 ? 31.935 -6.467 -47.953 1.00 58.25 339 ASP A O 1
ATOM 2556 N N . PRO A 1 340 ? 32.512 -8.567 -48.529 1.00 55.28 340 PRO A N 1
ATOM 2557 C CA . PRO A 1 340 ? 32.595 -9.045 -47.150 1.00 55.28 340 PRO A CA 1
ATOM 2558 C C . PRO A 1 340 ? 33.710 -8.339 -46.358 1.00 55.28 340 PRO A C 1
ATOM 2560 O O . PRO A 1 340 ? 33.807 -8.528 -45.146 1.00 55.28 340 PRO A O 1
ATOM 2563 N N . ASN A 1 341 ? 34.537 -7.518 -47.026 1.00 55.31 341 ASN A N 1
ATOM 2564 C CA . ASN A 1 341 ? 35.732 -6.896 -46.472 1.00 55.31 341 ASN A CA 1
ATOM 2565 C C . ASN A 1 341 ? 35.540 -5.531 -45.793 1.00 55.31 341 ASN A C 1
ATOM 2567 O O . ASN A 1 341 ? 36.506 -4.970 -45.285 1.00 55.31 341 ASN A O 1
ATOM 2571 N N . SER A 1 342 ? 34.331 -4.966 -45.756 1.00 59.53 342 SER A N 1
ATOM 2572 C CA . SER A 1 342 ? 34.070 -3.721 -45.014 1.00 59.53 342 SER A CA 1
ATOM 2573 C C . SER A 1 342 ? 33.458 -3.997 -43.646 1.00 59.53 342 SER A C 1
ATOM 2575 O O . SER A 1 342 ? 32.529 -4.799 -43.532 1.00 59.53 342 SER A O 1
ATOM 2577 N N . ALA A 1 343 ? 33.934 -3.284 -42.620 1.00 63.72 343 ALA A N 1
ATOM 2578 C CA . ALA A 1 343 ? 33.253 -3.248 -41.336 1.00 63.72 343 ALA A CA 1
ATOM 2579 C C . ALA A 1 343 ? 31.804 -2.782 -41.557 1.00 63.72 343 ALA A C 1
ATOM 2581 O O . ALA A 1 343 ? 31.568 -1.800 -42.266 1.00 63.72 343 ALA A O 1
ATOM 2582 N N . SER A 1 344 ? 30.836 -3.527 -41.034 1.00 72.81 344 SER A N 1
ATOM 2583 C CA . SER A 1 344 ? 29.423 -3.317 -41.320 1.00 72.81 344 SER A CA 1
ATOM 2584 C C . SER A 1 344 ? 28.559 -3.559 -40.095 1.00 72.81 344 SER A C 1
ATOM 2586 O O . SER A 1 344 ? 28.827 -4.419 -39.256 1.00 72.81 344 SER A O 1
ATOM 2588 N N . VAL A 1 345 ? 27.493 -2.773 -40.025 1.00 77.25 345 VAL A N 1
ATOM 2589 C CA . VAL A 1 345 ? 26.372 -3.003 -39.127 1.00 77.25 345 VAL A CA 1
ATOM 2590 C C . VAL A 1 345 ? 25.264 -3.594 -39.975 1.00 77.25 345 VAL A C 1
ATOM 2592 O O . VAL A 1 345 ? 24.840 -2.982 -40.954 1.00 77.25 345 VAL A O 1
ATOM 2595 N N . ILE A 1 346 ? 24.792 -4.777 -39.609 1.00 79.19 346 ILE A N 1
ATOM 2596 C CA . ILE A 1 346 ? 23.686 -5.439 -40.288 1.00 79.19 346 ILE A CA 1
ATOM 2597 C C . ILE A 1 346 ? 22.561 -5.596 -39.274 1.00 79.19 346 ILE A C 1
ATOM 2599 O O . ILE A 1 346 ? 22.644 -6.438 -38.388 1.00 79.19 346 ILE A O 1
ATOM 2603 N N . ILE A 1 347 ? 21.506 -4.800 -39.415 1.00 73.00 347 ILE A N 1
ATOM 2604 C CA . ILE A 1 347 ? 20.289 -4.927 -38.606 1.00 73.00 347 ILE A CA 1
ATOM 2605 C C . ILE A 1 347 ? 19.268 -5.728 -39.421 1.00 73.00 347 ILE A C 1
ATOM 2607 O O . ILE A 1 347 ? 18.926 -5.334 -40.537 1.00 73.00 347 ILE A O 1
ATOM 2611 N N . LYS A 1 348 ? 18.825 -6.879 -38.910 1.00 77.19 348 LYS A N 1
ATOM 2612 C CA . LYS A 1 348 ? 17.871 -7.796 -39.559 1.00 77.19 348 LYS A CA 1
ATOM 2613 C C . LYS A 1 348 ? 16.953 -8.406 -38.509 1.00 77.19 348 LYS A C 1
ATOM 2615 O O . LYS A 1 348 ? 17.467 -8.930 -37.542 1.00 77.19 348 LYS A O 1
ATOM 2620 N N . GLU A 1 349 ? 15.636 -8.384 -38.712 1.00 73.81 349 GLU A N 1
ATOM 2621 C CA . GLU A 1 349 ? 14.662 -9.228 -37.982 1.00 73.81 349 GLU A CA 1
ATOM 2622 C C . GLU A 1 349 ? 14.935 -9.417 -36.467 1.00 73.81 349 GLU A C 1
ATOM 2624 O O . GLU A 1 349 ? 15.055 -10.538 -35.980 1.00 73.81 349 GLU A O 1
ATOM 2629 N N . GLY A 1 350 ? 15.063 -8.324 -35.701 1.00 76.06 350 GLY A N 1
ATOM 2630 C CA . GLY A 1 350 ? 15.317 -8.410 -34.252 1.00 76.06 350 GLY A CA 1
ATOM 2631 C C . GLY A 1 350 ? 16.756 -8.787 -33.864 1.00 76.06 350 GLY A C 1
ATOM 2632 O O . GLY A 1 350 ? 17.009 -9.172 -32.720 1.00 76.06 350 GLY A O 1
ATOM 2633 N N . GLU A 1 351 ? 17.694 -8.676 -34.805 1.00 84.38 351 GLU A N 1
ATOM 2634 C CA . GLU A 1 351 ? 19.120 -8.960 -34.671 1.00 84.38 351 GLU A CA 1
ATOM 2635 C C . GLU A 1 351 ? 19.973 -7.773 -35.162 1.00 84.38 351 GLU A C 1
ATOM 2637 O O . GLU A 1 351 ? 19.769 -7.250 -36.258 1.00 84.38 351 GLU A O 1
ATOM 2642 N N . ILE A 1 352 ? 20.978 -7.375 -34.377 1.00 83.69 352 ILE A N 1
ATOM 2643 C CA . ILE A 1 352 ? 22.060 -6.462 -34.771 1.00 83.69 352 ILE A CA 1
ATOM 2644 C C . ILE A 1 352 ? 23.325 -7.296 -34.911 1.00 83.69 352 ILE A C 1
ATOM 2646 O O . ILE A 1 352 ? 23.797 -7.891 -33.943 1.00 83.69 352 ILE A O 1
ATOM 2650 N N . GLN A 1 353 ? 23.910 -7.310 -36.101 1.00 86.25 353 GLN A N 1
ATOM 2651 C CA . GLN A 1 353 ? 25.232 -7.871 -36.329 1.00 86.25 353 GLN A CA 1
ATOM 2652 C C . GLN A 1 353 ? 26.235 -6.732 -36.474 1.00 86.25 353 GLN A C 1
ATOM 2654 O O . GLN A 1 353 ? 26.083 -5.878 -37.347 1.00 86.25 353 GLN A O 1
ATOM 2659 N N . ILE A 1 354 ? 27.275 -6.742 -35.650 1.00 85.38 354 ILE A N 1
ATOM 2660 C CA . ILE A 1 354 ? 28.438 -5.873 -35.817 1.00 85.38 354 ILE A CA 1
ATOM 2661 C C . ILE A 1 354 ? 29.550 -6.750 -36.373 1.00 85.38 354 ILE A C 1
ATOM 2663 O O . ILE A 1 354 ? 30.086 -7.614 -35.679 1.00 85.38 354 ILE A O 1
ATOM 2667 N N . VAL A 1 355 ? 29.839 -6.569 -37.657 1.00 81.12 355 VAL A N 1
ATOM 2668 C CA . VAL A 1 355 ? 30.909 -7.271 -38.360 1.00 81.12 355 VAL A CA 1
ATOM 2669 C C . VAL A 1 355 ? 32.073 -6.309 -38.482 1.00 81.12 355 VAL A C 1
ATOM 2671 O O . VAL A 1 355 ? 31.985 -5.318 -39.204 1.00 81.12 355 VAL A O 1
ATOM 2674 N N . GLN A 1 356 ? 33.172 -6.588 -37.796 1.00 74.81 356 GLN A N 1
ATOM 2675 C CA . GLN A 1 356 ? 34.390 -5.804 -37.957 1.00 74.81 356 GLN A CA 1
ATOM 2676 C C . GLN A 1 356 ? 35.320 -6.481 -38.950 1.00 74.81 356 GLN A C 1
ATOM 2678 O O . GLN A 1 356 ? 35.568 -7.682 -38.852 1.00 74.81 356 GLN A O 1
ATOM 2683 N N . ASN A 1 357 ? 35.856 -5.700 -39.886 1.00 70.44 357 ASN A N 1
ATOM 2684 C CA . ASN A 1 357 ? 36.845 -6.161 -40.855 1.00 70.44 357 ASN A CA 1
ATOM 2685 C C . ASN A 1 357 ? 38.046 -5.196 -40.918 1.00 70.44 357 ASN A C 1
ATOM 2687 O O . ASN A 1 357 ? 37.987 -4.083 -40.411 1.00 70.44 357 ASN A O 1
ATOM 2691 N N . ASN A 1 358 ? 39.123 -5.639 -41.560 1.00 65.12 358 ASN A N 1
ATOM 2692 C CA . ASN A 1 358 ? 40.462 -5.077 -41.757 1.00 65.12 358 ASN A CA 1
ATOM 2693 C C . ASN A 1 358 ? 40.602 -3.604 -42.200 1.00 65.12 358 ASN A C 1
ATOM 2695 O O . ASN A 1 358 ? 41.733 -3.141 -42.296 1.00 65.12 358 ASN A O 1
ATOM 2699 N N . LYS A 1 359 ? 39.522 -2.872 -42.499 1.00 63.34 359 LYS A N 1
ATOM 2700 C CA . LYS A 1 359 ? 39.591 -1.510 -43.067 1.00 63.34 359 LYS A CA 1
ATOM 2701 C C . LYS A 1 359 ? 39.090 -0.392 -42.158 1.00 63.34 359 LYS A C 1
ATOM 2703 O O . LYS A 1 359 ? 39.258 0.764 -42.536 1.00 63.34 359 LYS A O 1
ATOM 2708 N N . LYS A 1 360 ? 38.428 -0.700 -41.039 1.00 61.50 360 LYS A N 1
ATOM 2709 C CA . LYS A 1 360 ? 37.945 0.322 -40.101 1.00 61.50 360 LYS A CA 1
ATOM 2710 C C . LYS A 1 360 ? 38.152 -0.117 -38.667 1.00 61.50 360 LYS A C 1
ATOM 2712 O O . LYS A 1 360 ? 37.885 -1.269 -38.330 1.00 61.50 360 LYS A O 1
ATOM 2717 N N . ASP A 1 361 ? 38.555 0.845 -37.856 1.00 65.88 361 ASP A N 1
ATOM 2718 C CA . ASP A 1 361 ? 39.067 0.572 -36.522 1.00 65.88 361 ASP A CA 1
ATOM 2719 C C . ASP A 1 361 ? 37.927 0.421 -35.512 1.00 65.88 361 ASP A C 1
ATOM 2721 O O . ASP A 1 361 ? 38.002 -0.467 -34.667 1.00 65.88 361 ASP A O 1
ATOM 2725 N N . SER A 1 362 ? 36.810 1.152 -35.687 1.00 70.06 362 SER A N 1
ATOM 2726 C CA . SER A 1 362 ? 35.567 0.966 -34.918 1.00 70.06 362 SER A CA 1
ATOM 2727 C C . SER A 1 362 ? 34.303 0.848 -35.759 1.00 70.06 362 SER A C 1
ATOM 2729 O O . SER A 1 362 ? 34.193 1.350 -36.880 1.00 70.06 362 SER A O 1
ATOM 2731 N N . VAL A 1 363 ? 33.299 0.212 -35.154 1.00 76.25 363 VAL A N 1
ATOM 2732 C CA . VAL A 1 363 ? 31.913 0.223 -35.620 1.00 76.25 363 VAL A CA 1
ATOM 2733 C C . VAL A 1 363 ? 31.007 0.524 -34.441 1.00 76.25 363 VAL A C 1
ATOM 2735 O O . VAL A 1 363 ? 31.104 -0.143 -33.411 1.00 76.25 363 VAL A O 1
ATOM 2738 N N . SER A 1 364 ? 30.085 1.471 -34.609 1.00 78.12 364 SER A N 1
ATOM 2739 C CA . SER A 1 364 ? 29.108 1.780 -33.568 1.00 78.12 364 SER A CA 1
ATOM 2740 C C . SER A 1 364 ? 27.697 1.981 -34.107 1.00 78.12 364 SER A C 1
ATOM 2742 O O . SER A 1 364 ? 27.490 2.443 -35.232 1.00 78.12 364 SER A O 1
ATOM 2744 N N . VAL A 1 365 ? 26.729 1.632 -33.262 1.00 81.12 365 VAL A N 1
ATOM 2745 C CA . VAL A 1 365 ? 25.288 1.629 -33.515 1.00 81.12 365 VAL A CA 1
ATOM 2746 C C . VAL A 1 365 ? 24.608 2.193 -32.284 1.00 81.12 365 VAL A C 1
ATOM 2748 O O . VAL A 1 365 ? 24.608 1.544 -31.244 1.00 81.12 365 VAL A O 1
ATOM 2751 N N . PHE A 1 366 ? 24.027 3.382 -32.379 1.00 78.69 366 PHE A N 1
ATOM 2752 C CA . PHE A 1 366 ? 23.320 4.011 -31.262 1.00 78.69 366 PHE A CA 1
ATOM 2753 C C . PHE A 1 366 ? 21.893 4.328 -31.641 1.00 78.69 366 PHE A C 1
ATOM 2755 O O . PHE A 1 366 ? 21.614 4.561 -32.810 1.00 78.69 366 PHE A O 1
ATOM 2762 N N . THR A 1 367 ? 21.000 4.384 -30.656 1.00 75.62 367 THR A N 1
ATOM 2763 C CA . THR A 1 367 ? 19.647 4.889 -30.875 1.00 75.62 367 THR A CA 1
ATOM 2764 C C . THR A 1 367 ? 19.712 6.268 -31.520 1.00 75.62 367 THR A C 1
ATOM 2766 O O . THR A 1 367 ? 20.356 7.179 -30.979 1.00 75.62 367 THR A O 1
ATOM 2769 N N . SER A 1 368 ? 19.048 6.431 -32.654 1.00 65.19 368 SER A N 1
ATOM 2770 C CA . SER A 1 368 ? 18.840 7.732 -33.257 1.00 65.19 368 SER A CA 1
ATOM 2771 C C . SER A 1 368 ? 17.773 8.449 -32.434 1.00 65.19 368 SER A C 1
ATOM 2773 O O . SER A 1 368 ? 16.659 7.991 -32.180 1.00 65.19 368 SER A O 1
ATOM 2775 N N . CYS A 1 369 ? 18.141 9.611 -31.937 1.00 67.25 369 CYS A N 1
ATOM 2776 C CA . CYS A 1 369 ? 17.170 10.536 -31.402 1.00 67.25 369 CYS A CA 1
ATOM 2777 C C . CYS A 1 369 ? 17.745 11.929 -31.557 1.00 67.25 369 CYS A C 1
ATOM 2779 O O . CYS A 1 369 ? 18.929 12.184 -31.305 1.00 67.25 369 CYS A O 1
ATOM 2781 N N . THR A 1 370 ? 16.904 12.859 -31.991 1.00 64.38 370 THR A N 1
ATOM 2782 C CA . THR A 1 370 ? 17.248 14.271 -31.878 1.00 64.38 370 THR A CA 1
ATOM 2783 C C . THR A 1 370 ? 17.331 14.611 -30.392 1.00 64.38 370 THR A C 1
ATOM 2785 O O . THR A 1 370 ? 16.605 14.013 -29.594 1.00 64.38 370 THR A O 1
ATOM 2788 N N . PRO A 1 371 ? 18.138 15.589 -29.962 1.00 62.66 371 PRO A N 1
ATOM 2789 C CA . PRO A 1 371 ? 18.225 15.854 -28.532 1.00 62.66 371 PRO A CA 1
ATOM 2790 C C . PRO A 1 371 ? 16.919 16.414 -27.920 1.00 62.66 371 PRO A C 1
ATOM 2792 O O . PRO A 1 371 ? 16.821 16.535 -26.704 1.00 62.66 371 PRO A O 1
ATOM 2795 N N . ALA A 1 372 ? 15.908 16.737 -28.743 1.00 62.94 372 ALA A N 1
ATOM 2796 C CA . ALA A 1 372 ? 14.541 17.037 -28.307 1.00 62.94 372 ALA A CA 1
ATOM 2797 C C . ALA A 1 372 ? 13.657 15.784 -28.126 1.00 62.94 372 ALA A C 1
ATOM 2799 O O . ALA A 1 372 ? 12.678 15.845 -27.389 1.00 62.94 372 ALA A O 1
ATOM 2800 N N . SER A 1 373 ? 13.986 14.671 -28.789 1.00 67.19 373 SER A N 1
ATOM 2801 C CA . SER A 1 373 ? 13.234 13.408 -28.753 1.00 67.19 373 SER A CA 1
ATOM 2802 C C . SER A 1 373 ? 13.910 12.312 -27.925 1.00 67.19 373 SER A C 1
ATOM 2804 O O . SER A 1 373 ? 13.284 11.294 -27.643 1.00 67.19 373 SER A O 1
ATOM 2806 N N . CYS A 1 374 ? 15.176 12.495 -27.535 1.00 72.31 374 CYS A N 1
ATOM 2807 C CA . CYS A 1 374 ? 15.879 11.543 -26.685 1.00 72.31 374 CYS A CA 1
ATOM 2808 C C . CYS A 1 374 ? 15.221 11.470 -25.293 1.00 72.31 374 CYS A C 1
ATOM 2810 O O . CYS A 1 374 ? 14.838 12.499 -24.726 1.00 72.31 374 CYS A O 1
ATOM 2812 N N . PRO A 1 375 ? 15.100 10.270 -24.707 1.00 72.00 375 PRO A N 1
ATOM 2813 C CA . PRO A 1 375 ? 14.423 10.109 -23.437 1.00 72.00 375 PRO A CA 1
ATOM 2814 C C . PRO A 1 375 ? 15.223 10.745 -22.301 1.00 72.00 375 PRO A C 1
ATOM 2816 O O . PRO A 1 375 ? 16.462 10.668 -22.287 1.00 72.00 375 PRO A O 1
ATOM 2819 N N . PRO A 1 376 ? 14.541 11.362 -21.322 1.00 76.94 376 PRO A N 1
ATOM 2820 C CA . PRO A 1 376 ? 15.249 12.174 -20.370 1.00 76.94 376 PRO A CA 1
ATOM 2821 C C . PRO A 1 376 ? 15.837 11.354 -19.213 1.00 76.94 376 PRO A C 1
ATOM 2823 O O . PRO A 1 376 ? 15.120 10.641 -18.515 1.00 76.94 376 PRO A O 1
ATOM 2826 N N . PHE A 1 377 ? 17.141 11.493 -18.956 1.00 77.69 377 PHE A N 1
ATOM 2827 C CA . PHE A 1 377 ? 17.893 10.704 -17.958 1.00 77.69 377 PHE A CA 1
ATOM 2828 C C . PHE A 1 377 ? 18.686 11.580 -16.972 1.00 77.69 377 PHE A C 1
ATOM 2830 O O . PHE A 1 377 ? 19.683 11.142 -16.405 1.00 77.69 377 PHE A O 1
ATOM 2837 N N . ALA A 1 378 ? 18.233 12.824 -16.763 1.00 75.00 378 ALA A N 1
ATOM 2838 C CA . ALA A 1 378 ? 18.761 13.792 -15.787 1.00 75.00 378 ALA A CA 1
ATOM 2839 C C . ALA A 1 378 ? 18.818 13.228 -14.349 1.00 75.00 378 ALA A C 1
ATOM 2841 O O . ALA A 1 378 ? 18.687 12.036 -14.164 1.00 75.00 378 ALA A O 1
ATOM 2842 N N . ASN A 1 379 ? 18.933 14.034 -13.288 1.00 73.94 379 ASN A N 1
ATOM 2843 C CA . ASN A 1 379 ? 19.117 13.574 -11.886 1.00 73.94 379 ASN A CA 1
ATOM 2844 C C . ASN A 1 379 ? 17.993 12.682 -11.289 1.00 73.94 379 ASN A C 1
ATOM 2846 O O . ASN A 1 379 ? 17.890 12.559 -10.070 1.00 73.94 379 ASN A O 1
ATOM 2850 N N . LYS A 1 380 ? 17.078 12.167 -12.112 1.00 78.44 380 LYS A N 1
ATOM 2851 C CA . LYS A 1 380 ? 15.985 11.264 -11.757 1.00 78.44 380 LYS A CA 1
ATOM 2852 C C . LYS A 1 380 ? 15.780 10.151 -12.786 1.00 78.44 380 LYS A C 1
ATOM 2854 O O . LYS A 1 380 ? 14.691 9.595 -12.879 1.00 78.44 380 LYS A O 1
ATOM 2859 N N . GLY A 1 381 ? 16.772 9.908 -13.632 1.00 82.00 381 GLY A N 1
ATOM 2860 C CA . GLY A 1 381 ? 16.712 8.935 -14.705 1.00 82.00 381 GLY A CA 1
ATOM 2861 C C . GLY A 1 381 ? 16.739 7.509 -14.169 1.00 82.00 381 GLY A C 1
ATOM 2862 O O . GLY A 1 381 ? 17.500 7.170 -13.264 1.00 82.00 381 GLY A O 1
ATOM 2863 N N . LYS A 1 382 ? 15.903 6.666 -14.762 1.00 86.56 382 LYS A N 1
ATOM 2864 C CA . LYS A 1 382 ? 15.929 5.215 -14.634 1.00 86.56 382 LYS A CA 1
ATOM 2865 C C . LYS A 1 382 ? 16.141 4.632 -16.012 1.00 86.56 382 LYS A C 1
ATOM 2867 O O . LYS A 1 382 ? 15.408 4.960 -16.944 1.00 86.56 382 LYS A O 1
ATOM 2872 N N . PHE A 1 383 ? 17.118 3.758 -16.113 1.00 88.12 383 PHE A N 1
ATOM 2873 C CA . PHE A 1 383 ? 17.488 3.080 -17.332 1.00 88.12 383 PHE A CA 1
ATOM 2874 C C . PHE A 1 383 ? 17.519 1.588 -17.058 1.00 88.12 383 PHE A C 1
ATOM 2876 O O . PHE A 1 383 ? 18.057 1.151 -16.042 1.00 88.12 383 PHE A O 1
ATOM 2883 N N . ALA A 1 384 ? 16.938 0.817 -17.959 1.00 88.88 384 ALA A N 1
ATOM 2884 C CA . ALA A 1 384 ? 17.094 -0.621 -17.991 1.00 88.88 384 ALA A CA 1
ATOM 2885 C C . ALA A 1 384 ? 17.259 -1.039 -19.449 1.00 88.88 384 ALA A C 1
ATOM 2887 O O . ALA A 1 384 ? 16.536 -0.552 -20.310 1.00 88.88 384 ALA A O 1
ATOM 2888 N N . ALA A 1 385 ? 18.192 -1.936 -19.719 1.00 90.38 385 ALA A N 1
ATOM 2889 C CA . ALA A 1 385 ? 18.369 -2.566 -21.010 1.00 90.38 385 ALA A CA 1
ATOM 2890 C C . ALA A 1 385 ? 18.570 -4.062 -20.820 1.00 90.38 385 ALA A C 1
ATOM 2892 O O . ALA A 1 385 ? 19.161 -4.503 -19.835 1.00 90.38 385 ALA A O 1
ATOM 2893 N N . TYR A 1 386 ? 18.079 -4.829 -21.777 1.00 91.94 386 TYR A N 1
ATOM 2894 C CA . TYR A 1 386 ? 18.304 -6.250 -21.904 1.00 91.94 386 TYR A CA 1
ATOM 2895 C C . TYR A 1 386 ? 18.684 -6.567 -23.349 1.00 91.94 386 TYR A C 1
ATOM 2897 O O . TYR A 1 386 ? 18.135 -5.977 -24.276 1.00 91.94 386 TYR A O 1
ATOM 2905 N N . PHE A 1 387 ? 19.623 -7.484 -23.541 1.00 93.12 387 PHE A N 1
ATOM 2906 C CA . PHE A 1 387 ? 19.942 -8.057 -24.844 1.00 93.12 387 PHE A CA 1
ATOM 2907 C C . PHE A 1 387 ? 20.529 -9.449 -24.698 1.00 93.12 387 PHE A C 1
ATOM 2909 O O . PHE A 1 387 ? 21.161 -9.768 -23.695 1.00 93.12 387 PHE A O 1
ATOM 2916 N N . VAL A 1 388 ? 20.388 -10.259 -25.740 1.00 91.50 388 VAL A N 1
ATOM 2917 C CA . VAL A 1 388 ? 21.123 -11.509 -25.893 1.00 91.50 388 VAL A CA 1
ATOM 2918 C C . VAL A 1 388 ? 22.328 -11.268 -26.791 1.00 91.50 388 VAL A C 1
ATOM 2920 O O . VAL A 1 388 ? 22.181 -10.903 -27.952 1.00 91.50 388 VAL A O 1
ATOM 2923 N N . TYR A 1 389 ? 23.520 -11.495 -26.256 1.00 91.94 389 TYR A N 1
ATOM 2924 C CA . TYR A 1 389 ? 24.794 -11.328 -26.940 1.00 91.94 389 TYR A CA 1
ATOM 2925 C C . TYR A 1 389 ? 25.438 -12.679 -27.264 1.00 91.94 389 TYR A C 1
ATOM 2927 O O . TYR A 1 389 ? 25.425 -13.609 -26.452 1.00 91.94 389 TYR A O 1
ATOM 2935 N N . SER A 1 390 ? 26.044 -12.771 -28.446 1.00 91.12 390 SER A N 1
ATOM 2936 C CA . SER A 1 390 ? 26.990 -13.821 -28.819 1.00 91.12 390 SER A CA 1
ATOM 2937 C C . SER A 1 390 ? 28.023 -13.278 -29.801 1.00 91.12 390 SER A C 1
ATOM 2939 O O . SER A 1 390 ? 27.797 -12.259 -30.451 1.00 91.12 390 SER A O 1
ATOM 2941 N N . TYR A 1 391 ? 29.153 -13.966 -29.930 1.00 90.31 391 TYR A N 1
ATOM 2942 C CA . TYR A 1 391 ? 30.166 -13.623 -30.918 1.00 90.31 391 TYR A CA 1
ATOM 2943 C C . TYR A 1 391 ? 30.747 -14.881 -31.549 1.00 90.31 391 TYR A C 1
ATOM 2945 O O . TYR A 1 391 ? 30.826 -15.932 -30.915 1.00 90.31 391 TYR A O 1
ATOM 2953 N N . SER A 1 392 ? 31.152 -14.767 -32.807 1.00 85.06 392 SER A N 1
ATOM 2954 C CA . SER A 1 392 ? 31.874 -15.814 -33.522 1.00 85.06 392 SER A CA 1
ATOM 2955 C C . SER A 1 392 ? 33.082 -15.203 -34.212 1.00 85.06 392 SER A C 1
ATOM 2957 O O . SER A 1 392 ? 32.952 -14.190 -34.904 1.00 85.06 392 SER A O 1
ATOM 2959 N N . ASN A 1 393 ? 34.235 -15.843 -34.054 1.00 74.06 393 ASN A N 1
ATOM 2960 C CA . ASN A 1 393 ? 35.454 -15.506 -34.776 1.00 74.06 393 ASN A CA 1
ATOM 2961 C C . ASN A 1 393 ? 35.756 -16.628 -35.780 1.00 74.06 393 ASN A C 1
ATOM 2963 O O . ASN A 1 393 ? 35.717 -17.803 -35.412 1.00 74.06 393 ASN A O 1
ATOM 2967 N N . GLN A 1 394 ? 36.037 -16.273 -37.036 1.00 64.50 394 GLN A N 1
ATOM 2968 C CA . GLN A 1 394 ? 36.465 -17.231 -38.066 1.00 64.50 394 GLN A CA 1
ATOM 2969 C C . GLN A 1 394 ? 37.991 -17.310 -38.235 1.00 64.50 394 GLN A C 1
ATOM 2971 O O . GLN A 1 394 ? 38.472 -18.056 -39.085 1.00 64.50 394 GLN A O 1
ATOM 2976 N N . ALA A 1 395 ? 38.757 -16.581 -37.423 1.00 62.78 395 ALA A N 1
ATOM 2977 C CA . ALA A 1 395 ? 40.207 -16.516 -37.505 1.00 62.78 395 ALA A CA 1
ATOM 2978 C C . ALA A 1 395 ? 40.932 -17.199 -36.337 1.00 62.78 395 ALA A C 1
ATOM 2980 O O . ALA A 1 395 ? 40.449 -17.266 -35.208 1.00 62.78 395 ALA A O 1
ATOM 2981 N N . SER A 1 396 ? 42.164 -17.639 -36.606 1.00 61.31 396 SER A N 1
ATOM 2982 C CA . SER A 1 396 ? 43.067 -18.275 -35.638 1.00 61.31 396 SER A CA 1
ATOM 2983 C C . SER A 1 396 ? 43.844 -17.300 -34.735 1.00 61.31 396 SER A C 1
ATOM 2985 O O . SER A 1 396 ? 44.670 -17.756 -33.947 1.00 61.31 396 SER A O 1
ATOM 2987 N N . TRP A 1 397 ? 43.642 -15.982 -34.859 1.00 60.75 397 TRP A N 1
ATOM 2988 C CA . TRP A 1 397 ? 44.416 -14.948 -34.148 1.00 60.75 397 TRP A CA 1
ATOM 2989 C C . TRP A 1 397 ? 43.575 -14.207 -33.090 1.00 60.75 397 TRP A C 1
ATOM 2991 O O . TRP A 1 397 ? 42.384 -13.978 -33.297 1.00 60.75 397 TRP A O 1
ATOM 3001 N N . ARG A 1 398 ? 44.217 -13.850 -31.964 1.00 59.28 398 ARG A N 1
ATOM 3002 C CA . ARG A 1 398 ? 43.626 -13.351 -30.697 1.00 59.28 398 ARG A CA 1
ATOM 3003 C C . ARG A 1 398 ? 43.520 -11.817 -30.565 1.00 59.28 398 ARG A C 1
ATOM 3005 O O . ARG A 1 398 ? 43.381 -11.315 -29.462 1.00 59.28 398 ARG A O 1
ATOM 3012 N N . GLU A 1 399 ? 43.634 -11.057 -31.647 1.00 67.38 399 GLU A N 1
ATOM 3013 C CA . GLU A 1 399 ? 43.705 -9.584 -31.565 1.00 67.38 399 GLU A CA 1
ATOM 3014 C C . GLU A 1 399 ? 42.340 -8.943 -31.842 1.00 67.38 399 GLU A C 1
ATOM 3016 O O . GLU A 1 399 ? 42.129 -8.336 -32.892 1.00 67.38 399 GLU A O 1
ATOM 3021 N N . VAL A 1 400 ? 41.376 -9.133 -30.943 1.00 73.69 400 VAL A N 1
ATOM 3022 C CA . VAL A 1 400 ? 40.082 -8.451 -31.032 1.00 73.69 400 VAL A CA 1
ATOM 3023 C C . VAL A 1 400 ? 39.737 -7.855 -29.679 1.00 73.69 400 VAL A C 1
ATOM 3025 O O . VAL A 1 400 ? 39.721 -8.599 -28.711 1.00 73.69 400 VAL A O 1
ATOM 3028 N N . PHE A 1 401 ? 39.420 -6.557 -29.649 1.00 81.38 401 PHE A N 1
ATOM 3029 C CA . PHE A 1 401 ? 39.120 -5.840 -28.408 1.00 81.38 401 PHE A CA 1
ATOM 3030 C C . PHE A 1 401 ? 37.783 -6.243 -27.804 1.00 81.38 401 PHE A C 1
ATOM 3032 O O . PHE A 1 401 ? 37.683 -6.447 -26.612 1.00 81.38 401 PHE A O 1
ATOM 3039 N N . GLY A 1 402 ? 36.748 -6.445 -28.623 1.00 88.50 402 GLY A N 1
ATOM 3040 C CA . GLY A 1 402 ? 35.452 -6.894 -28.116 1.00 88.50 402 GLY A CA 1
ATOM 3041 C C . GLY A 1 402 ? 34.320 -5.918 -28.399 1.00 88.50 402 GLY A C 1
ATOM 3042 O O . GLY A 1 402 ? 34.290 -5.278 -29.452 1.00 88.50 402 GLY A O 1
ATOM 3043 N N . LEU A 1 403 ? 33.339 -5.864 -27.502 1.00 90.50 403 LEU A N 1
ATOM 3044 C CA . LEU A 1 403 ? 32.094 -5.108 -27.664 1.00 90.50 403 LEU A CA 1
ATOM 3045 C C . LEU A 1 403 ? 31.820 -4.270 -26.414 1.00 90.50 403 LEU A C 1
ATOM 3047 O O . LEU A 1 403 ? 31.907 -4.781 -25.310 1.00 90.50 403 LEU A O 1
ATOM 3051 N N . THR A 1 404 ? 31.333 -3.046 -26.573 1.00 90.38 404 THR A N 1
ATOM 3052 C CA . THR A 1 404 ? 30.861 -2.207 -25.467 1.00 90.38 404 THR A CA 1
ATOM 3053 C C . THR A 1 404 ? 29.416 -1.799 -25.691 1.00 90.38 404 THR A C 1
ATOM 3055 O O . THR A 1 404 ? 29.074 -1.177 -26.698 1.00 90.38 404 THR A O 1
ATOM 3058 N N . PHE A 1 405 ? 28.553 -2.113 -24.726 1.00 92.38 405 PHE A N 1
ATOM 3059 C CA . PHE A 1 405 ? 27.233 -1.505 -24.626 1.00 92.38 405 PHE A CA 1
ATOM 3060 C C . PHE A 1 405 ? 27.358 -0.165 -23.908 1.00 92.38 405 PHE A C 1
ATOM 3062 O O . PHE A 1 405 ? 27.678 -0.129 -22.724 1.00 92.38 405 PHE A O 1
ATOM 3069 N N . ALA A 1 406 ? 27.111 0.939 -24.601 1.00 89.31 406 ALA A N 1
ATOM 3070 C CA . ALA A 1 406 ? 27.329 2.277 -24.074 1.00 89.31 406 ALA A CA 1
ATOM 3071 C C . ALA A 1 406 ? 26.017 3.046 -23.919 1.00 89.31 406 ALA A C 1
ATOM 3073 O O . ALA A 1 406 ? 25.147 3.010 -24.787 1.00 89.31 406 ALA A O 1
ATOM 3074 N N . VAL A 1 407 ? 25.913 3.806 -22.830 1.00 87.62 407 VAL A N 1
ATOM 3075 C CA . VAL A 1 407 ? 24.882 4.819 -22.602 1.00 87.62 407 VAL A CA 1
ATOM 3076 C C . VAL A 1 407 ? 25.566 6.177 -22.605 1.00 87.62 407 VAL A C 1
ATOM 3078 O O . VAL A 1 407 ? 26.289 6.537 -21.675 1.00 87.62 407 VAL A O 1
ATOM 3081 N N . ILE A 1 408 ? 25.348 6.929 -23.678 1.00 81.62 408 ILE A N 1
ATOM 3082 C CA . ILE A 1 408 ? 25.997 8.211 -23.949 1.00 81.62 408 ILE A CA 1
ATOM 3083 C C . ILE A 1 408 ? 24.992 9.345 -23.788 1.00 81.62 408 ILE A C 1
ATOM 3085 O O . ILE A 1 408 ? 23.807 9.199 -24.079 1.00 81.62 408 ILE A O 1
ATOM 3089 N N . LYS A 1 409 ? 25.433 10.506 -23.318 1.00 73.75 409 LYS A N 1
ATOM 3090 C CA . LYS A 1 409 ? 24.528 11.644 -23.125 1.00 73.75 409 LYS A CA 1
ATOM 3091 C C . LYS A 1 409 ? 24.460 12.505 -24.374 1.00 73.75 409 LYS A C 1
ATOM 3093 O O . LYS A 1 409 ? 25.478 12.782 -24.998 1.00 73.75 409 LYS A O 1
ATOM 3098 N N . SER A 1 410 ? 23.250 12.937 -24.728 1.00 65.31 410 SER A N 1
ATOM 3099 C CA . SER A 1 410 ? 23.035 13.860 -25.844 1.00 65.31 410 SER A CA 1
ATOM 3100 C C . SER A 1 410 ? 22.889 15.291 -25.318 1.00 65.31 410 SER A C 1
ATOM 3102 O O . SER A 1 410 ? 22.168 15.543 -24.349 1.00 65.31 410 SER A O 1
ATOM 3104 N N . TYR A 1 411 ? 23.602 16.242 -25.928 1.00 59.19 411 TYR A N 1
ATOM 3105 C CA . TYR A 1 411 ? 23.543 17.654 -25.542 1.00 59.19 411 TYR A CA 1
ATOM 3106 C C . TYR A 1 411 ? 22.215 18.295 -25.953 1.00 59.19 411 TYR A C 1
ATOM 3108 O O . TYR A 1 411 ? 21.756 18.124 -27.078 1.00 59.19 411 TYR A O 1
ATOM 3116 N N . LYS A 1 412 ? 21.640 19.128 -25.075 1.00 52.41 412 LYS A N 1
ATOM 3117 C CA . LYS A 1 412 ? 20.445 19.924 -25.391 1.00 52.41 412 LYS A CA 1
ATOM 3118 C C . LYS A 1 412 ? 20.706 20.842 -26.601 1.00 52.41 412 LYS A C 1
ATOM 3120 O O . LYS A 1 412 ? 21.704 21.579 -26.577 1.00 52.41 412 LYS A O 1
ATOM 3125 N N . PRO A 1 413 ? 19.820 20.876 -27.619 1.00 44.44 413 PRO A N 1
ATOM 3126 C CA . PRO A 1 413 ? 20.016 21.718 -28.793 1.00 44.44 413 PRO A CA 1
ATOM 3127 C C . PRO A 1 413 ? 20.017 23.194 -28.374 1.00 44.44 413 PRO A C 1
ATOM 3129 O O . PRO A 1 413 ? 19.209 23.607 -27.541 1.00 44.44 413 PRO A O 1
ATOM 3132 N N . GLY A 1 414 ? 20.921 23.997 -28.939 1.00 47.69 414 GLY A N 1
ATOM 3133 C CA . GLY A 1 414 ? 20.982 25.446 -28.696 1.00 47.69 414 GLY A CA 1
ATOM 3134 C C . GLY A 1 414 ? 21.889 25.897 -27.546 1.00 47.69 414 GLY A C 1
ATOM 3135 O O . GLY A 1 414 ? 21.996 27.099 -27.302 1.00 47.69 414 GLY A O 1
ATOM 3136 N N . THR A 1 415 ? 22.588 24.988 -26.856 1.00 53.56 415 THR A N 1
ATOM 3137 C CA . THR A 1 415 ? 23.684 25.399 -25.963 1.00 53.56 415 THR A CA 1
ATOM 3138 C C . THR A 1 415 ? 24.966 25.604 -26.772 1.00 53.56 415 THR A C 1
ATOM 3140 O O . THR A 1 415 ? 25.358 24.757 -27.559 1.00 53.56 415 THR A O 1
ATOM 3143 N N . SER A 1 416 ? 25.637 26.745 -26.594 1.00 45.06 416 SER A N 1
ATOM 3144 C CA . SER A 1 416 ? 26.828 27.164 -27.358 1.00 45.06 416 SER A CA 1
ATOM 3145 C C . SER A 1 416 ? 28.110 26.370 -27.060 1.00 45.06 416 SER A C 1
ATOM 3147 O O . SER A 1 416 ? 29.199 26.795 -27.436 1.00 45.06 416 SER A O 1
ATOM 3149 N N . ALA A 1 417 ? 28.013 25.237 -26.353 1.00 49.97 417 ALA A N 1
ATOM 3150 C CA . ALA A 1 417 ? 29.108 24.271 -26.348 1.00 49.97 417 ALA A CA 1
ATOM 3151 C C . ALA A 1 417 ? 29.050 23.649 -27.733 1.00 49.97 417 ALA A C 1
ATOM 3153 O O . ALA A 1 417 ? 28.029 23.059 -28.073 1.00 49.97 417 ALA A O 1
ATOM 3154 N N . THR A 1 418 ? 30.084 23.921 -28.528 1.00 40.38 418 THR A N 1
ATOM 3155 C CA . THR A 1 418 ? 30.326 23.401 -29.875 1.00 40.38 418 THR A CA 1
ATOM 3156 C C . THR A 1 418 ? 29.530 22.139 -30.130 1.00 40.38 418 THR A C 1
ATOM 3158 O O . THR A 1 418 ? 29.717 21.156 -29.415 1.00 40.38 418 THR A O 1
ATOM 3161 N N . ALA A 1 419 ? 28.645 22.197 -31.127 1.00 42.09 419 ALA A N 1
ATOM 3162 C CA . ALA A 1 419 ? 28.068 21.022 -31.743 1.00 42.09 419 ALA A CA 1
ATOM 3163 C C . ALA A 1 419 ? 29.224 20.072 -32.079 1.00 42.09 419 ALA A C 1
ATOM 3165 O O . ALA A 1 419 ? 29.860 20.209 -33.120 1.00 42.09 419 ALA A O 1
ATOM 3166 N N . ALA A 1 420 ? 29.543 19.146 -31.171 1.00 43.50 420 ALA A N 1
ATOM 3167 C CA . ALA A 1 420 ? 30.126 17.890 -31.580 1.00 43.50 420 ALA A CA 1
ATOM 3168 C C . ALA A 1 420 ? 29.142 17.398 -32.634 1.00 43.50 420 ALA A C 1
ATOM 3170 O O . ALA A 1 420 ? 27.939 17.341 -32.355 1.00 43.50 420 ALA A O 1
ATOM 3171 N N . ASN A 1 421 ? 29.634 17.284 -33.867 1.00 43.84 421 ASN A N 1
ATOM 3172 C CA . ASN A 1 421 ? 28.828 17.019 -35.044 1.00 43.84 421 ASN A CA 1
ATOM 3173 C C . ASN A 1 421 ? 27.734 16.002 -34.706 1.00 43.84 421 ASN A C 1
ATOM 3175 O O . ASN A 1 421 ? 27.964 15.023 -34.003 1.00 43.84 421 ASN A O 1
ATOM 3179 N N . THR A 1 422 ? 26.527 16.242 -35.203 1.00 46.50 422 THR A N 1
ATOM 3180 C CA . THR A 1 422 ? 25.395 15.309 -35.106 1.00 46.50 422 THR A CA 1
ATOM 3181 C C . THR A 1 422 ? 25.733 13.907 -35.623 1.00 46.50 422 THR A C 1
ATOM 3183 O O . THR A 1 422 ? 25.025 12.955 -35.330 1.00 46.50 422 THR A O 1
ATOM 3186 N N . THR A 1 423 ? 26.820 13.776 -36.376 1.00 53.47 423 THR A N 1
ATOM 3187 C CA . THR A 1 423 ? 27.502 12.532 -36.704 1.00 53.47 423 THR A CA 1
ATOM 3188 C C . THR A 1 423 ? 28.412 12.117 -35.551 1.00 53.47 423 THR A C 1
ATOM 3190 O O . THR A 1 423 ? 29.354 12.839 -35.231 1.00 53.47 423 THR A O 1
ATOM 3193 N N . LEU A 1 424 ? 28.166 10.935 -34.968 1.00 56.44 424 LEU A N 1
ATOM 3194 C CA . LEU A 1 424 ? 29.134 10.210 -34.135 1.00 56.44 424 LEU A CA 1
ATOM 3195 C C . LEU A 1 424 ? 30.506 10.291 -34.827 1.00 56.44 424 LEU A C 1
ATOM 3197 O O . LEU A 1 424 ? 30.706 9.643 -35.853 1.00 56.44 424 LEU A O 1
ATOM 3201 N N . GLY A 1 425 ? 31.399 11.156 -34.341 1.00 53.09 425 GLY A N 1
ATOM 3202 C CA . GLY A 1 425 ? 32.672 11.494 -34.984 1.00 53.09 425 GLY A CA 1
ATOM 3203 C C . GLY A 1 425 ? 33.704 10.384 -34.836 1.00 53.09 425 GLY A C 1
ATOM 3204 O O . GLY A 1 425 ? 34.792 10.628 -34.344 1.00 53.09 425 GLY A O 1
ATOM 3205 N N . LEU A 1 426 ? 33.340 9.161 -35.211 1.00 55.22 426 LEU A N 1
ATOM 3206 C CA . LEU A 1 426 ? 34.144 7.949 -35.087 1.00 55.22 426 LEU A CA 1
ATOM 3207 C C . LEU A 1 426 ? 35.024 7.767 -36.325 1.00 55.22 426 LEU A C 1
ATOM 3209 O O . LEU A 1 426 ? 34.987 6.737 -36.994 1.00 55.22 426 LEU A O 1
ATOM 3213 N N . THR A 1 427 ? 35.760 8.814 -36.691 1.00 47.28 427 THR A N 1
ATOM 3214 C CA . THR A 1 427 ? 36.702 8.776 -37.820 1.00 47.28 427 THR A CA 1
ATOM 3215 C C . THR A 1 427 ? 38.105 8.337 -37.410 1.00 47.28 427 THR A C 1
ATOM 3217 O O . THR A 1 427 ? 38.995 8.312 -38.257 1.00 47.28 427 THR A O 1
ATOM 3220 N N . GLY A 1 428 ? 38.299 7.986 -36.138 1.00 52.25 428 GLY A N 1
ATOM 3221 C CA . GLY A 1 428 ? 39.592 7.665 -35.559 1.00 52.25 428 GLY A CA 1
ATOM 3222 C C . GLY A 1 428 ? 39.792 6.184 -35.279 1.00 52.25 428 GLY A C 1
ATOM 3223 O O . GLY A 1 428 ? 38.853 5.404 -35.105 1.00 52.25 428 GLY A O 1
ATOM 3224 N N . ASP A 1 429 ? 41.074 5.860 -35.226 1.00 55.12 429 ASP A N 1
ATOM 3225 C CA . ASP A 1 429 ? 41.717 4.563 -35.068 1.00 55.12 429 ASP A CA 1
ATOM 3226 C C . ASP A 1 429 ? 41.383 3.903 -33.718 1.00 55.12 429 ASP A C 1
ATOM 3228 O O . ASP A 1 429 ? 42.238 3.841 -32.851 1.00 55.12 429 ASP A O 1
ATOM 3232 N N . SER A 1 430 ? 40.122 3.524 -33.473 1.00 60.03 430 SER A N 1
ATOM 3233 C CA . SER A 1 430 ? 39.496 3.385 -32.139 1.00 60.03 430 SER A CA 1
ATOM 3234 C C . SER A 1 430 ? 40.220 2.566 -31.082 1.00 60.03 430 SER A C 1
ATOM 3236 O O . SER A 1 430 ? 39.810 2.604 -29.921 1.00 60.03 430 SER A O 1
ATOM 3238 N N . GLY A 1 431 ? 41.242 1.818 -31.481 1.00 66.69 431 GLY A N 1
ATOM 3239 C CA . GLY A 1 431 ? 42.194 1.234 -30.575 1.00 66.69 431 GLY A CA 1
ATOM 3240 C C . GLY A 1 431 ? 41.502 0.437 -29.467 1.00 66.69 431 GLY A C 1
ATOM 3241 O O . GLY A 1 431 ? 40.402 -0.089 -29.664 1.00 66.69 431 GLY A O 1
ATOM 3242 N N . PRO A 1 432 ? 42.117 0.381 -28.291 1.00 69.50 432 PRO A N 1
ATOM 3243 C CA . PRO A 1 432 ? 41.669 -0.477 -27.206 1.00 69.50 432 PRO A CA 1
ATOM 3244 C C . PRO A 1 432 ? 40.467 0.109 -26.448 1.00 69.50 432 PRO A C 1
ATOM 3246 O O . PRO A 1 432 ? 39.769 -0.576 -25.723 1.00 69.50 432 PRO A O 1
ATOM 3249 N N . GLY A 1 433 ? 40.089 1.360 -26.740 1.00 71.00 433 GLY A N 1
ATOM 3250 C CA . GLY A 1 433 ? 38.848 1.940 -26.221 1.00 71.00 433 GLY A CA 1
ATOM 3251 C C . GLY A 1 433 ? 37.568 1.353 -26.830 1.00 71.00 433 GLY A C 1
ATOM 3252 O O . GLY A 1 433 ? 36.484 1.804 -26.486 1.00 71.00 433 GLY A O 1
ATOM 3253 N N . MET A 1 434 ? 37.628 0.414 -27.784 1.00 80.00 434 MET A N 1
ATOM 3254 C CA . MET A 1 434 ? 36.441 -0.187 -28.425 1.00 80.00 434 MET A CA 1
ATOM 3255 C C . MET A 1 434 ? 35.444 0.827 -29.037 1.00 80.00 434 MET A C 1
ATOM 3257 O O . MET A 1 434 ? 34.256 0.546 -29.218 1.00 80.00 434 MET A O 1
ATOM 3261 N N . GLY A 1 435 ? 35.910 2.037 -29.361 1.00 75.44 435 GLY A N 1
ATOM 3262 C CA . GLY A 1 435 ? 35.077 3.170 -29.789 1.00 75.44 435 GLY A CA 1
ATOM 3263 C C . GLY A 1 435 ? 34.346 3.906 -28.650 1.00 75.44 435 GLY A C 1
ATOM 3264 O O . GLY A 1 435 ? 33.652 4.893 -28.904 1.00 75.44 435 GLY A O 1
ATOM 3265 N N . TYR A 1 436 ? 34.526 3.483 -27.398 1.00 73.69 436 TYR A N 1
ATOM 3266 C CA . TYR A 1 436 ? 34.055 4.129 -26.176 1.00 73.69 436 TYR A CA 1
ATOM 3267 C C . TYR A 1 436 ? 35.227 4.707 -25.354 1.00 73.69 436 TYR A C 1
ATOM 3269 O O . TYR A 1 436 ? 36.001 3.980 -24.744 1.00 73.69 436 TYR A O 1
ATOM 3277 N N . GLY A 1 437 ? 35.325 6.038 -25.270 1.00 63.88 437 GLY A N 1
ATOM 3278 C CA . GLY A 1 437 ? 36.441 6.717 -24.600 1.00 63.88 437 GLY A CA 1
ATOM 3279 C C . GLY A 1 437 ? 37.536 7.148 -25.578 1.00 63.88 437 GLY A C 1
ATOM 3280 O O . GLY A 1 437 ? 37.832 6.467 -26.554 1.00 63.88 437 GLY A O 1
ATOM 3281 N N . ASP A 1 438 ? 38.101 8.328 -25.333 1.00 59.00 438 ASP A N 1
ATOM 3282 C CA . ASP A 1 438 ? 39.173 8.930 -26.131 1.00 59.00 438 ASP A CA 1
ATOM 3283 C C . ASP A 1 438 ? 40.481 8.826 -25.330 1.00 59.00 438 ASP A C 1
ATOM 3285 O O . ASP A 1 438 ? 40.517 9.179 -24.149 1.00 59.00 438 ASP A O 1
ATOM 3289 N N . ASN A 1 439 ? 41.554 8.333 -25.957 1.00 53.19 439 ASN A N 1
ATOM 3290 C CA . ASN A 1 439 ? 42.885 8.247 -25.342 1.00 53.19 439 ASN A CA 1
ATOM 3291 C C . ASN A 1 439 ? 43.766 9.481 -25.653 1.00 53.19 439 ASN A C 1
ATOM 3293 O O . ASN A 1 439 ? 44.995 9.415 -25.620 1.00 53.19 439 ASN A O 1
ATOM 3297 N N . GLY A 1 440 ? 43.151 10.612 -26.014 1.00 53.47 440 GLY A N 1
ATOM 3298 C CA . GLY A 1 440 ? 43.802 11.890 -26.319 1.00 53.47 440 GLY A CA 1
ATOM 3299 C C . GLY A 1 440 ? 44.502 11.951 -27.682 1.00 53.47 440 GLY A C 1
ATOM 3300 O O . GLY A 1 440 ? 45.008 13.009 -28.053 1.00 53.47 440 GLY A O 1
ATOM 3301 N N . TRP A 1 441 ? 44.532 10.840 -28.423 1.00 43.94 441 TRP A N 1
ATOM 3302 C CA . TRP A 1 441 ? 45.160 10.702 -29.745 1.00 43.94 441 TRP A CA 1
ATOM 3303 C C . TRP A 1 441 ? 44.222 10.132 -30.815 1.00 43.94 441 TRP A C 1
ATOM 3305 O O . TRP A 1 441 ? 44.588 10.121 -31.989 1.00 43.94 441 TRP A O 1
ATOM 3315 N N . ILE A 1 442 ? 43.056 9.615 -30.426 1.00 49.47 442 ILE A N 1
ATOM 3316 C CA . ILE A 1 442 ? 42.239 8.739 -31.261 1.00 49.47 442 ILE A CA 1
ATOM 3317 C C . ILE A 1 442 ? 40.765 9.070 -31.028 1.00 49.47 442 ILE A C 1
ATOM 3319 O O . ILE A 1 442 ? 40.290 8.955 -29.901 1.00 49.47 442 ILE A O 1
ATOM 3323 N N . ASP A 1 443 ? 40.042 9.420 -32.098 1.00 48.75 443 ASP A N 1
ATOM 3324 C CA . ASP A 1 443 ? 38.619 9.785 -32.056 1.00 48.75 443 ASP A CA 1
ATOM 3325 C C . ASP A 1 443 ? 37.718 8.612 -31.595 1.00 48.75 443 ASP A C 1
ATOM 3327 O O . ASP A 1 443 ? 37.133 7.885 -32.400 1.00 48.75 443 ASP A O 1
ATOM 3331 N N . GLY A 1 444 ? 37.589 8.424 -30.283 1.00 55.28 444 GLY A N 1
ATOM 3332 C CA . GLY A 1 444 ? 36.523 7.639 -29.659 1.00 55.28 444 GLY A CA 1
ATOM 3333 C C . GLY A 1 444 ? 35.324 8.516 -29.293 1.00 55.28 444 GLY A C 1
ATOM 3334 O O . GLY A 1 444 ? 35.390 9.749 -29.333 1.00 55.28 444 GLY A O 1
ATOM 3335 N N . ILE A 1 445 ? 34.198 7.906 -28.898 1.00 62.47 445 ILE A N 1
ATOM 3336 C CA . ILE A 1 445 ? 33.092 8.682 -28.324 1.00 62.47 445 ILE A CA 1
ATOM 3337 C C . ILE A 1 445 ? 33.614 9.342 -27.052 1.00 62.47 445 ILE A C 1
ATOM 3339 O O . ILE A 1 445 ? 33.869 8.663 -26.056 1.00 62.47 445 ILE A O 1
ATOM 3343 N N . ASN A 1 446 ? 33.779 10.666 -27.105 1.00 57.12 446 ASN A N 1
ATOM 3344 C CA . ASN A 1 446 ? 34.239 11.462 -25.980 1.00 57.12 446 ASN A CA 1
ATOM 3345 C C . ASN A 1 446 ? 33.311 11.201 -24.787 1.00 57.12 446 ASN A C 1
ATOM 3347 O O . ASN A 1 446 ? 32.157 11.636 -24.780 1.00 57.12 446 ASN A O 1
ATOM 3351 N N . GLY A 1 447 ? 33.816 10.444 -23.805 1.00 50.41 447 GLY A N 1
ATOM 3352 C CA . GLY A 1 447 ? 33.060 9.817 -22.714 1.00 50.41 447 GLY A CA 1
ATOM 3353 C C . GLY A 1 447 ? 32.530 10.788 -21.656 1.00 50.41 447 GLY A C 1
ATOM 3354 O O . GLY A 1 447 ? 32.429 10.446 -20.476 1.00 50.41 447 GLY A O 1
ATOM 3355 N N . GLY A 1 448 ? 32.231 12.027 -22.048 1.00 56.91 448 GLY A N 1
ATOM 3356 C CA . GLY A 1 448 ? 31.611 13.026 -21.199 1.00 56.91 448 GLY A CA 1
ATOM 3357 C C . GLY A 1 448 ? 30.283 12.500 -20.663 1.00 56.91 448 GLY A C 1
ATOM 3358 O O . GLY A 1 448 ? 29.273 12.490 -21.360 1.00 56.91 448 GLY A O 1
ATOM 3359 N N . ASN A 1 449 ? 30.286 12.089 -19.395 1.00 61.97 449 ASN A N 1
ATOM 3360 C CA . ASN A 1 449 ? 29.113 11.657 -18.635 1.00 61.97 449 ASN A CA 1
ATOM 3361 C C . ASN A 1 449 ? 28.370 10.425 -19.146 1.00 61.97 449 ASN A C 1
ATOM 3363 O O . ASN A 1 449 ? 27.176 10.269 -18.873 1.00 61.97 449 ASN A O 1
ATOM 3367 N N . SER A 1 450 ? 29.074 9.547 -19.841 1.00 75.50 450 SER A N 1
ATOM 3368 C CA . SER A 1 450 ? 28.581 8.244 -20.261 1.00 75.50 450 SER A CA 1
ATOM 3369 C C . SER A 1 450 ? 29.045 7.135 -19.316 1.00 75.50 450 SER A C 1
ATOM 3371 O O . SER A 1 450 ? 30.013 7.293 -18.565 1.00 75.50 450 SER A O 1
ATOM 3373 N N . PHE A 1 451 ? 28.367 5.994 -19.386 1.00 87.69 451 PHE A N 1
ATOM 3374 C CA . PHE A 1 451 ? 28.908 4.727 -18.901 1.00 87.69 451 PHE A CA 1
ATOM 3375 C C . PHE A 1 451 ? 28.813 3.672 -20.007 1.00 87.69 451 PHE A C 1
ATOM 3377 O O . PHE A 1 451 ? 27.989 3.789 -20.916 1.00 87.69 451 PHE A O 1
ATOM 3384 N N . GLY A 1 452 ? 29.654 2.653 -19.922 1.00 88.44 452 GLY A N 1
ATOM 3385 C CA . GLY A 1 452 ? 29.664 1.494 -20.792 1.00 88.44 452 GLY A CA 1
ATOM 3386 C C . GLY A 1 452 ? 29.746 0.210 -19.977 1.00 88.44 452 GLY A C 1
ATOM 3387 O O . GLY A 1 452 ? 30.218 0.206 -18.843 1.00 88.44 452 GLY A O 1
ATOM 3388 N N . VAL A 1 453 ? 29.238 -0.869 -20.555 1.00 91.12 453 VAL A N 1
ATOM 3389 C CA . VAL A 1 453 ? 29.449 -2.240 -20.102 1.00 91.12 453 VAL A CA 1
ATOM 3390 C C . VAL A 1 453 ? 30.217 -2.932 -21.213 1.00 91.12 453 VAL A C 1
ATOM 3392 O O . VAL A 1 453 ? 29.667 -3.139 -22.298 1.00 91.12 453 VAL A O 1
ATOM 3395 N N . GLU A 1 454 ? 31.488 -3.209 -20.963 1.00 89.56 454 GLU A N 1
ATOM 3396 C CA . GLU A 1 454 ? 32.401 -3.758 -21.958 1.00 89.56 454 GLU A CA 1
ATOM 3397 C C . GLU A 1 454 ? 32.559 -5.266 -21.816 1.00 89.56 454 GLU A C 1
ATOM 3399 O O . GLU A 1 454 ? 32.520 -5.812 -20.715 1.00 89.56 454 GLU A O 1
ATOM 3404 N N . PHE A 1 455 ? 32.686 -5.915 -22.963 1.00 90.69 455 PHE A N 1
ATOM 3405 C CA . PHE A 1 455 ? 32.922 -7.332 -23.167 1.00 90.69 455 PHE A CA 1
ATOM 3406 C C . PHE A 1 455 ? 34.266 -7.438 -23.865 1.00 90.69 455 PHE A C 1
ATOM 3408 O O . PHE A 1 455 ? 34.311 -7.555 -25.093 1.00 90.69 455 PHE A O 1
ATOM 3415 N N . ASP A 1 456 ? 35.323 -7.322 -23.076 1.00 87.38 456 ASP A N 1
ATOM 3416 C CA . ASP A 1 456 ? 36.684 -7.267 -23.573 1.00 87.38 456 ASP A CA 1
ATOM 3417 C C . ASP A 1 456 ? 37.202 -8.683 -23.855 1.00 87.38 456 ASP A C 1
ATOM 3419 O O . ASP A 1 456 ? 37.048 -9.608 -23.047 1.00 87.38 456 ASP A O 1
ATOM 3423 N N . LEU A 1 457 ? 37.737 -8.862 -25.058 1.00 85.94 457 LEU A N 1
ATOM 3424 C CA . LEU A 1 457 ? 38.235 -10.124 -25.596 1.00 85.94 457 LEU A CA 1
ATOM 3425 C C . LEU A 1 457 ? 39.749 -10.106 -25.835 1.00 85.94 457 LEU A C 1
ATOM 3427 O O . LEU A 1 457 ? 40.282 -11.099 -26.352 1.00 85.94 457 LEU A O 1
ATOM 3431 N N . SER A 1 458 ? 40.431 -9.010 -25.504 1.00 82.75 458 SER A N 1
ATOM 3432 C CA . SER A 1 458 ? 41.880 -8.929 -25.550 1.00 82.75 458 SER A CA 1
ATOM 3433 C C . SER A 1 458 ? 42.467 -8.493 -24.217 1.00 82.75 458 SER A C 1
ATOM 3435 O O . SER A 1 458 ? 41.785 -8.266 -23.223 1.00 82.75 458 SER A O 1
ATOM 3437 N N . GLN A 1 459 ? 43.790 -8.582 -24.173 1.00 81.38 459 GLN A N 1
ATOM 3438 C CA . GLN A 1 459 ? 44.570 -8.215 -23.015 1.00 81.38 459 GLN A CA 1
ATOM 3439 C C . GLN A 1 459 ? 45.551 -7.129 -23.438 1.00 81.38 459 GLN A C 1
ATOM 3441 O O . GLN A 1 459 ? 46.574 -7.413 -24.079 1.00 81.38 459 GLN A O 1
ATOM 3446 N N . GLU A 1 460 ? 45.304 -5.900 -23.005 1.00 76.88 460 GLU A N 1
ATOM 3447 C CA . GLU A 1 460 ? 46.200 -4.786 -23.217 1.00 76.88 460 GLU A CA 1
ATOM 3448 C C . GLU A 1 460 ? 46.942 -4.477 -21.929 1.00 76.88 460 GLU A C 1
ATOM 3450 O O . GLU A 1 460 ? 46.486 -3.771 -21.027 1.00 76.88 460 GLU A O 1
ATOM 3455 N N . SER A 1 461 ? 48.200 -4.918 -21.878 1.00 73.56 461 SER A N 1
ATOM 3456 C CA . SER A 1 461 ? 49.087 -4.632 -20.747 1.00 73.56 461 SER A CA 1
ATOM 3457 C C . SER A 1 461 ? 49.247 -3.131 -20.454 1.00 73.56 461 SER A C 1
ATOM 3459 O O . SER A 1 461 ? 49.696 -2.760 -19.372 1.00 73.56 461 SER A O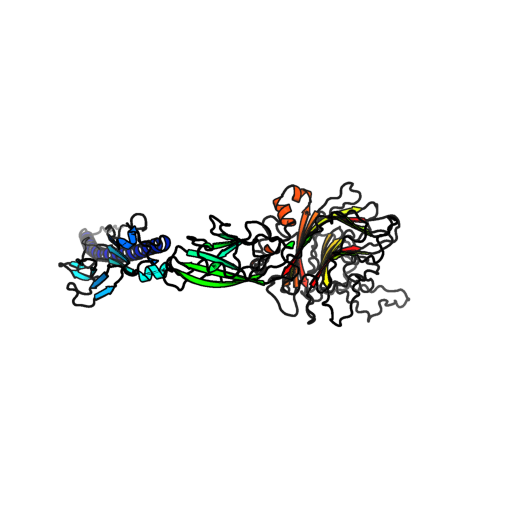 1
ATOM 3461 N N . PHE A 1 462 ? 48.934 -2.257 -21.417 1.00 70.00 462 PHE A N 1
ATOM 3462 C CA . PHE A 1 462 ? 48.995 -0.802 -21.267 1.00 70.00 462 PHE A CA 1
ATOM 3463 C C . PHE A 1 462 ? 47.669 -0.160 -20.826 1.00 70.00 462 PHE A C 1
ATOM 3465 O O . PHE A 1 462 ? 47.698 1.001 -20.418 1.00 70.00 462 PHE A O 1
ATOM 3472 N N . GLN A 1 463 ? 46.544 -0.884 -20.868 1.00 66.25 463 GLN A N 1
ATOM 3473 C CA . GLN A 1 463 ? 45.244 -0.419 -20.363 1.00 66.25 463 GLN A CA 1
ATOM 3474 C C . GLN A 1 463 ? 44.891 -0.954 -18.973 1.00 66.25 463 GLN A C 1
ATOM 3476 O O . GLN A 1 463 ? 43.919 -0.506 -18.375 1.00 66.25 463 GLN A O 1
ATOM 3481 N N . MET A 1 464 ? 45.771 -1.778 -18.394 1.00 73.94 464 MET A N 1
ATOM 3482 C CA . MET A 1 464 ? 45.554 -2.466 -17.115 1.00 73.94 464 MET A CA 1
ATOM 3483 C C . MET A 1 464 ? 44.479 -3.555 -17.188 1.00 73.94 464 MET A C 1
ATOM 3485 O O . MET A 1 464 ? 43.848 -3.850 -16.167 1.00 73.94 464 MET A O 1
ATOM 3489 N N . ASP A 1 465 ? 44.325 -4.179 -18.355 1.00 77.06 465 ASP A N 1
ATOM 3490 C CA . ASP A 1 465 ? 43.374 -5.270 -18.515 1.00 77.06 465 ASP A CA 1
ATOM 3491 C C . ASP A 1 465 ? 43.823 -6.502 -17.719 1.00 77.06 465 ASP A C 1
ATOM 3493 O O . ASP A 1 465 ? 45.027 -6.791 -17.614 1.00 77.06 465 ASP A O 1
ATOM 3497 N N . PRO A 1 466 ? 42.872 -7.251 -17.141 1.00 77.56 466 PRO A N 1
ATOM 3498 C CA . PRO A 1 466 ? 43.114 -8.584 -16.614 1.00 77.56 466 PRO A CA 1
ATOM 3499 C C . PRO A 1 466 ? 43.763 -9.523 -17.641 1.00 77.56 466 PRO A C 1
ATOM 3501 O O . PRO A 1 466 ? 43.623 -9.357 -18.847 1.00 77.56 466 PRO A O 1
ATOM 3504 N N . ASP A 1 467 ? 44.415 -10.580 -17.149 1.00 76.56 467 ASP A N 1
ATOM 3505 C CA . ASP A 1 467 ? 45.075 -11.594 -17.989 1.00 76.56 467 ASP A CA 1
ATOM 3506 C C . ASP A 1 467 ? 44.113 -12.454 -18.854 1.00 76.56 467 ASP A C 1
ATOM 3508 O O . ASP A 1 467 ? 44.572 -13.348 -19.564 1.00 76.56 467 ASP A O 1
ATOM 3512 N N . ASP A 1 468 ? 42.797 -12.214 -18.798 1.00 80.50 468 ASP A N 1
ATOM 3513 C CA . ASP A 1 468 ? 41.748 -13.032 -19.420 1.00 80.50 468 ASP A CA 1
ATOM 3514 C C . ASP A 1 468 ? 40.595 -12.163 -19.972 1.00 80.50 468 ASP A C 1
ATOM 3516 O O . ASP A 1 468 ? 40.371 -11.048 -19.492 1.00 80.50 468 ASP A O 1
ATOM 3520 N N . ASP A 1 469 ? 39.816 -12.721 -20.917 1.00 83.56 469 ASP A N 1
ATOM 3521 C CA . ASP A 1 469 ? 38.540 -12.160 -21.394 1.00 83.56 469 ASP A CA 1
ATOM 3522 C C . ASP A 1 469 ? 37.665 -11.755 -20.196 1.00 83.56 469 ASP A C 1
ATOM 3524 O O . ASP A 1 469 ? 37.415 -12.561 -19.285 1.00 83.56 469 ASP A O 1
ATOM 3528 N N . HIS A 1 470 ? 37.156 -10.526 -20.197 1.00 83.94 470 HIS A N 1
ATOM 3529 C CA . HIS A 1 470 ? 36.499 -9.979 -19.020 1.00 83.94 470 HIS A CA 1
ATOM 3530 C C . HIS A 1 470 ? 35.307 -9.083 -19.349 1.00 83.94 470 HIS A C 1
ATOM 3532 O O . HIS A 1 470 ? 35.085 -8.629 -20.468 1.00 83.94 470 HIS A O 1
ATOM 3538 N N . LEU A 1 471 ? 34.480 -8.881 -18.327 1.00 87.56 471 LEU A N 1
ATOM 3539 C CA . LEU A 1 471 ? 33.348 -7.970 -18.356 1.00 87.56 471 LEU A CA 1
ATOM 3540 C C . LEU A 1 471 ? 33.612 -6.866 -17.336 1.00 87.56 471 LEU A C 1
ATOM 3542 O O . LEU A 1 471 ? 33.969 -7.175 -16.195 1.00 87.56 471 LEU A O 1
ATOM 3546 N N . ALA A 1 472 ? 33.398 -5.613 -17.724 1.00 87.56 472 ALA A N 1
ATOM 3547 C CA . ALA A 1 472 ? 33.611 -4.472 -16.842 1.00 87.56 472 ALA A CA 1
ATOM 3548 C C . ALA A 1 472 ? 32.568 -3.366 -17.047 1.00 87.56 472 ALA A C 1
ATOM 3550 O O . ALA A 1 472 ? 31.894 -3.270 -18.075 1.00 87.56 472 ALA A O 1
ATOM 3551 N N . ILE A 1 473 ? 32.395 -2.543 -16.008 1.00 87.19 473 ILE A N 1
ATOM 3552 C CA . ILE A 1 473 ? 31.661 -1.277 -16.088 1.00 87.19 473 ILE A CA 1
ATOM 3553 C C . ILE A 1 473 ? 32.706 -0.181 -16.251 1.00 87.19 473 ILE A C 1
ATOM 3555 O O . ILE A 1 473 ? 33.537 0.012 -15.367 1.00 87.19 473 ILE A O 1
ATOM 3559 N N . VAL A 1 474 ? 32.621 0.557 -17.352 1.00 84.81 474 VAL A N 1
ATOM 3560 C CA . VAL A 1 474 ? 33.518 1.667 -17.663 1.00 84.81 474 VAL A CA 1
ATOM 3561 C C . VAL A 1 474 ? 32.772 2.987 -17.613 1.00 84.81 474 VAL A C 1
ATOM 3563 O O . VAL A 1 474 ? 31.671 3.144 -18.135 1.00 84.81 474 VAL A O 1
ATOM 3566 N N . SER A 1 475 ? 33.368 3.994 -16.993 1.00 81.31 475 SER A N 1
ATOM 3567 C CA . SER A 1 475 ? 32.842 5.358 -17.003 1.00 81.31 475 SER A CA 1
ATOM 3568 C C . SER A 1 475 ? 33.981 6.332 -17.196 1.00 81.31 475 SER A C 1
ATOM 3570 O O . SER A 1 475 ? 35.083 6.064 -16.731 1.00 81.31 475 SER A O 1
ATOM 3572 N N . ARG A 1 476 ? 33.702 7.428 -17.916 1.00 67.75 476 ARG A N 1
ATOM 3573 C CA . ARG A 1 476 ? 34.587 8.583 -18.125 1.00 67.75 476 ARG A CA 1
ATOM 3574 C C . ARG A 1 476 ? 36.073 8.300 -17.830 1.00 67.75 476 ARG A C 1
ATOM 3576 O O . ARG A 1 476 ? 36.588 8.677 -16.775 1.00 67.75 476 ARG A O 1
ATOM 3583 N N . ALA A 1 477 ? 36.779 7.717 -18.793 1.00 45.91 477 ALA A N 1
ATOM 3584 C CA . ALA A 1 477 ? 38.232 7.790 -18.819 1.00 45.91 477 ALA A CA 1
ATOM 3585 C C . ALA A 1 477 ? 38.615 9.234 -19.194 1.00 45.91 477 ALA A C 1
ATOM 3587 O O . ALA A 1 477 ? 38.781 9.555 -20.364 1.00 45.91 477 ALA A O 1
ATOM 3588 N N . ASP A 1 478 ? 38.665 10.157 -18.225 1.00 41.06 478 ASP A N 1
ATOM 3589 C CA . ASP A 1 478 ? 39.263 11.478 -18.468 1.00 41.06 478 ASP A CA 1
ATOM 3590 C C . ASP A 1 478 ? 40.780 11.257 -18.592 1.00 41.06 478 ASP A C 1
ATOM 3592 O O . ASP A 1 478 ? 41.519 11.327 -17.612 1.00 41.06 478 ASP A O 1
ATOM 3596 N N . VAL A 1 479 ? 41.267 10.901 -19.783 1.00 34.47 479 VAL A N 1
ATOM 3597 C CA . VAL A 1 479 ? 42.708 10.842 -20.051 1.00 34.47 479 VAL A CA 1
ATOM 3598 C C . VAL A 1 479 ? 43.191 12.281 -20.205 1.00 34.47 479 VAL A C 1
ATOM 3600 O O . VAL A 1 479 ? 43.432 12.782 -21.300 1.00 34.47 479 VAL A O 1
ATOM 3603 N N . ARG A 1 480 ? 43.325 13.003 -19.085 1.00 36.81 480 ARG A N 1
ATOM 3604 C CA . ARG A 1 480 ? 44.045 14.279 -19.086 1.00 36.81 480 ARG A CA 1
ATOM 3605 C C . ARG A 1 480 ? 45.529 14.004 -19.194 1.00 36.81 480 ARG A C 1
ATOM 3607 O O . ARG A 1 480 ? 46.280 14.020 -18.224 1.00 36.81 480 ARG A O 1
ATOM 3614 N N . THR A 1 481 ? 45.971 13.836 -20.420 1.00 36.81 481 THR A N 1
ATOM 3615 C CA . THR A 1 481 ? 47.348 14.092 -20.800 1.00 36.81 481 THR A CA 1
ATOM 3616 C C . THR A 1 481 ? 47.683 15.556 -20.481 1.00 36.81 481 THR A C 1
ATOM 3618 O O . THR A 1 481 ? 47.249 16.479 -21.174 1.00 36.81 481 THR A O 1
ATOM 3621 N N . ASN A 1 482 ? 48.444 15.803 -19.413 1.00 40.50 482 ASN A N 1
ATOM 3622 C CA . ASN A 1 482 ? 49.102 17.093 -19.192 1.00 40.50 482 ASN A CA 1
ATOM 3623 C C . ASN A 1 482 ? 50.196 17.272 -20.268 1.00 40.50 482 ASN A C 1
ATOM 3625 O O . ASN A 1 482 ? 51.374 17.034 -20.022 1.00 40.50 482 ASN A O 1
ATOM 3629 N N . TRP A 1 483 ? 49.807 17.690 -21.476 1.00 43.41 483 TRP A N 1
ATOM 3630 C CA . TRP A 1 483 ? 50.692 17.853 -22.644 1.00 43.41 483 TRP A CA 1
ATOM 3631 C C . TRP A 1 483 ? 51.738 18.967 -22.527 1.00 43.41 483 TRP A C 1
ATOM 3633 O O . TRP A 1 483 ? 52.584 19.107 -23.406 1.00 43.41 483 TRP A O 1
ATOM 3643 N N . ASN A 1 484 ? 51.738 19.754 -21.450 1.00 49.97 484 ASN A N 1
ATOM 3644 C CA . ASN A 1 484 ? 52.744 20.805 -21.279 1.00 49.97 484 ASN A CA 1
ATOM 3645 C C . ASN A 1 484 ? 54.136 20.268 -20.893 1.00 49.97 484 ASN A C 1
ATOM 3647 O O . ASN A 1 484 ? 55.074 21.055 -20.771 1.00 49.97 484 ASN A O 1
ATOM 3651 N N . THR A 1 485 ? 54.302 18.952 -20.739 1.00 48.91 485 THR A N 1
ATOM 3652 C CA . THR A 1 485 ? 55.616 18.299 -20.682 1.00 48.91 485 THR A CA 1
ATOM 3653 C C . THR A 1 485 ? 55.831 17.474 -21.953 1.00 48.91 485 THR A C 1
ATOM 3655 O O . THR A 1 485 ? 55.050 16.551 -22.186 1.00 48.91 485 THR A O 1
ATOM 3658 N N . PRO A 1 486 ? 56.850 17.773 -22.783 1.00 46.69 486 PRO A N 1
ATOM 3659 C CA . PRO A 1 486 ? 57.121 17.010 -23.997 1.00 46.69 486 PRO A CA 1
ATOM 3660 C C . PRO A 1 486 ? 57.343 15.527 -23.667 1.00 46.69 48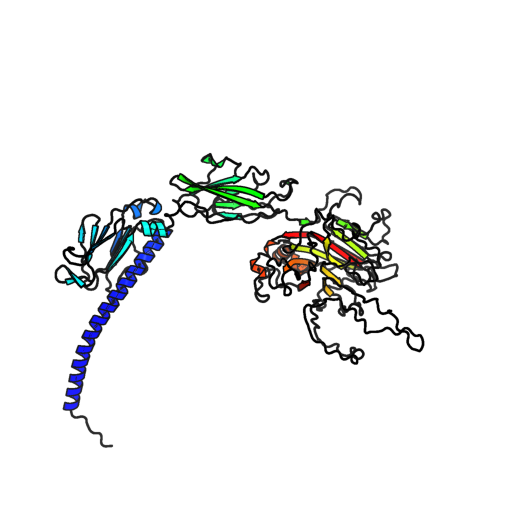6 PRO A C 1
ATOM 3662 O O . PRO A 1 486 ? 58.117 15.188 -22.777 1.00 46.69 486 PRO A O 1
ATOM 3665 N N . MET A 1 487 ? 56.657 14.660 -24.415 1.00 42.16 487 MET A N 1
ATOM 3666 C CA . MET A 1 487 ? 56.587 13.196 -24.257 1.00 42.16 487 MET A CA 1
ATOM 3667 C C . MET A 1 487 ? 57.945 12.479 -24.401 1.00 42.16 487 MET A C 1
ATOM 3669 O O . MET A 1 487 ? 58.079 11.309 -24.060 1.00 42.16 487 MET A O 1
ATOM 3673 N N . TYR A 1 488 ? 58.971 13.195 -24.863 1.00 46.72 488 TYR A N 1
ATOM 3674 C CA . TYR A 1 488 ? 60.328 12.692 -25.016 1.00 46.72 488 TYR A CA 1
ATOM 3675 C C . TYR A 1 488 ? 61.290 13.533 -24.178 1.00 46.72 488 TYR A C 1
ATOM 3677 O O . TYR A 1 488 ? 61.623 14.661 -24.541 1.00 46.72 488 TYR A O 1
ATOM 3685 N N . SER A 1 489 ? 61.792 12.967 -23.081 1.00 51.88 489 SER A N 1
ATOM 3686 C CA . SER A 1 489 ? 63.105 13.358 -22.573 1.00 51.88 489 SER A CA 1
ATOM 3687 C C . SER A 1 489 ? 64.139 12.488 -23.278 1.00 51.88 489 SER A C 1
ATOM 3689 O O . SER A 1 489 ? 64.160 11.270 -23.102 1.00 51.88 489 SER A O 1
ATOM 3691 N N . TYR A 1 490 ? 64.976 13.100 -24.107 1.00 52.12 490 TYR A N 1
ATOM 3692 C CA . TYR A 1 490 ? 66.133 12.410 -24.661 1.00 52.12 490 TYR A CA 1
ATOM 3693 C C . TYR A 1 490 ? 67.166 12.214 -23.550 1.00 52.12 490 TYR A C 1
ATOM 3695 O O . TYR A 1 490 ? 67.413 13.128 -22.758 1.00 52.12 490 TYR A O 1
ATOM 3703 N N . SER A 1 491 ? 67.762 11.022 -23.479 1.00 55.53 491 SER A N 1
ATOM 3704 C CA . SER A 1 491 ? 68.967 10.830 -22.672 1.00 55.53 491 SER A CA 1
ATOM 3705 C C . SER A 1 491 ? 70.069 11.776 -23.160 1.00 55.53 491 SER A C 1
ATOM 3707 O O . SER A 1 491 ? 70.015 12.280 -24.284 1.00 55.53 491 SER A O 1
ATOM 3709 N N . ALA A 1 492 ? 71.119 11.969 -22.358 1.00 61.25 492 ALA A N 1
ATOM 3710 C CA . ALA A 1 492 ? 72.321 12.679 -22.808 1.00 61.25 492 ALA A CA 1
ATOM 3711 C C . ALA A 1 492 ? 72.940 12.073 -24.093 1.00 61.25 492 ALA A C 1
ATOM 3713 O O . ALA A 1 492 ? 73.677 12.762 -24.793 1.00 61.25 492 ALA A O 1
ATOM 3714 N N . ASP A 1 493 ? 72.575 10.831 -24.438 1.00 67.44 493 ASP A N 1
ATOM 3715 C CA . ASP A 1 493 ? 73.028 10.100 -25.624 1.00 67.44 493 ASP A CA 1
ATOM 3716 C C . ASP A 1 493 ? 72.005 10.098 -26.776 1.00 67.44 493 ASP A C 1
ATOM 3718 O O . ASP A 1 493 ? 72.139 9.331 -27.727 1.00 67.44 493 ASP A O 1
ATOM 3722 N N . ASN A 1 494 ? 70.979 10.954 -26.719 1.00 61.25 494 ASN A N 1
ATOM 3723 C CA . ASN A 1 494 ? 69.978 11.127 -27.777 1.00 61.25 494 ASN A CA 1
ATOM 3724 C C . ASN A 1 494 ? 69.109 9.885 -28.068 1.00 61.25 494 ASN A C 1
ATOM 3726 O O . ASN A 1 494 ? 68.482 9.795 -29.125 1.00 61.25 494 ASN A O 1
ATOM 3730 N N . TRP A 1 495 ? 69.007 8.955 -27.115 1.00 44.62 495 TRP A N 1
ATOM 3731 C CA . TRP A 1 495 ? 68.013 7.885 -27.167 1.00 44.62 495 TRP A CA 1
ATOM 3732 C C . TRP A 1 495 ? 66.717 8.358 -26.496 1.00 44.62 495 TRP A C 1
ATOM 3734 O O . TRP A 1 495 ? 66.787 8.954 -25.415 1.00 44.62 495 TRP A O 1
ATOM 3744 N N . PRO A 1 496 ? 65.538 8.131 -27.105 1.00 46.62 496 PRO A N 1
ATOM 3745 C CA . PRO A 1 496 ? 64.268 8.474 -26.480 1.00 46.62 496 PRO A CA 1
ATOM 3746 C C . PRO A 1 496 ? 64.106 7.639 -25.205 1.00 46.62 496 PRO A C 1
ATOM 3748 O O . PRO A 1 496 ? 63.918 6.425 -25.269 1.00 46.62 496 PRO A O 1
ATOM 3751 N N . ILE A 1 497 ? 64.210 8.281 -24.037 1.00 51.09 497 ILE A N 1
ATOM 3752 C CA . ILE A 1 497 ? 63.874 7.632 -22.772 1.00 51.09 497 ILE A CA 1
ATOM 3753 C C . ILE A 1 497 ? 62.356 7.711 -22.651 1.00 51.09 497 ILE A C 1
ATOM 3755 O O . ILE A 1 497 ? 61.800 8.790 -22.436 1.00 51.09 497 ILE A O 1
ATOM 3759 N N . TYR A 1 498 ? 61.692 6.564 -22.785 1.00 43.22 498 TYR A N 1
ATOM 3760 C CA . TYR A 1 498 ? 60.306 6.411 -22.355 1.00 43.22 498 TYR A CA 1
ATOM 3761 C C . TYR A 1 498 ? 60.251 6.710 -20.860 1.00 43.22 498 TYR A C 1
ATOM 3763 O O . TYR A 1 498 ? 60.893 6.017 -20.076 1.00 43.22 498 TYR A O 1
ATOM 3771 N N . ASN A 1 499 ? 59.544 7.767 -20.469 1.00 43.50 499 ASN A N 1
ATOM 3772 C CA . ASN A 1 499 ? 59.383 8.125 -19.069 1.00 43.50 499 ASN A CA 1
ATOM 3773 C C . ASN A 1 499 ? 58.198 7.324 -18.490 1.00 43.50 499 ASN A C 1
ATOM 3775 O O . ASN A 1 499 ? 57.052 7.674 -18.774 1.00 43.50 499 ASN A O 1
ATOM 3779 N N . PRO A 1 500 ? 58.423 6.264 -17.687 1.00 42.44 500 PRO A N 1
ATOM 3780 C CA . PRO A 1 500 ? 57.346 5.412 -17.177 1.00 42.44 500 PRO A CA 1
ATOM 3781 C C . PRO A 1 500 ? 56.490 6.097 -16.097 1.00 42.44 500 PRO A C 1
ATOM 3783 O O . PRO A 1 500 ? 55.540 5.502 -15.600 1.00 42.44 500 PRO A O 1
ATOM 3786 N N . LEU A 1 501 ? 56.799 7.346 -15.719 1.00 35.59 501 LEU A N 1
ATOM 3787 C CA . LEU A 1 501 ? 56.014 8.116 -14.747 1.00 35.59 501 LEU A CA 1
ATOM 3788 C C . LEU A 1 501 ? 54.725 8.719 -15.325 1.00 35.59 501 LEU A C 1
ATOM 3790 O O . LEU A 1 501 ? 53.943 9.299 -14.571 1.00 35.59 501 LEU A O 1
ATOM 3794 N N . GLN A 1 502 ? 54.459 8.566 -16.623 1.00 34.38 502 GLN A N 1
ATOM 3795 C CA . GLN A 1 502 ? 53.124 8.797 -17.171 1.00 34.38 502 GLN A CA 1
ATOM 3796 C C . GLN A 1 502 ? 52.311 7.509 -17.058 1.00 34.38 502 GLN A C 1
ATOM 3798 O O . GLN A 1 502 ? 52.094 6.788 -18.025 1.00 34.38 502 GLN A O 1
ATOM 3803 N N . VAL A 1 503 ? 51.880 7.209 -15.832 1.00 32.72 503 VAL A N 1
ATOM 3804 C CA . VAL A 1 503 ? 50.836 6.212 -15.607 1.00 32.72 503 VAL A CA 1
ATOM 3805 C C . VAL A 1 503 ? 49.589 6.728 -16.320 1.00 32.72 503 VAL A C 1
ATOM 3807 O O . VAL A 1 503 ? 49.093 7.808 -15.977 1.00 32.72 503 VAL A O 1
ATOM 3810 N N . TYR A 1 504 ? 49.096 5.963 -17.297 1.00 31.27 504 TYR A N 1
ATOM 3811 C CA . TYR A 1 504 ? 47.722 6.047 -17.783 1.00 31.27 504 TYR A CA 1
ATOM 3812 C C . TYR A 1 504 ? 46.813 5.780 -16.588 1.00 31.27 504 TYR A C 1
ATOM 3814 O O . TYR A 1 504 ? 46.410 4.663 -16.294 1.00 31.27 504 TYR A O 1
ATOM 3822 N N . THR A 1 505 ? 46.579 6.819 -15.802 1.00 30.36 505 THR A N 1
ATOM 3823 C CA . THR A 1 505 ? 45.528 6.806 -14.811 1.00 30.36 505 THR A CA 1
ATOM 3824 C C . THR A 1 505 ? 44.301 7.211 -15.588 1.00 30.36 505 THR A C 1
ATOM 3826 O O . THR A 1 505 ? 44.161 8.381 -15.943 1.00 30.36 505 THR A O 1
ATOM 3829 N N . SER A 1 506 ? 43.399 6.262 -15.839 1.00 30.27 506 SER A N 1
ATOM 3830 C CA . SER A 1 506 ? 41.986 6.607 -15.937 1.00 30.27 506 SER A CA 1
ATOM 3831 C C . SER A 1 506 ? 41.721 7.577 -14.784 1.00 30.27 506 SER A C 1
ATOM 3833 O O . SER A 1 506 ? 41.828 7.186 -13.615 1.00 30.27 506 SER A O 1
ATOM 3835 N N . HIS A 1 507 ? 41.517 8.870 -15.050 1.00 30.45 507 HIS A N 1
ATOM 3836 C CA . HIS A 1 507 ? 41.160 9.797 -13.987 1.00 30.45 507 HIS A CA 1
ATOM 3837 C C . HIS A 1 507 ? 39.721 9.492 -13.564 1.00 30.45 507 HIS A C 1
ATOM 3839 O O . HIS A 1 507 ? 38.796 10.255 -13.822 1.00 30.45 507 HIS A O 1
ATOM 3845 N N . ALA A 1 508 ? 39.564 8.446 -12.758 1.00 30.56 508 ALA A N 1
ATOM 3846 C CA . ALA A 1 508 ? 38.717 8.512 -11.585 1.00 30.56 508 ALA A CA 1
ATOM 3847 C C . ALA A 1 508 ? 39.333 9.560 -10.635 1.00 30.56 508 ALA A C 1
ATOM 3849 O O . ALA A 1 508 ? 39.875 9.241 -9.577 1.00 30.56 508 ALA A O 1
ATOM 3850 N N . GLN A 1 509 ? 39.356 10.837 -11.040 1.00 26.03 509 GLN A N 1
ATOM 3851 C CA . GLN A 1 509 ? 39.852 11.901 -10.181 1.00 26.03 509 GLN A CA 1
ATOM 3852 C C . GLN A 1 509 ? 38.874 12.064 -9.015 1.00 26.03 509 GLN A C 1
ATOM 3854 O O . GLN A 1 509 ? 37.809 12.660 -9.129 1.00 26.03 509 GLN A O 1
ATOM 3859 N N . ASN A 1 510 ? 39.319 11.546 -7.872 1.00 31.00 510 ASN A N 1
ATOM 3860 C CA . ASN A 1 510 ? 38.891 11.873 -6.520 1.00 31.00 510 ASN A CA 1
ATOM 3861 C C . ASN A 1 510 ? 37.452 11.527 -6.134 1.00 31.00 510 ASN A C 1
ATOM 3863 O O . ASN A 1 510 ? 36.709 12.425 -5.759 1.00 31.00 510 ASN A O 1
ATOM 3867 N N . VAL A 1 511 ? 37.145 10.233 -5.990 1.00 29.28 511 VAL A N 1
ATOM 3868 C CA . VAL A 1 511 ? 36.432 9.756 -4.787 1.00 29.28 511 VAL A CA 1
ATOM 3869 C C . VAL A 1 511 ? 37.002 8.409 -4.328 1.00 29.28 511 VAL A C 1
ATOM 3871 O O . VAL A 1 511 ? 36.396 7.364 -4.510 1.00 29.28 511 VAL A O 1
ATOM 3874 N N . HIS A 1 512 ? 38.205 8.442 -3.745 1.00 28.55 512 HIS A N 1
ATOM 3875 C CA . HIS A 1 512 ? 38.580 7.786 -2.478 1.00 28.55 512 HIS A CA 1
ATOM 3876 C C . HIS A 1 512 ? 40.103 7.580 -2.393 1.00 28.55 512 HIS A C 1
ATOM 3878 O O . HIS A 1 512 ? 40.679 6.787 -3.125 1.00 28.55 512 HIS A O 1
ATOM 3884 N N . ASN A 1 513 ? 40.735 8.261 -1.430 1.00 26.44 513 ASN A N 1
ATOM 3885 C CA . ASN A 1 513 ? 42.101 7.994 -0.978 1.00 26.44 513 ASN A CA 1
ATOM 3886 C C . ASN A 1 513 ? 42.251 6.527 -0.542 1.00 26.44 513 ASN A C 1
ATOM 3888 O O . ASN A 1 513 ? 41.810 6.159 0.548 1.00 26.44 513 ASN A O 1
ATOM 3892 N N . THR A 1 514 ? 42.953 5.722 -1.330 1.00 25.83 514 THR A N 1
ATOM 3893 C CA . THR A 1 514 ? 43.841 4.694 -0.781 1.00 25.83 514 THR A CA 1
ATOM 3894 C C . THR A 1 514 ? 45.261 5.189 -0.967 1.00 25.83 514 THR A C 1
ATOM 3896 O O . THR A 1 514 ? 45.753 5.298 -2.086 1.00 25.83 514 THR A O 1
ATOM 3899 N N . THR A 1 515 ? 45.900 5.541 0.142 1.00 26.33 515 THR A N 1
ATOM 3900 C CA . THR A 1 515 ? 47.309 5.912 0.218 1.00 26.33 515 THR A CA 1
ATOM 3901 C C . THR A 1 515 ? 48.153 4.720 -0.243 1.00 26.33 515 THR A C 1
ATOM 3903 O O . THR A 1 515 ? 48.434 3.821 0.546 1.00 26.33 515 THR A O 1
ATOM 3906 N N . ILE A 1 516 ? 48.533 4.674 -1.518 1.00 30.14 516 ILE A N 1
ATOM 3907 C CA . ILE A 1 516 ? 49.621 3.807 -1.970 1.00 30.14 516 ILE A CA 1
ATOM 3908 C C . ILE A 1 516 ? 50.901 4.604 -1.730 1.00 30.14 516 ILE A C 1
ATOM 3910 O O . ILE A 1 516 ? 51.062 5.711 -2.238 1.00 30.14 516 ILE A O 1
ATOM 3914 N N . ASN A 1 517 ? 51.771 4.082 -0.866 1.00 30.19 517 ASN A N 1
ATOM 3915 C CA . ASN A 1 517 ? 53.074 4.676 -0.592 1.00 30.19 517 ASN A CA 1
ATOM 3916 C C . ASN A 1 517 ? 53.857 4.803 -1.904 1.00 30.19 517 ASN A C 1
ATOM 3918 O O . ASN A 1 517 ? 54.203 3.800 -2.524 1.00 30.19 517 ASN A O 1
ATOM 3922 N N . ASN A 1 518 ? 54.163 6.040 -2.289 1.00 32.41 518 ASN A N 1
ATOM 3923 C CA . ASN A 1 518 ? 55.075 6.358 -3.378 1.00 32.41 518 ASN A CA 1
ATOM 3924 C C . ASN A 1 518 ? 56.489 5.893 -3.002 1.00 32.41 518 ASN A C 1
ATOM 3926 O O . ASN A 1 518 ? 57.229 6.633 -2.356 1.00 32.41 518 ASN A O 1
ATOM 3930 N N . ASN A 1 519 ? 56.861 4.674 -3.396 1.00 32.38 519 ASN A N 1
ATOM 3931 C CA . ASN A 1 519 ? 58.259 4.269 -3.466 1.00 32.38 519 ASN A CA 1
ATOM 3932 C C . ASN A 1 519 ? 58.605 3.896 -4.923 1.00 32.38 519 ASN A C 1
ATOM 3934 O O . ASN A 1 519 ? 58.127 2.868 -5.404 1.00 32.38 519 ASN A O 1
ATOM 3938 N N . PRO A 1 520 ? 59.381 4.725 -5.643 1.00 36.28 520 PRO A N 1
ATOM 3939 C CA . PRO A 1 520 ? 59.633 4.561 -7.078 1.00 36.28 520 PRO A CA 1
ATOM 3940 C C . PRO A 1 520 ? 60.514 3.353 -7.463 1.00 36.28 520 PRO A C 1
ATOM 3942 O O . PRO A 1 520 ? 60.634 3.061 -8.649 1.00 36.28 520 PRO A O 1
ATOM 3945 N N . ASP A 1 521 ? 61.060 2.600 -6.503 1.00 36.50 521 ASP A N 1
ATOM 3946 C CA . ASP A 1 521 ? 62.054 1.543 -6.771 1.00 36.50 521 ASP A CA 1
ATOM 3947 C C . ASP A 1 521 ? 61.501 0.100 -6.870 1.00 36.50 521 ASP A C 1
ATOM 3949 O O . ASP A 1 521 ? 62.279 -0.848 -6.957 1.00 36.50 521 ASP A O 1
ATOM 3953 N N . GLN A 1 522 ? 60.178 -0.122 -6.877 1.00 36.47 522 GLN A N 1
ATOM 3954 C CA . GLN A 1 522 ? 59.593 -1.485 -6.922 1.00 36.47 522 GLN A CA 1
ATOM 3955 C C . GLN A 1 522 ? 58.961 -1.918 -8.259 1.00 36.47 522 GLN A C 1
ATOM 3957 O O . GLN A 1 522 ? 58.381 -2.998 -8.338 1.00 36.47 522 GLN A O 1
ATOM 3962 N N . TYR A 1 523 ? 59.108 -1.150 -9.340 1.00 40.31 523 TYR A N 1
ATOM 3963 C CA . TYR A 1 523 ? 58.373 -1.413 -10.590 1.00 40.31 523 TYR A CA 1
ATOM 3964 C C . TYR A 1 523 ? 58.935 -2.523 -11.502 1.00 40.31 523 TYR A C 1
ATOM 3966 O O . TYR A 1 523 ? 58.318 -2.833 -12.515 1.00 40.31 523 TYR A O 1
ATOM 3974 N N . TRP A 1 524 ? 60.069 -3.153 -11.167 1.00 32.75 524 TRP A N 1
ATOM 3975 C CA . TRP A 1 524 ? 60.711 -4.166 -12.030 1.00 32.75 524 TRP A CA 1
ATOM 3976 C C . TRP A 1 524 ? 60.721 -5.600 -11.468 1.00 32.75 524 TRP A C 1
ATOM 3978 O O . TRP A 1 524 ? 61.263 -6.498 -12.106 1.00 32.75 524 TRP A O 1
ATOM 3988 N N . SER A 1 525 ? 60.094 -5.862 -10.313 1.00 33.22 525 SER A N 1
ATOM 3989 C CA . SER A 1 525 ? 60.027 -7.212 -9.717 1.00 33.22 525 SER A CA 1
ATOM 3990 C C . SER A 1 525 ? 58.618 -7.818 -9.635 1.00 33.22 525 SER A C 1
ATOM 3992 O O . SER A 1 525 ? 58.400 -8.793 -8.918 1.00 33.22 525 SER A O 1
ATOM 3994 N N . HIS A 1 526 ? 57.651 -7.316 -10.407 1.00 36.16 526 HIS A N 1
ATOM 3995 C CA . HIS A 1 526 ? 56.300 -7.893 -10.50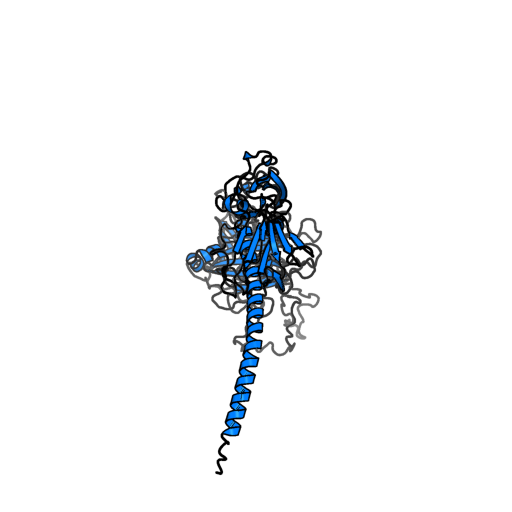1 1.00 36.16 526 HIS A CA 1
ATOM 3996 C C . HIS A 1 526 ? 56.153 -8.970 -11.590 1.00 36.16 526 HIS A C 1
ATOM 3998 O O . HIS A 1 526 ? 55.133 -9.054 -12.258 1.00 36.16 526 HIS A O 1
ATOM 4004 N N . ASN A 1 527 ? 57.155 -9.847 -11.717 1.00 35.81 527 ASN A N 1
ATOM 4005 C CA . ASN A 1 527 ? 57.004 -11.124 -12.430 1.00 35.81 527 ASN A CA 1
ATOM 4006 C C . ASN A 1 527 ? 56.756 -12.325 -11.493 1.00 35.81 527 ASN A C 1
ATOM 4008 O O . ASN A 1 527 ? 56.407 -13.395 -11.981 1.00 35.81 527 ASN A O 1
ATOM 4012 N N . ASP A 1 528 ? 56.846 -12.150 -10.166 1.00 32.03 528 ASP A N 1
ATOM 4013 C CA . ASP A 1 528 ? 56.706 -13.254 -9.193 1.00 32.03 528 ASP A CA 1
ATOM 4014 C C . ASP A 1 528 ? 55.523 -13.122 -8.215 1.00 32.03 528 ASP A C 1
ATOM 4016 O O . ASP A 1 528 ? 55.384 -13.917 -7.286 1.00 32.03 528 ASP A O 1
ATOM 4020 N N . ALA A 1 529 ? 54.599 -12.185 -8.443 1.00 33.28 529 ALA A N 1
ATOM 4021 C CA . ALA A 1 529 ? 53.343 -12.101 -7.692 1.00 33.28 529 ALA A CA 1
ATOM 4022 C C . ALA A 1 529 ? 52.144 -12.617 -8.511 1.00 33.28 529 ALA A C 1
ATOM 4024 O O . ALA A 1 529 ? 51.091 -11.991 -8.546 1.00 33.28 529 ALA A O 1
ATOM 4025 N N . LYS A 1 530 ? 52.267 -13.814 -9.106 1.00 36.69 530 LYS A N 1
ATOM 4026 C CA . LYS A 1 530 ? 51.145 -14.620 -9.647 1.00 36.69 530 LYS A CA 1
ATOM 4027 C C . LYS A 1 530 ? 50.228 -15.189 -8.541 1.00 36.69 530 LYS A C 1
ATOM 4029 O O . LYS A 1 530 ? 49.749 -16.316 -8.618 1.00 36.69 530 LYS A O 1
ATOM 4034 N N . GLY A 1 531 ? 50.027 -14.436 -7.462 1.00 31.61 531 GLY A N 1
ATOM 4035 C CA . GLY A 1 531 ? 49.436 -14.909 -6.216 1.00 31.61 531 GLY A CA 1
ATOM 4036 C C . GLY A 1 531 ? 48.256 -14.064 -5.755 1.00 31.61 531 GLY A C 1
ATOM 4037 O O . GLY A 1 531 ? 48.386 -13.278 -4.827 1.00 31.61 531 GLY A O 1
ATOM 4038 N N . THR A 1 532 ? 47.071 -14.317 -6.315 1.00 32.91 532 THR A N 1
ATOM 4039 C CA . THR A 1 532 ? 45.758 -14.200 -5.636 1.00 32.91 532 THR A CA 1
ATOM 4040 C C . THR A 1 532 ? 45.305 -12.855 -5.036 1.00 32.91 532 THR A C 1
ATOM 4042 O O . THR A 1 532 ? 44.236 -12.819 -4.419 1.00 32.91 532 THR A O 1
ATOM 4045 N N . SER A 1 533 ? 46.010 -11.735 -5.201 1.00 32.75 533 SER A N 1
ATOM 4046 C CA . SER A 1 533 ? 45.498 -10.449 -4.715 1.00 32.75 533 SER A CA 1
ATOM 4047 C C . SER A 1 533 ? 44.531 -9.837 -5.728 1.00 32.75 533 SER A C 1
ATOM 4049 O O . SER A 1 533 ? 44.912 -9.181 -6.689 1.00 32.75 533 SER A O 1
ATOM 4051 N N . LYS A 1 534 ? 43.236 -10.036 -5.464 1.00 40.25 534 LYS A N 1
ATOM 4052 C CA . LYS A 1 534 ? 42.144 -9.210 -5.987 1.00 40.25 534 LYS A CA 1
ATOM 4053 C C . LYS A 1 534 ? 42.479 -7.735 -5.735 1.00 40.25 534 LYS A C 1
ATOM 4055 O O . LYS A 1 534 ? 42.257 -7.239 -4.629 1.00 40.25 534 LYS A O 1
ATOM 4060 N N . GLN A 1 535 ? 43.044 -7.036 -6.716 1.00 34.06 535 GLN A N 1
ATOM 4061 C CA . GLN A 1 535 ? 43.187 -5.590 -6.634 1.00 34.06 535 GLN A CA 1
ATOM 4062 C C . GLN A 1 535 ? 41.814 -4.962 -6.869 1.00 34.06 535 GLN A C 1
ATOM 4064 O O . GLN A 1 535 ? 41.373 -4.765 -7.991 1.00 34.06 535 GLN A O 1
ATOM 4069 N N . THR A 1 536 ? 41.111 -4.663 -5.779 1.00 33.62 536 THR A N 1
ATOM 4070 C CA . THR A 1 536 ? 39.910 -3.825 -5.795 1.00 33.62 536 THR A CA 1
ATOM 4071 C C . THR A 1 536 ? 40.326 -2.356 -5.881 1.00 33.62 536 THR A C 1
ATOM 4073 O O . THR A 1 536 ? 40.314 -1.641 -4.875 1.00 33.62 536 THR A O 1
ATOM 4076 N N . GLY A 1 537 ? 40.737 -1.905 -7.066 1.00 35.22 537 GLY A N 1
ATOM 4077 C CA . GLY A 1 537 ? 40.752 -0.481 -7.390 1.00 35.22 537 GLY A CA 1
ATOM 4078 C C . GLY A 1 537 ? 39.308 -0.004 -7.554 1.00 35.22 537 GLY A C 1
ATOM 4079 O O . GLY A 1 537 ? 38.564 -0.556 -8.356 1.00 35.22 537 GLY A O 1
ATOM 4080 N N . LYS A 1 538 ? 38.864 0.978 -6.761 1.00 41.31 538 LYS A N 1
ATOM 4081 C CA . LYS A 1 538 ? 37.517 1.559 -6.896 1.00 41.31 538 LYS A CA 1
ATOM 4082 C C . LYS A 1 538 ? 37.445 2.380 -8.186 1.00 41.31 538 LYS A C 1
ATOM 4084 O O . LYS A 1 538 ? 37.828 3.546 -8.186 1.00 41.31 538 LYS A O 1
ATOM 4089 N N . GLY A 1 539 ? 36.985 1.747 -9.255 1.00 40.78 539 GLY A N 1
ATOM 4090 C CA . GLY A 1 539 ? 36.793 2.352 -10.572 1.00 40.78 539 GLY A CA 1
ATOM 4091 C C . GLY A 1 539 ? 36.612 1.326 -11.686 1.00 40.78 539 GLY A C 1
ATOM 4092 O O . GLY A 1 539 ? 36.052 1.676 -12.714 1.00 40.78 539 GLY A O 1
ATOM 4093 N N . VAL A 1 540 ? 37.028 0.072 -11.466 1.00 46.41 540 VAL A N 1
ATOM 4094 C CA . VAL A 1 540 ? 36.714 -1.047 -12.358 1.00 46.41 540 VAL A CA 1
ATOM 4095 C C . VAL A 1 540 ? 36.443 -2.287 -11.506 1.00 46.41 540 VAL A C 1
ATOM 4097 O O . VAL A 1 540 ? 37.292 -2.724 -10.725 1.00 46.41 540 VAL A O 1
ATOM 4100 N N . TYR A 1 541 ? 35.217 -2.809 -11.568 1.00 48.38 541 TYR A N 1
ATOM 4101 C CA . TYR A 1 541 ? 34.860 -4.067 -10.911 1.00 48.38 541 TYR A CA 1
ATOM 4102 C C . TYR A 1 541 ? 35.090 -5.204 -11.902 1.00 48.38 541 TYR A C 1
ATOM 4104 O O . TYR A 1 541 ? 34.370 -5.310 -12.888 1.00 48.38 541 TYR A O 1
ATOM 4112 N N . TYR A 1 542 ? 36.080 -6.045 -11.614 1.00 56.72 542 TYR A N 1
ATOM 4113 C CA . TYR A 1 542 ? 36.414 -7.216 -12.416 1.00 56.72 542 TYR A CA 1
ATOM 4114 C C . TYR A 1 542 ? 35.886 -8.489 -11.752 1.00 56.72 542 TYR A C 1
ATOM 4116 O O . TYR A 1 542 ? 36.102 -8.711 -10.555 1.00 56.72 542 TYR A O 1
ATOM 4124 N N . ASP A 1 543 ? 35.253 -9.358 -12.535 1.00 53.19 543 ASP A N 1
ATOM 4125 C CA . ASP A 1 543 ? 35.096 -10.770 -12.186 1.00 53.19 543 ASP A CA 1
ATOM 4126 C C . ASP A 1 543 ? 36.060 -11.584 -13.056 1.00 53.19 543 ASP A C 1
ATOM 4128 O O . ASP A 1 543 ? 35.788 -11.867 -14.217 1.00 53.19 543 ASP A O 1
ATOM 4132 N N . SER A 1 544 ? 37.217 -11.930 -12.487 1.00 48.66 544 SER A N 1
ATOM 4133 C CA . SER A 1 544 ? 38.259 -12.722 -13.150 1.00 48.66 544 SER A CA 1
ATOM 4134 C C . SER A 1 544 ? 37.983 -14.227 -13.123 1.00 48.66 544 SER A C 1
ATOM 4136 O O . SER A 1 544 ? 38.881 -15.032 -13.378 1.00 48.66 544 SER A O 1
ATOM 4138 N N . THR A 1 545 ? 36.772 -14.662 -12.755 1.00 54.56 545 THR A N 1
ATOM 4139 C CA . THR A 1 545 ? 36.423 -16.061 -12.979 1.00 54.56 545 THR A CA 1
ATOM 4140 C C . THR A 1 545 ? 36.339 -16.280 -14.489 1.00 54.56 545 THR A C 1
ATOM 4142 O O . THR A 1 545 ? 35.531 -15.665 -15.177 1.00 54.56 545 THR A O 1
ATOM 4145 N N . SER A 1 546 ? 37.159 -17.189 -15.020 1.00 46.47 546 SER A N 1
ATOM 4146 C CA . SER A 1 546 ? 37.274 -17.576 -16.442 1.00 46.47 546 SER A CA 1
ATOM 4147 C C . SER A 1 546 ? 35.983 -18.127 -17.085 1.00 46.47 546 SER A C 1
ATOM 4149 O O . SER A 1 546 ? 35.992 -18.731 -18.154 1.00 46.47 546 SER A O 1
ATOM 4151 N N . ALA A 1 547 ? 34.845 -17.929 -16.420 1.00 51.00 547 ALA A N 1
ATOM 4152 C CA . ALA A 1 547 ? 33.500 -18.254 -16.846 1.00 51.00 547 ALA A CA 1
ATOM 4153 C C . ALA A 1 547 ? 32.657 -17.007 -17.181 1.00 51.00 547 ALA A C 1
ATOM 4155 O O . ALA A 1 547 ? 31.450 -17.163 -17.394 1.00 51.00 547 ALA A O 1
ATOM 4156 N N . VAL A 1 548 ? 33.210 -15.784 -17.184 1.00 60.31 548 VAL A N 1
ATOM 4157 C CA . VAL A 1 548 ? 32.440 -14.541 -17.416 1.00 60.31 548 VAL A CA 1
ATOM 4158 C C . VAL A 1 548 ? 32.177 -14.262 -18.899 1.00 60.31 548 VAL A C 1
ATOM 4160 O O . VAL A 1 548 ? 31.062 -13.870 -19.258 1.00 60.31 548 VAL A O 1
ATOM 4163 N N . ILE A 1 549 ? 33.112 -14.605 -19.778 1.00 68.25 549 ILE A N 1
ATOM 4164 C CA . ILE A 1 549 ? 32.890 -14.662 -21.223 1.00 68.25 549 ILE A CA 1
ATOM 4165 C C . ILE A 1 549 ? 33.503 -15.975 -21.710 1.00 68.25 549 ILE A C 1
ATOM 4167 O O . ILE A 1 549 ? 34.706 -16.168 -21.568 1.00 68.25 549 ILE A O 1
ATOM 4171 N N . PRO A 1 550 ? 32.722 -16.941 -22.226 1.00 66.44 550 PRO A N 1
ATOM 4172 C CA . PRO A 1 550 ? 33.322 -18.126 -22.809 1.00 66.44 550 PRO A CA 1
ATOM 4173 C C . PRO A 1 550 ? 34.115 -17.727 -24.031 1.00 66.44 550 PRO A C 1
ATOM 4175 O O . PRO A 1 550 ? 33.634 -16.972 -24.880 1.00 66.44 550 PRO A O 1
ATOM 4178 N N . ASN A 1 551 ? 35.279 -18.338 -24.151 1.00 69.44 551 ASN A N 1
ATOM 4179 C CA . ASN A 1 551 ? 36.034 -18.358 -25.380 1.00 69.44 551 ASN A CA 1
ATOM 4180 C C . ASN A 1 551 ? 35.192 -19.074 -26.463 1.00 69.44 551 ASN A C 1
ATOM 4182 O O . ASN A 1 551 ? 35.118 -20.302 -26.502 1.00 69.44 551 ASN A O 1
ATOM 4186 N N . ASN A 1 552 ? 34.521 -18.301 -27.321 1.00 71.25 552 ASN A N 1
ATOM 4187 C CA . ASN A 1 552 ? 33.749 -18.799 -28.467 1.00 71.25 552 ASN A CA 1
ATOM 4188 C C . ASN A 1 552 ? 34.619 -18.895 -29.738 1.00 71.25 552 ASN A C 1
ATOM 4190 O O . ASN A 1 552 ? 34.096 -18.986 -30.854 1.00 71.25 552 ASN A O 1
ATOM 4194 N N . TYR A 1 553 ? 35.948 -18.872 -29.607 1.00 71.81 553 TYR A N 1
ATOM 4195 C CA . TYR A 1 553 ? 36.837 -18.961 -30.759 1.00 71.81 553 TYR A CA 1
ATOM 4196 C C . TYR A 1 553 ? 36.736 -20.361 -31.387 1.00 71.81 553 TYR A C 1
ATOM 4198 O O . TYR A 1 553 ? 36.887 -21.376 -30.709 1.00 71.81 553 TYR A O 1
ATOM 4206 N N . ASN A 1 554 ? 36.493 -20.423 -32.701 1.00 68.50 554 ASN A N 1
ATOM 4207 C CA . ASN A 1 554 ? 36.341 -21.667 -33.473 1.00 68.50 554 ASN A CA 1
ATOM 4208 C C . ASN A 1 554 ? 35.198 -22.600 -33.020 1.00 68.50 554 ASN A C 1
ATOM 4210 O O . ASN A 1 554 ? 35.202 -23.789 -33.348 1.00 68.50 554 ASN A O 1
ATOM 4214 N N . VAL A 1 555 ? 34.200 -22.090 -32.292 1.00 75.50 555 VAL A N 1
ATOM 4215 C CA . VAL A 1 555 ? 33.030 -22.882 -31.891 1.00 75.50 555 VAL A CA 1
ATOM 4216 C C . VAL A 1 555 ? 31.951 -22.786 -32.972 1.00 75.50 555 VAL A C 1
ATOM 4218 O O . VAL A 1 555 ? 31.532 -21.696 -33.352 1.00 75.50 555 VAL A O 1
ATOM 4221 N N . ALA A 1 556 ? 31.469 -23.934 -33.465 1.00 76.75 556 ALA A N 1
ATOM 4222 C CA . ALA A 1 556 ? 30.449 -23.985 -34.521 1.00 76.75 556 ALA A CA 1
ATOM 4223 C C . ALA A 1 556 ? 29.100 -23.375 -34.097 1.00 76.75 556 ALA A C 1
ATOM 4225 O O . ALA A 1 556 ? 28.321 -22.937 -34.937 1.00 76.75 556 ALA A O 1
ATOM 4226 N N . THR A 1 557 ? 28.803 -23.383 -32.795 1.00 82.62 557 THR A N 1
ATOM 4227 C CA . THR A 1 557 ? 27.581 -22.818 -32.209 1.00 82.62 557 THR A CA 1
ATOM 4228 C C . THR A 1 557 ? 27.973 -21.919 -31.035 1.00 82.62 557 THR A C 1
ATOM 4230 O O . THR A 1 557 ? 28.267 -22.441 -29.959 1.00 82.62 557 THR A O 1
ATOM 4233 N N . PRO A 1 558 ? 28.041 -20.590 -31.227 1.00 84.62 558 PRO A N 1
ATOM 4234 C CA . PRO A 1 558 ? 28.410 -19.662 -30.164 1.00 84.62 558 PRO A CA 1
ATOM 4235 C C . PRO A 1 558 ? 27.493 -19.788 -28.950 1.00 84.62 558 PRO A C 1
ATOM 4237 O O . PRO A 1 558 ? 26.272 -19.896 -29.091 1.00 84.62 558 PRO A O 1
ATOM 4240 N N . VAL A 1 559 ? 28.067 -19.733 -27.750 1.00 85.62 559 VAL A N 1
ATOM 4241 C CA . VAL A 1 559 ? 27.271 -19.652 -26.523 1.00 85.62 559 VAL A CA 1
ATOM 4242 C C . VAL A 1 559 ? 26.658 -18.256 -26.427 1.00 85.62 559 VAL A C 1
ATOM 4244 O O . VAL A 1 559 ? 27.380 -17.259 -26.515 1.00 85.62 559 VAL A O 1
ATOM 4247 N N . LYS A 1 560 ? 25.337 -18.185 -26.226 1.00 90.56 560 LYS A N 1
ATOM 4248 C CA . LYS A 1 560 ? 24.611 -16.921 -26.067 1.00 90.56 560 LYS A CA 1
ATOM 4249 C C . LYS A 1 560 ? 24.339 -16.577 -24.605 1.00 90.56 560 LYS A C 1
ATOM 4251 O O . LYS A 1 560 ? 24.027 -17.454 -23.789 1.00 90.56 560 LYS A O 1
ATOM 4256 N N . TYR A 1 561 ? 24.375 -15.282 -24.302 1.00 90.00 561 TYR A N 1
ATOM 4257 C CA . TYR A 1 561 ? 24.130 -14.733 -22.970 1.00 90.00 561 TYR A CA 1
ATOM 4258 C C . TYR A 1 561 ? 23.093 -13.628 -23.000 1.00 90.00 561 TYR A C 1
ATOM 4260 O O . TYR A 1 561 ? 23.257 -12.659 -23.728 1.00 90.00 561 TYR A O 1
ATOM 4268 N N . GLY A 1 562 ? 22.073 -13.740 -22.153 1.00 91.94 562 GLY A N 1
ATOM 4269 C CA . GLY A 1 562 ? 21.232 -12.612 -21.785 1.00 91.94 562 GLY A CA 1
ATOM 4270 C C . GLY A 1 562 ? 21.989 -11.701 -20.828 1.00 91.94 562 GLY A C 1
ATOM 4271 O O . GLY A 1 562 ? 22.466 -12.153 -19.783 1.00 91.94 562 GLY A O 1
ATOM 4272 N N . ILE A 1 563 ? 22.080 -10.429 -21.180 1.00 92.88 563 ILE A N 1
ATOM 4273 C CA . ILE A 1 563 ? 22.678 -9.358 -20.396 1.00 92.88 563 ILE A CA 1
ATOM 4274 C C . ILE A 1 563 ? 21.566 -8.402 -20.013 1.00 92.88 563 ILE A C 1
ATOM 4276 O O . ILE A 1 563 ? 20.795 -7.984 -20.869 1.00 92.88 563 ILE A O 1
ATOM 4280 N N . ARG A 1 564 ? 21.501 -8.042 -18.732 1.00 92.38 564 ARG A N 1
ATOM 4281 C CA . ARG A 1 564 ? 20.639 -6.968 -18.238 1.00 92.38 564 ARG A CA 1
ATOM 4282 C C . ARG A 1 564 ? 21.507 -5.889 -17.616 1.00 92.38 564 ARG A C 1
ATOM 4284 O O . ARG A 1 564 ? 22.303 -6.188 -16.730 1.00 92.38 564 ARG A O 1
ATOM 4291 N N . VAL A 1 565 ? 21.307 -4.650 -18.039 1.00 91.44 565 VAL A N 1
ATOM 4292 C CA . VAL A 1 565 ? 21.964 -3.459 -17.502 1.00 91.44 565 VAL A CA 1
ATOM 4293 C C . VAL A 1 565 ? 20.896 -2.559 -16.910 1.00 91.44 565 VAL A C 1
ATOM 4295 O O . VAL A 1 565 ? 19.948 -2.195 -17.595 1.00 91.44 565 VAL A O 1
ATOM 4298 N N . GLU A 1 566 ? 21.040 -2.174 -15.650 1.00 91.38 566 GLU A N 1
ATOM 4299 C CA . GLU A 1 566 ? 20.191 -1.162 -15.028 1.00 91.38 566 GLU A CA 1
ATOM 4300 C C . GLU A 1 566 ? 21.032 -0.004 -14.531 1.00 91.38 566 GLU A C 1
ATOM 4302 O O . GLU A 1 566 ? 22.087 -0.222 -13.941 1.00 91.38 566 GLU A O 1
ATOM 4307 N N . ALA A 1 567 ? 20.544 1.217 -14.724 1.00 89.50 567 ALA A N 1
ATOM 4308 C CA . ALA A 1 567 ? 21.186 2.411 -14.215 1.00 89.50 567 ALA A CA 1
ATOM 4309 C C . ALA A 1 567 ? 20.182 3.392 -13.595 1.00 89.50 567 ALA A C 1
ATOM 4311 O O . ALA A 1 567 ? 19.091 3.622 -14.120 1.00 89.50 567 ALA A O 1
ATOM 4312 N N . LEU A 1 568 ? 20.570 3.989 -12.471 1.00 88.19 568 LEU A N 1
ATOM 4313 C CA . LEU A 1 568 ? 19.823 5.031 -11.770 1.00 88.19 568 LEU A CA 1
ATOM 4314 C C . LEU A 1 568 ? 20.705 6.261 -11.620 1.00 88.19 568 LEU A C 1
ATOM 4316 O O . LEU A 1 568 ? 21.791 6.154 -11.063 1.00 88.19 568 LEU A O 1
ATOM 4320 N N . SER A 1 569 ? 20.255 7.422 -12.075 1.00 86.31 569 SER A N 1
ATOM 4321 C CA . SER A 1 569 ? 20.986 8.680 -11.895 1.00 86.31 569 SER A CA 1
ATOM 4322 C C . SER A 1 569 ? 20.469 9.482 -10.695 1.00 86.31 569 SER A C 1
ATOM 4324 O O . SER A 1 569 ? 19.431 9.173 -10.107 1.00 86.31 569 SER A O 1
ATOM 4326 N N . GLY A 1 570 ? 21.213 10.525 -10.309 1.00 83.44 570 GLY A N 1
ATOM 4327 C CA . GLY A 1 570 ? 20.877 11.365 -9.151 1.00 83.44 570 GLY A CA 1
ATOM 4328 C C . GLY A 1 570 ? 21.231 10.740 -7.803 1.00 83.44 570 GLY A C 1
ATOM 4329 O O . GLY A 1 570 ? 20.618 11.074 -6.784 1.00 83.44 570 GLY A O 1
ATOM 4330 N N . CYS A 1 571 ? 22.194 9.820 -7.804 1.00 85.06 571 CYS A N 1
ATOM 4331 C CA . CYS A 1 571 ? 22.700 9.156 -6.616 1.00 85.06 571 CYS A CA 1
ATOM 4332 C C . CYS A 1 571 ? 23.793 9.969 -5.919 1.00 85.06 571 CYS A C 1
ATOM 4334 O O . CYS A 1 571 ? 24.484 10.778 -6.536 1.00 85.06 571 CYS A O 1
ATOM 4336 N N . ASN A 1 572 ? 23.980 9.722 -4.623 1.00 84.81 572 ASN A N 1
ATOM 4337 C CA . ASN A 1 572 ? 25.166 10.185 -3.905 1.00 84.81 572 ASN A CA 1
ATOM 4338 C C . ASN A 1 572 ? 26.421 9.384 -4.321 1.00 84.81 572 ASN A C 1
ATOM 4340 O O . ASN A 1 572 ? 26.313 8.325 -4.929 1.00 84.81 572 ASN A O 1
ATOM 4344 N N . TYR A 1 573 ? 27.614 9.826 -3.910 1.00 84.69 573 TYR A N 1
ATOM 4345 C CA . TYR A 1 573 ? 28.899 9.180 -4.252 1.00 84.69 573 TYR A CA 1
ATOM 4346 C C . TYR A 1 573 ? 29.080 7.727 -3.786 1.00 84.69 573 TYR A C 1
ATOM 4348 O O . TYR A 1 573 ? 30.037 7.066 -4.173 1.00 84.69 573 TYR A O 1
ATOM 4356 N N . LYS A 1 574 ? 28.201 7.229 -2.909 1.00 84.25 574 LYS A N 1
ATOM 4357 C CA . LYS A 1 574 ? 28.188 5.824 -2.470 1.00 84.25 574 LYS A CA 1
ATOM 4358 C C . LYS A 1 574 ? 27.114 5.008 -3.176 1.00 84.25 574 LYS A C 1
ATOM 4360 O O . LYS A 1 574 ? 26.968 3.826 -2.878 1.00 84.25 574 LYS A O 1
ATOM 4365 N N . CYS A 1 575 ? 26.291 5.659 -3.994 1.00 82.88 575 CYS A N 1
ATOM 4366 C CA . CYS A 1 575 ? 25.050 5.140 -4.536 1.00 82.88 575 CYS A CA 1
ATOM 4367 C C . CYS A 1 575 ? 24.183 4.447 -3.479 1.00 82.88 575 CYS A C 1
ATOM 4369 O O . CYS A 1 575 ? 23.498 3.456 -3.739 1.00 82.88 575 CYS A O 1
ATOM 4371 N N . SER A 1 576 ? 24.243 4.955 -2.245 1.00 80.88 576 SER A N 1
ATOM 4372 C CA . SER A 1 576 ? 23.467 4.444 -1.118 1.00 80.88 576 SER A CA 1
ATOM 4373 C C . SER A 1 576 ? 22.091 5.091 -1.035 1.00 80.88 576 SER A C 1
ATOM 4375 O O . SER A 1 576 ? 21.251 4.597 -0.300 1.00 80.88 576 SER A O 1
ATOM 4377 N N . VAL A 1 577 ? 21.908 6.216 -1.730 1.00 80.62 577 VAL A N 1
ATOM 4378 C CA . VAL A 1 577 ? 20.676 6.999 -1.813 1.00 80.62 577 VAL A CA 1
ATOM 4379 C C . VAL A 1 577 ? 20.647 7.665 -3.195 1.00 80.62 577 VAL A C 1
ATOM 4381 O O . VAL A 1 577 ? 21.652 8.259 -3.593 1.00 80.62 577 VAL A O 1
ATOM 4384 N N . CYS A 1 578 ? 19.521 7.571 -3.906 1.00 79.25 578 CYS A N 1
ATOM 4385 C CA . CYS A 1 578 ? 19.270 8.239 -5.193 1.00 79.25 578 CYS A CA 1
ATOM 4386 C C . CYS A 1 578 ? 17.964 9.031 -5.109 1.00 79.25 578 CYS A C 1
ATOM 4388 O O . CYS A 1 578 ? 16.960 8.730 -5.753 1.00 79.25 578 CYS A O 1
ATOM 4390 N N . ASP A 1 579 ? 17.964 10.037 -4.242 1.00 69.25 579 ASP A N 1
ATOM 4391 C CA . ASP A 1 579 ? 16.787 10.773 -3.791 1.00 69.25 579 ASP A CA 1
ATOM 4392 C C . ASP A 1 579 ? 16.704 12.202 -4.336 1.00 69.25 579 ASP A C 1
ATOM 4394 O O . ASP A 1 579 ? 16.034 13.048 -3.747 1.00 69.25 579 ASP A O 1
ATOM 4398 N N . LYS A 1 580 ? 17.263 12.442 -5.533 1.00 62.75 580 LYS A N 1
ATOM 4399 C CA . LYS A 1 580 ? 17.214 13.727 -6.257 1.00 62.75 580 LYS A CA 1
ATOM 4400 C C . LYS A 1 580 ? 18.238 14.738 -5.735 1.00 62.75 580 LYS A C 1
ATOM 4402 O O . LYS A 1 580 ? 17.871 15.861 -5.385 1.00 62.75 580 LYS A O 1
ATOM 4407 N N . GLN A 1 581 ? 19.532 14.411 -5.748 1.00 56.16 581 GLN A N 1
ATOM 4408 C CA . GLN A 1 581 ? 20.534 15.457 -5.534 1.00 56.16 581 GLN A CA 1
ATOM 4409 C C . GLN A 1 581 ? 20.481 16.479 -6.690 1.00 56.16 581 GLN A C 1
ATOM 4411 O O . GLN A 1 581 ? 20.740 16.199 -7.858 1.00 56.16 581 GLN A O 1
ATOM 4416 N N . THR A 1 582 ? 20.062 17.705 -6.380 1.00 52.53 582 THR A N 1
ATOM 4417 C CA . THR A 1 582 ? 20.044 18.848 -7.307 1.00 52.53 582 THR A CA 1
ATOM 4418 C C . THR A 1 582 ? 21.328 19.659 -7.156 1.00 52.53 582 THR A C 1
ATOM 4420 O O . THR A 1 582 ? 21.282 20.859 -6.884 1.00 52.53 582 THR A O 1
ATOM 4423 N N . GLY A 1 583 ? 22.487 19.002 -7.251 1.00 59.69 583 GLY A N 1
ATOM 4424 C CA . GLY A 1 583 ? 23.770 19.629 -6.943 1.00 59.69 583 GLY A CA 1
ATOM 4425 C C . GLY A 1 583 ? 24.957 19.069 -7.720 1.00 59.69 583 GLY A C 1
ATOM 4426 O O . GLY A 1 583 ? 24.844 18.112 -8.478 1.00 59.69 583 GLY A O 1
ATOM 4427 N N . LYS A 1 584 ? 26.113 19.709 -7.523 1.00 61.00 584 LYS A N 1
ATOM 4428 C CA . LYS A 1 584 ? 27.420 19.211 -7.969 1.00 61.00 584 LYS A CA 1
ATOM 4429 C C . LYS A 1 584 ? 27.692 17.902 -7.211 1.00 61.00 584 LYS A C 1
ATOM 4431 O O . LYS A 1 584 ? 27.506 17.905 -5.996 1.00 61.00 584 LYS A O 1
ATOM 4436 N N . ASN A 1 585 ? 28.145 16.848 -7.898 1.00 71.81 585 ASN A N 1
ATOM 4437 C CA . ASN A 1 585 ? 28.413 15.488 -7.377 1.00 71.81 585 ASN A CA 1
ATOM 4438 C C . ASN A 1 585 ? 27.240 14.492 -7.456 1.00 71.81 585 ASN A C 1
ATOM 4440 O O . ASN A 1 585 ? 27.008 13.741 -6.508 1.00 71.81 585 ASN A O 1
ATOM 4444 N N . ASN A 1 586 ? 26.530 14.457 -8.583 1.00 79.31 586 ASN A N 1
ATOM 4445 C CA . ASN A 1 586 ? 25.629 13.345 -8.873 1.00 79.31 586 ASN A CA 1
ATOM 4446 C C . ASN A 1 586 ? 26.424 12.102 -9.273 1.00 79.31 586 ASN A C 1
ATOM 4448 O O . ASN A 1 586 ? 27.549 12.208 -9.754 1.00 79.31 586 ASN A O 1
ATOM 4452 N N . TYR A 1 587 ? 25.833 10.931 -9.066 1.00 86.19 587 TYR A N 1
ATOM 4453 C CA . TYR A 1 587 ? 26.374 9.639 -9.479 1.00 86.19 587 TYR A CA 1
ATOM 4454 C C . TYR A 1 587 ? 25.291 8.819 -10.173 1.00 86.19 587 TYR A C 1
ATOM 4456 O O . TYR A 1 587 ? 24.092 9.035 -9.952 1.00 86.19 587 TYR A O 1
ATOM 4464 N N . ILE A 1 588 ? 25.731 7.872 -10.996 1.00 87.12 588 ILE A N 1
ATOM 4465 C CA . ILE A 1 588 ? 24.895 6.863 -11.631 1.00 87.12 588 ILE A CA 1
ATOM 4466 C C . ILE A 1 588 ? 25.206 5.518 -10.975 1.00 87.12 588 ILE A C 1
ATOM 4468 O O . ILE A 1 588 ? 26.345 5.058 -10.980 1.00 87.12 588 ILE A O 1
ATOM 4472 N N . PHE A 1 589 ? 24.187 4.891 -10.401 1.00 89.50 589 PHE A N 1
ATOM 4473 C CA . PHE A 1 589 ? 24.269 3.548 -9.851 1.00 89.50 589 PHE A CA 1
ATOM 4474 C C . PHE A 1 589 ? 23.958 2.527 -10.936 1.00 89.50 589 PHE A C 1
ATOM 4476 O O . PHE A 1 589 ? 22.840 2.533 -11.447 1.00 89.50 589 PHE A O 1
ATOM 4483 N N . ILE A 1 590 ? 24.913 1.662 -11.270 1.00 90.00 590 ILE A N 1
ATOM 4484 C CA . ILE A 1 590 ? 24.813 0.698 -12.370 1.00 90.00 590 ILE A CA 1
ATOM 4485 C C . ILE A 1 590 ? 24.825 -0.718 -11.800 1.00 90.00 590 ILE A C 1
ATOM 4487 O O . ILE A 1 590 ? 25.645 -1.028 -10.941 1.00 90.00 590 ILE A O 1
ATOM 4491 N N . ASN A 1 591 ? 23.938 -1.583 -12.289 1.00 90.25 591 ASN A N 1
ATOM 4492 C CA . ASN A 1 591 ? 23.939 -3.017 -12.010 1.00 90.25 591 ASN A CA 1
ATOM 4493 C C . ASN A 1 591 ? 23.912 -3.803 -13.316 1.00 90.25 591 ASN A C 1
ATOM 4495 O O . ASN A 1 591 ? 23.160 -3.465 -14.231 1.00 90.25 591 ASN A O 1
ATOM 4499 N N . VAL A 1 592 ? 24.694 -4.877 -13.372 1.00 90.06 592 VAL A N 1
ATOM 4500 C CA . VAL A 1 592 ? 24.766 -5.769 -14.528 1.00 90.06 592 VAL A CA 1
ATOM 4501 C C . VAL A 1 592 ? 24.480 -7.196 -14.080 1.00 90.06 592 VAL A C 1
ATOM 4503 O O . VAL A 1 592 ? 25.107 -7.698 -13.148 1.00 90.06 592 VAL A O 1
ATOM 4506 N N . TRP A 1 593 ? 23.545 -7.863 -14.754 1.00 91.88 593 TRP A N 1
ATOM 4507 C CA . TRP A 1 593 ? 23.274 -9.294 -14.605 1.00 91.88 593 TRP A CA 1
ATOM 4508 C C . TRP A 1 593 ? 23.558 -10.022 -15.910 1.00 91.88 593 TRP A C 1
ATOM 4510 O O . TRP A 1 593 ? 23.448 -9.458 -17.000 1.00 91.88 593 TRP A O 1
ATOM 4520 N N . ARG A 1 594 ? 23.858 -11.312 -15.780 1.00 91.00 594 ARG A N 1
ATOM 4521 C CA . ARG A 1 594 ? 24.132 -12.211 -16.893 1.00 91.00 594 ARG A CA 1
ATOM 4522 C C . ARG A 1 594 ? 23.498 -13.569 -16.629 1.00 91.00 594 ARG A C 1
ATOM 4524 O O . ARG A 1 594 ? 23.649 -14.120 -15.542 1.00 91.00 594 ARG A O 1
ATOM 4531 N N . ALA A 1 595 ? 22.864 -14.137 -17.645 1.00 90.50 595 ALA A N 1
ATOM 4532 C CA . ALA A 1 595 ? 22.390 -15.516 -17.639 1.00 90.50 595 ALA A CA 1
ATOM 4533 C C . ALA A 1 595 ? 22.655 -16.160 -19.004 1.00 90.50 595 ALA A C 1
ATOM 4535 O O . ALA A 1 595 ? 22.509 -15.508 -20.034 1.00 90.50 595 ALA A O 1
ATOM 4536 N N . SER A 1 596 ? 23.051 -17.435 -19.042 1.00 89.94 596 SER A N 1
ATOM 4537 C CA . SER A 1 596 ? 23.164 -18.140 -20.325 1.00 89.94 596 SER A CA 1
ATOM 4538 C C . SER A 1 596 ? 21.776 -18.361 -20.933 1.00 89.94 596 SER A C 1
ATOM 4540 O O . SER A 1 596 ? 20.796 -18.540 -20.206 1.00 89.94 596 SER A O 1
ATOM 4542 N N . GLU A 1 597 ? 21.680 -18.404 -22.263 1.00 87.62 597 GLU A N 1
ATOM 4543 C CA . GLU A 1 597 ? 20.416 -18.704 -22.959 1.00 87.62 597 GLU A CA 1
ATOM 4544 C C . GLU A 1 597 ? 19.838 -20.050 -22.501 1.00 87.62 597 GLU A C 1
ATOM 4546 O O . GLU A 1 597 ? 18.644 -20.152 -22.240 1.00 87.62 597 GLU A O 1
ATOM 4551 N N . SER A 1 598 ? 20.693 -21.053 -22.272 1.00 88.00 598 SER A N 1
ATOM 4552 C CA . SER A 1 598 ? 20.276 -22.347 -21.712 1.00 88.00 598 SER A CA 1
ATOM 4553 C C . SER A 1 598 ? 19.662 -22.242 -20.308 1.00 88.00 598 SER A C 1
ATOM 4555 O O . SER A 1 598 ? 18.665 -22.905 -20.031 1.00 88.00 598 SER A O 1
ATOM 4557 N N . ALA A 1 599 ? 20.202 -21.389 -19.427 1.00 88.25 599 ALA A N 1
ATOM 4558 C CA . ALA A 1 599 ? 19.657 -21.181 -18.087 1.00 88.25 599 ALA A CA 1
ATOM 4559 C C . ALA A 1 599 ? 18.320 -20.429 -18.133 1.00 88.25 599 ALA A C 1
ATOM 4561 O O . ALA A 1 599 ? 17.398 -20.770 -17.394 1.00 88.25 599 ALA A O 1
ATOM 4562 N N . MET A 1 600 ? 18.195 -19.442 -19.025 1.00 89.56 600 MET A N 1
ATOM 4563 C CA . MET A 1 600 ? 16.933 -18.738 -19.262 1.00 89.56 600 MET A CA 1
ATOM 4564 C C . MET A 1 600 ? 15.878 -19.676 -19.869 1.00 89.56 600 MET A C 1
ATOM 4566 O O . MET A 1 600 ? 14.742 -19.694 -19.407 1.00 89.56 600 MET A O 1
ATOM 4570 N N . ALA A 1 601 ? 16.250 -20.531 -20.824 1.00 87.75 601 ALA A N 1
ATOM 4571 C CA . ALA A 1 601 ? 15.354 -21.535 -21.396 1.00 87.75 601 ALA A CA 1
ATOM 4572 C C . ALA A 1 601 ? 14.898 -22.577 -20.357 1.00 87.75 601 ALA A C 1
ATOM 4574 O O . ALA A 1 601 ? 13.744 -23.000 -20.367 1.00 87.75 601 ALA A O 1
ATOM 4575 N N . ALA A 1 602 ? 15.782 -22.966 -19.431 1.00 90.50 602 ALA A N 1
ATOM 4576 C CA . ALA A 1 602 ? 15.465 -23.896 -18.348 1.00 90.50 602 ALA A CA 1
ATOM 4577 C C . ALA A 1 602 ? 14.618 -23.270 -17.222 1.00 90.50 602 ALA A C 1
ATOM 4579 O O . ALA A 1 602 ? 14.034 -23.998 -16.419 1.00 90.50 602 ALA A O 1
ATOM 4580 N N . ASN A 1 603 ? 14.548 -21.938 -17.136 1.00 89.69 603 ASN A N 1
ATOM 4581 C CA . ASN A 1 603 ? 13.828 -21.221 -16.088 1.00 89.69 603 ASN A CA 1
ATOM 4582 C C . ASN A 1 603 ? 13.091 -20.005 -16.672 1.00 89.69 603 ASN A C 1
ATOM 4584 O O . ASN A 1 603 ? 13.629 -18.899 -16.734 1.00 89.69 603 ASN A O 1
ATOM 4588 N N . SER A 1 604 ? 11.819 -20.198 -17.038 1.00 87.19 604 SER A N 1
ATOM 4589 C CA . SER A 1 604 ? 10.963 -19.148 -17.611 1.00 87.19 604 SER A CA 1
ATOM 4590 C C . SER A 1 604 ? 10.801 -17.931 -16.698 1.00 87.19 604 SER A C 1
ATOM 4592 O O . SER A 1 604 ? 10.614 -16.820 -17.184 1.00 87.19 604 SER A O 1
ATOM 4594 N N . THR A 1 605 ? 10.898 -18.114 -15.379 1.00 86.25 605 THR A N 1
ATOM 4595 C CA . THR A 1 605 ? 10.874 -17.013 -14.411 1.00 86.25 605 THR A CA 1
ATOM 4596 C C . THR A 1 605 ? 12.163 -16.199 -14.482 1.00 86.25 605 THR A C 1
ATOM 4598 O O . THR A 1 605 ? 12.101 -14.974 -14.459 1.00 86.25 605 THR A O 1
ATOM 4601 N N . LEU A 1 606 ? 13.330 -16.838 -14.599 1.00 84.94 606 LEU A N 1
ATOM 4602 C CA . LEU A 1 606 ? 14.601 -16.141 -14.822 1.00 84.94 606 LEU A CA 1
ATOM 4603 C C . LEU A 1 606 ? 14.587 -15.404 -16.165 1.00 84.94 606 LEU A C 1
ATOM 4605 O O . LEU A 1 606 ? 14.928 -14.227 -16.196 1.00 84.94 606 LEU A O 1
ATOM 4609 N N . ALA A 1 607 ? 14.142 -16.064 -17.241 1.00 84.31 607 ALA A N 1
ATOM 4610 C CA . ALA A 1 607 ? 14.001 -15.445 -18.560 1.00 84.31 607 ALA A CA 1
ATOM 4611 C C . ALA A 1 607 ? 13.074 -14.226 -18.517 1.00 84.31 607 ALA A C 1
ATOM 4613 O O . ALA A 1 607 ? 13.473 -13.137 -18.919 1.00 84.31 607 ALA A O 1
ATOM 4614 N N . SER A 1 608 ? 11.871 -14.393 -17.955 1.00 83.56 608 SER A N 1
ATOM 4615 C CA . SER A 1 608 ? 10.908 -13.307 -17.792 1.00 83.56 608 SER A CA 1
ATOM 4616 C C . SER A 1 608 ? 11.525 -12.178 -16.989 1.00 83.56 608 SER A C 1
ATOM 4618 O O . SER A 1 608 ? 11.492 -11.048 -17.454 1.00 83.56 608 SER A O 1
ATOM 4620 N N . ASN A 1 609 ? 12.159 -12.453 -15.845 1.00 82.44 609 ASN A N 1
ATOM 4621 C CA . ASN A 1 609 ? 12.779 -11.394 -15.063 1.00 82.44 609 ASN A CA 1
ATOM 4622 C C . ASN A 1 609 ? 13.886 -10.697 -15.852 1.00 82.44 609 ASN A C 1
ATOM 4624 O O . ASN A 1 609 ? 13.835 -9.483 -15.928 1.00 82.44 609 ASN A O 1
ATOM 4628 N N . MET A 1 610 ? 14.820 -11.407 -16.489 1.00 82.19 610 MET A N 1
ATOM 4629 C CA . MET A 1 610 ? 15.887 -10.800 -17.301 1.00 82.19 610 MET A CA 1
ATOM 4630 C C . MET A 1 610 ? 15.338 -9.897 -18.415 1.00 82.19 610 MET A C 1
ATOM 4632 O O . MET A 1 610 ? 15.807 -8.771 -18.554 1.00 82.19 610 MET A O 1
ATOM 4636 N N . GLN A 1 611 ? 14.310 -10.359 -19.135 1.00 81.50 611 GLN A N 1
ATOM 4637 C CA . GLN A 1 611 ? 13.664 -9.643 -20.243 1.00 81.50 611 GLN A CA 1
ATOM 4638 C C . GLN A 1 611 ? 12.699 -8.539 -19.796 1.00 81.50 611 GLN A C 1
ATOM 4640 O O . GLN A 1 611 ? 12.339 -7.673 -20.588 1.00 81.50 611 GLN A O 1
ATOM 4645 N N . THR A 1 612 ? 12.241 -8.575 -18.545 1.00 77.62 612 THR A N 1
ATOM 4646 C CA . THR A 1 612 ? 11.325 -7.591 -17.961 1.00 77.62 612 THR A CA 1
ATOM 4647 C C . THR A 1 612 ? 12.110 -6.301 -17.739 1.00 77.62 612 THR A C 1
ATOM 4649 O O . THR A 1 612 ? 12.694 -6.079 -16.673 1.00 77.62 612 THR A O 1
ATOM 4652 N N . VAL A 1 613 ? 12.123 -5.447 -18.768 1.00 61.50 613 VAL A N 1
ATOM 4653 C CA . VAL A 1 613 ? 12.744 -4.115 -18.775 1.00 61.50 613 VAL A CA 1
ATOM 4654 C C . VAL A 1 613 ? 11.883 -3.139 -17.976 1.00 61.50 613 VAL A C 1
ATOM 4656 O O . VAL A 1 613 ? 11.348 -2.161 -18.486 1.00 61.50 613 VAL A O 1
ATOM 4659 N N . VAL A 1 614 ? 11.664 -3.442 -16.699 1.00 55.88 614 VAL A N 1
ATOM 4660 C CA . VAL A 1 614 ? 10.677 -2.723 -15.899 1.00 55.88 614 VAL A CA 1
ATOM 4661 C C . VAL A 1 614 ? 11.374 -1.912 -14.823 1.00 55.88 614 VAL A C 1
ATOM 4663 O O . VAL A 1 614 ? 11.931 -2.431 -13.857 1.00 55.88 614 VAL A O 1
ATOM 4666 N N . SER A 1 615 ? 11.215 -0.597 -14.944 1.00 52.12 615 SER A N 1
ATOM 4667 C CA . SER A 1 615 ? 11.543 0.414 -13.934 1.00 52.12 615 SER A CA 1
ATOM 4668 C C . SER A 1 615 ? 10.775 0.253 -12.601 1.00 52.12 615 SER A C 1
ATOM 4670 O O . SER A 1 615 ? 10.998 1.036 -11.671 1.00 52.12 615 SER A O 1
ATOM 4672 N N . LYS A 1 616 ? 9.901 -0.768 -12.482 1.00 49.16 616 LYS A N 1
ATOM 4673 C CA . LYS A 1 616 ? 9.115 -1.151 -11.288 1.00 49.16 616 LYS A CA 1
ATOM 4674 C C . LYS A 1 616 ? 9.996 -1.576 -10.127 1.00 49.16 616 LYS A C 1
ATOM 4676 O O . LYS A 1 616 ? 9.605 -1.344 -8.990 1.00 49.16 616 LYS A O 1
ATOM 4681 N N . HIS A 1 617 ? 11.132 -2.224 -10.383 1.00 52.72 617 HIS A N 1
ATOM 4682 C CA . HIS A 1 617 ? 11.945 -2.783 -9.296 1.00 52.72 617 HIS A CA 1
ATOM 4683 C C . HIS A 1 617 ? 12.724 -1.719 -8.520 1.00 52.72 617 HIS A C 1
ATOM 4685 O O . HIS A 1 617 ? 13.114 -1.954 -7.383 1.00 52.72 617 HIS A O 1
ATOM 4691 N N . HIS A 1 618 ? 12.839 -0.516 -9.083 1.00 52.31 618 HIS A N 1
ATOM 4692 C CA . HIS A 1 618 ? 13.359 0.658 -8.394 1.00 52.31 618 HIS A CA 1
ATOM 4693 C C . HIS A 1 618 ? 12.202 1.556 -7.952 1.00 52.31 618 HIS A C 1
ATOM 4695 O O . HIS A 1 618 ? 12.067 2.698 -8.401 1.00 52.31 618 HIS A O 1
ATOM 4701 N N . THR A 1 619 ? 11.316 1.057 -7.087 1.00 52.09 619 THR A N 1
ATOM 4702 C CA . THR A 1 619 ? 10.540 1.978 -6.247 1.00 52.09 619 THR A CA 1
ATOM 4703 C C . THR A 1 619 ? 11.523 2.728 -5.345 1.00 52.09 619 THR A C 1
ATOM 4705 O O . THR A 1 619 ? 12.567 2.198 -4.971 1.00 52.09 619 THR A O 1
ATOM 4708 N N . TYR A 1 620 ? 11.226 3.987 -5.026 1.00 46.72 620 TYR A N 1
ATOM 4709 C CA . TYR A 1 620 ? 12.081 4.849 -4.194 1.00 46.72 620 TYR A CA 1
ATOM 4710 C C . TYR A 1 620 ? 12.535 4.167 -2.882 1.00 46.72 620 TYR A C 1
ATOM 4712 O O . TYR A 1 620 ? 13.646 4.399 -2.407 1.00 46.72 620 TYR A O 1
ATOM 4720 N N . ASP A 1 621 ? 11.718 3.254 -2.352 1.00 48.69 621 ASP A N 1
ATOM 4721 C CA . ASP A 1 621 ? 11.994 2.482 -1.137 1.00 48.69 621 ASP A CA 1
ATOM 4722 C C . ASP A 1 621 ? 13.151 1.477 -1.281 1.00 48.69 621 ASP A C 1
ATOM 4724 O O . ASP A 1 621 ? 13.854 1.212 -0.308 1.00 48.69 621 ASP A O 1
ATOM 4728 N N . TYR A 1 622 ? 13.411 0.964 -2.489 1.00 54.69 622 TYR A N 1
ATOM 4729 C CA . TYR A 1 622 ? 14.497 0.015 -2.762 1.00 54.69 622 TYR A CA 1
ATOM 4730 C C . TYR A 1 622 ? 15.889 0.628 -2.538 1.00 54.69 622 TYR A C 1
ATOM 4732 O O . TYR A 1 622 ? 16.821 -0.032 -2.076 1.00 54.69 622 TYR A O 1
ATOM 4740 N N . ILE A 1 623 ? 16.027 1.919 -2.845 1.00 52.59 623 ILE A N 1
ATOM 4741 C CA . ILE A 1 623 ? 17.318 2.609 -2.901 1.00 52.59 623 ILE A CA 1
ATOM 4742 C C . ILE A 1 623 ? 17.775 3.060 -1.506 1.00 52.59 623 ILE A C 1
ATOM 4744 O O . ILE A 1 623 ? 18.974 3.115 -1.253 1.00 52.59 623 ILE A O 1
ATOM 4748 N N . ASN A 1 624 ? 16.843 3.307 -0.579 1.00 53.53 624 ASN A N 1
ATOM 4749 C CA . ASN A 1 624 ? 17.154 3.718 0.796 1.00 53.53 624 ASN A CA 1
ATOM 4750 C C . ASN A 1 624 ? 17.594 2.558 1.705 1.00 53.53 624 ASN A C 1
ATOM 4752 O O . ASN A 1 624 ? 18.033 2.788 2.834 1.00 53.53 624 ASN A O 1
ATOM 4756 N N . ALA A 1 625 ? 17.495 1.313 1.234 1.00 56.91 625 ALA A N 1
ATOM 4757 C CA . ALA A 1 625 ? 17.992 0.159 1.964 1.00 56.91 625 ALA A CA 1
ATOM 4758 C C . ALA A 1 625 ? 19.539 0.117 1.921 1.00 56.91 625 ALA A C 1
ATOM 4760 O O . ALA A 1 625 ? 20.135 0.246 0.840 1.00 56.91 625 ALA A O 1
ATOM 4761 N N . PRO A 1 626 ? 20.218 -0.105 3.067 1.00 60.75 626 PRO A N 1
ATOM 4762 C CA . PRO A 1 626 ? 21.642 -0.430 3.100 1.00 60.75 626 PRO A CA 1
ATOM 4763 C C . PRO A 1 626 ? 21.997 -1.493 2.054 1.00 60.75 626 PRO A C 1
ATOM 4765 O O . PRO A 1 626 ? 21.217 -2.413 1.825 1.00 60.75 626 PRO A O 1
ATOM 4768 N N . ALA A 1 627 ? 23.185 -1.414 1.444 1.00 63.31 627 ALA A N 1
ATOM 4769 C CA . ALA A 1 627 ? 23.604 -2.364 0.403 1.00 63.31 627 ALA A CA 1
ATOM 4770 C C . ALA A 1 627 ? 23.450 -3.841 0.829 1.00 63.31 627 ALA A C 1
ATOM 4772 O O . ALA A 1 627 ? 23.086 -4.679 0.013 1.00 63.31 627 ALA A O 1
ATOM 4773 N N . ALA A 1 628 ? 23.644 -4.137 2.121 1.00 62.47 628 ALA A N 1
ATOM 4774 C CA . ALA A 1 628 ? 23.486 -5.471 2.706 1.00 62.47 628 ALA A CA 1
ATOM 4775 C C . ALA A 1 628 ? 22.029 -5.973 2.799 1.00 62.47 628 ALA A C 1
ATOM 4777 O O . ALA A 1 628 ? 21.811 -7.162 2.999 1.00 62.47 628 ALA A O 1
ATOM 4778 N N . THR A 1 629 ? 21.036 -5.091 2.680 1.00 65.06 629 THR A N 1
ATOM 4779 C CA . THR A 1 629 ? 19.604 -5.415 2.805 1.00 65.06 629 THR A CA 1
ATOM 4780 C C . THR A 1 629 ? 18.824 -5.138 1.521 1.00 65.06 629 THR A C 1
ATOM 4782 O O . THR A 1 629 ? 17.595 -5.173 1.535 1.00 65.06 629 THR A O 1
ATOM 4785 N N . ARG A 1 630 ? 19.505 -4.837 0.407 1.00 70.12 630 ARG A N 1
ATOM 4786 C CA . ARG A 1 630 ? 18.848 -4.677 -0.895 1.00 70.12 630 ARG A CA 1
ATOM 4787 C C . ARG A 1 630 ? 18.354 -6.032 -1.378 1.00 70.12 630 ARG A C 1
ATOM 4789 O O . ARG A 1 630 ? 19.139 -6.899 -1.753 1.00 70.12 630 ARG A O 1
ATOM 4796 N N . ALA A 1 631 ? 17.040 -6.210 -1.353 1.00 69.12 631 ALA A N 1
ATOM 4797 C CA . ALA A 1 631 ? 16.396 -7.393 -1.893 1.00 69.12 631 ALA A CA 1
ATOM 4798 C C . ALA A 1 631 ? 16.278 -7.258 -3.415 1.00 69.12 631 ALA A C 1
ATOM 4800 O O . ALA A 1 631 ? 15.275 -6.752 -3.918 1.00 69.12 631 ALA A O 1
ATOM 4801 N N . TYR A 1 632 ? 17.305 -7.687 -4.151 1.00 73.94 632 TYR A N 1
ATOM 4802 C CA . TYR A 1 632 ? 17.180 -7.873 -5.598 1.00 73.94 632 TYR A CA 1
ATOM 4803 C C . TYR A 1 632 ? 15.975 -8.779 -5.896 1.00 73.94 632 TYR A C 1
ATOM 4805 O O . TYR A 1 632 ? 15.628 -9.607 -5.043 1.00 73.94 632 TYR A O 1
ATOM 4813 N N . PRO A 1 633 ? 15.324 -8.656 -7.070 1.00 68.88 633 PRO A N 1
ATOM 4814 C CA . PRO A 1 633 ? 14.236 -9.553 -7.439 1.00 68.88 633 PRO A CA 1
ATOM 4815 C C . PRO A 1 633 ? 14.661 -10.993 -7.156 1.00 68.88 633 PRO A C 1
ATOM 4817 O O . PRO A 1 633 ? 15.706 -11.426 -7.641 1.00 68.88 633 PRO A O 1
ATOM 4820 N N . ALA A 1 634 ? 13.888 -11.707 -6.329 1.00 71.62 634 ALA A N 1
ATOM 4821 C CA . ALA A 1 634 ? 14.316 -12.969 -5.712 1.00 71.62 634 ALA A CA 1
ATOM 4822 C C . ALA A 1 634 ? 14.812 -14.017 -6.728 1.00 71.62 634 ALA A C 1
ATOM 4824 O O . ALA A 1 634 ? 15.577 -14.910 -6.382 1.00 71.62 634 ALA A O 1
ATOM 4825 N N . ASN A 1 635 ? 14.403 -13.869 -7.989 1.00 77.19 635 ASN A N 1
ATOM 4826 C CA . ASN A 1 635 ? 14.727 -14.759 -9.094 1.00 77.19 635 ASN A CA 1
ATOM 4827 C C . ASN A 1 635 ? 15.863 -14.264 -10.016 1.00 77.19 635 ASN A C 1
ATOM 4829 O O . ASN A 1 635 ? 16.328 -15.052 -10.831 1.00 77.19 635 ASN A O 1
ATOM 4833 N N . LEU A 1 636 ? 16.300 -12.998 -9.928 1.00 79.56 636 LEU A N 1
ATOM 4834 C CA . LEU A 1 636 ? 17.511 -12.506 -10.618 1.00 79.56 636 LEU A CA 1
ATOM 4835 C C . LEU A 1 636 ? 18.775 -12.749 -9.792 1.00 79.56 636 LEU A C 1
ATOM 4837 O O . LEU A 1 636 ? 19.860 -12.880 -10.352 1.00 79.56 636 LEU A O 1
ATOM 4841 N N . GLY A 1 637 ? 18.632 -12.794 -8.465 1.00 84.12 637 GLY A N 1
ATOM 4842 C CA . GLY A 1 637 ? 19.763 -12.845 -7.548 1.00 84.12 637 GLY A CA 1
ATOM 4843 C C . GLY A 1 637 ? 20.555 -11.535 -7.506 1.00 84.12 637 GLY A C 1
ATOM 4844 O O . GLY A 1 637 ? 20.127 -10.490 -8.007 1.00 84.12 637 GLY A O 1
ATOM 4845 N N . THR A 1 638 ? 21.718 -11.587 -6.860 1.00 83.81 638 THR A N 1
ATOM 4846 C CA . THR A 1 638 ? 22.663 -10.467 -6.811 1.00 83.81 638 THR A CA 1
ATOM 4847 C C . THR A 1 638 ? 23.219 -10.161 -8.205 1.00 83.81 638 THR A C 1
ATOM 4849 O O . THR A 1 638 ? 23.527 -11.106 -8.935 1.00 83.81 638 THR A O 1
ATOM 4852 N N . PRO A 1 639 ? 23.380 -8.875 -8.570 1.00 86.19 639 PRO A N 1
ATOM 4853 C CA . PRO A 1 639 ? 24.070 -8.474 -9.787 1.00 86.19 639 PRO A CA 1
ATOM 4854 C C . PRO A 1 639 ? 25.437 -9.141 -9.876 1.00 86.19 639 PRO A C 1
ATOM 4856 O O . PRO A 1 639 ? 26.107 -9.332 -8.859 1.00 86.19 639 PRO A O 1
ATOM 4859 N N . LEU A 1 640 ? 25.847 -9.458 -11.102 1.00 85.88 640 LEU A N 1
ATOM 4860 C CA . LEU A 1 640 ? 27.209 -9.892 -11.389 1.00 85.88 640 LEU A CA 1
ATOM 4861 C C . LEU A 1 640 ? 28.194 -8.762 -11.072 1.00 85.88 640 LEU A C 1
ATOM 4863 O O . LEU A 1 640 ? 29.236 -8.995 -10.471 1.00 85.88 640 LEU A O 1
ATOM 4867 N N . MET A 1 641 ? 27.828 -7.533 -11.444 1.00 87.12 641 MET A N 1
ATOM 4868 C CA . MET A 1 641 ? 28.617 -6.336 -11.181 1.00 87.12 641 MET A CA 1
ATOM 4869 C C . MET A 1 641 ? 27.717 -5.190 -10.748 1.00 87.12 641 MET A C 1
ATOM 4871 O O . MET A 1 641 ? 26.582 -5.051 -11.216 1.00 87.12 641 MET A O 1
ATOM 4875 N N . THR A 1 642 ? 28.267 -4.338 -9.895 1.00 86.06 642 THR A N 1
ATOM 4876 C CA . THR A 1 642 ? 27.623 -3.119 -9.432 1.00 86.06 642 THR A CA 1
ATOM 4877 C C . THR A 1 642 ? 28.673 -2.026 -9.316 1.00 86.06 642 THR A C 1
ATOM 4879 O O . THR A 1 642 ? 29.705 -2.253 -8.686 1.00 86.06 642 THR A O 1
ATOM 4882 N N . ASP A 1 643 ? 28.394 -0.839 -9.851 1.00 87.06 643 ASP A N 1
ATOM 4883 C CA . ASP A 1 643 ? 29.285 0.313 -9.703 1.00 87.06 643 ASP A CA 1
ATOM 4884 C C . ASP A 1 643 ? 28.525 1.630 -9.486 1.00 87.06 643 ASP A C 1
ATOM 4886 O O . ASP A 1 643 ? 27.319 1.738 -9.723 1.00 87.06 643 ASP A O 1
ATOM 4890 N N . CYS A 1 644 ? 29.237 2.627 -8.967 1.00 87.06 644 CYS A N 1
ATOM 4891 C CA . CYS A 1 644 ? 28.745 3.967 -8.701 1.00 87.06 644 CYS A CA 1
ATOM 4892 C C . CYS A 1 644 ? 29.624 4.988 -9.419 1.00 87.06 644 CYS A C 1
ATOM 4894 O O . CYS A 1 644 ? 30.660 5.409 -8.901 1.00 87.06 644 CYS A O 1
ATOM 4896 N N . VAL A 1 645 ? 29.196 5.401 -10.607 1.00 85.56 645 VAL A N 1
ATOM 4897 C CA . VAL A 1 645 ? 30.028 6.213 -11.495 1.00 85.56 645 VAL A CA 1
ATOM 4898 C C . VAL A 1 645 ? 29.692 7.698 -11.352 1.00 85.56 645 VAL A C 1
ATOM 4900 O O . VAL A 1 645 ? 28.509 8.040 -11.256 1.00 85.56 645 VAL A O 1
ATOM 4903 N N . PRO A 1 646 ? 30.684 8.606 -11.313 1.00 81.62 646 PRO A N 1
ATOM 4904 C CA . PRO A 1 646 ? 30.420 10.036 -11.264 1.00 81.62 646 PRO A CA 1
ATOM 4905 C C . PRO A 1 646 ? 29.573 10.500 -12.451 1.00 81.62 646 PRO A C 1
ATOM 4907 O O . PRO A 1 646 ? 29.865 10.210 -13.609 1.00 81.62 646 PRO A O 1
ATOM 4910 N N . ASP A 1 647 ? 28.549 11.285 -12.153 1.00 78.25 647 ASP A N 1
ATOM 4911 C CA . ASP A 1 647 ? 27.783 12.052 -13.120 1.00 78.25 647 ASP A CA 1
ATOM 4912 C C . ASP A 1 647 ? 28.303 13.500 -13.089 1.00 78.25 647 ASP A C 1
ATOM 4914 O O . ASP A 1 647 ? 28.013 14.257 -12.156 1.00 78.25 647 ASP A O 1
ATOM 4918 N N . ASP A 1 648 ? 29.118 13.907 -14.071 1.00 62.62 648 ASP A N 1
ATOM 4919 C CA . ASP A 1 648 ? 29.672 15.269 -14.182 1.00 62.62 648 ASP A CA 1
ATOM 4920 C C . ASP A 1 648 ? 28.603 16.275 -14.639 1.00 62.62 648 ASP A C 1
ATOM 4922 O O . ASP A 1 648 ? 28.725 16.976 -15.646 1.00 62.62 648 ASP A O 1
ATOM 4926 N N . THR A 1 649 ? 27.530 16.391 -13.861 1.00 59.12 649 THR A N 1
ATOM 4927 C CA . THR A 1 649 ? 26.549 17.476 -13.955 1.00 59.12 649 THR A CA 1
ATOM 4928 C C . THR A 1 649 ? 27.090 18.783 -13.363 1.00 59.12 649 THR A C 1
ATOM 4930 O O . THR A 1 649 ? 26.307 19.652 -12.985 1.00 59.12 649 THR A O 1
ATOM 4933 N N . THR A 1 650 ? 28.412 18.952 -13.194 1.00 51.06 650 THR A N 1
ATOM 4934 C CA . THR A 1 650 ? 28.972 20.144 -12.528 1.00 51.06 650 THR A CA 1
ATOM 4935 C C . THR A 1 650 ? 28.820 21.418 -13.354 1.00 51.06 650 THR A C 1
ATOM 4937 O O . THR A 1 650 ? 28.877 22.523 -12.804 1.00 51.06 650 THR A O 1
ATOM 4940 N N . THR A 1 651 ? 28.563 21.287 -14.657 1.00 52.97 651 THR A N 1
ATOM 4941 C CA . THR A 1 651 ? 28.134 22.411 -15.483 1.00 52.97 651 THR A CA 1
ATOM 4942 C C . THR A 1 651 ? 26.622 22.586 -15.331 1.00 52.97 651 THR A C 1
ATOM 4944 O O . THR A 1 651 ? 25.869 21.623 -15.418 1.00 52.97 651 THR A O 1
ATOM 4947 N N . ASN A 1 652 ? 26.140 23.821 -15.152 1.00 49.66 652 ASN A N 1
ATOM 4948 C CA . ASN A 1 652 ? 24.706 24.175 -15.144 1.00 49.66 652 ASN A CA 1
ATOM 4949 C C . ASN A 1 652 ? 23.970 23.844 -16.472 1.00 49.66 652 ASN A C 1
ATOM 4951 O O . ASN A 1 652 ? 22.893 24.371 -16.740 1.00 49.66 652 ASN A O 1
ATOM 4955 N N . ARG A 1 653 ? 24.569 23.027 -17.342 1.00 50.41 653 ARG A N 1
ATOM 4956 C CA . ARG A 1 653 ? 24.014 22.511 -18.586 1.00 50.41 653 ARG A CA 1
ATOM 4957 C C . ARG A 1 653 ? 23.554 21.091 -18.285 1.00 50.41 653 ARG A C 1
ATOM 4959 O O . ARG A 1 653 ? 24.329 20.143 -18.341 1.00 50.41 653 ARG A O 1
ATOM 4966 N N . THR A 1 654 ? 22.308 20.998 -17.837 1.00 49.69 654 THR A N 1
ATOM 4967 C CA . THR A 1 654 ? 21.689 19.756 -17.392 1.00 49.69 654 THR A CA 1
ATOM 4968 C C . THR A 1 654 ? 21.707 18.715 -18.504 1.00 49.69 654 THR A C 1
ATOM 4970 O O . THR A 1 654 ? 21.427 18.988 -19.673 1.00 49.69 654 THR A O 1
ATOM 4973 N N . LEU A 1 655 ? 22.098 17.512 -18.110 1.00 54.03 655 LEU A N 1
ATOM 4974 C CA . LEU A 1 655 ? 22.106 16.310 -18.920 1.00 54.03 655 LEU A CA 1
ATOM 4975 C C . LEU A 1 655 ? 20.666 15.854 -19.106 1.00 54.03 655 LEU A C 1
ATOM 4977 O O . LEU A 1 655 ? 20.168 15.031 -18.344 1.00 54.03 655 LEU A O 1
ATOM 4981 N N . ASP A 1 656 ? 19.964 16.463 -20.055 1.00 66.75 656 ASP A N 1
ATOM 4982 C CA . ASP A 1 656 ? 18.528 16.244 -20.136 1.00 66.75 656 ASP A CA 1
ATOM 4983 C C . ASP A 1 656 ? 18.216 14.869 -20.731 1.00 66.75 656 ASP A C 1
ATOM 4985 O O . ASP A 1 656 ? 17.221 14.305 -20.306 1.00 66.75 656 ASP A O 1
ATOM 4989 N N . THR A 1 657 ? 19.054 14.291 -21.611 1.00 75.44 657 THR A N 1
ATOM 4990 C CA . THR A 1 657 ? 18.711 13.081 -22.388 1.00 75.44 657 THR A CA 1
ATOM 4991 C C . THR A 1 657 ? 19.884 12.117 -22.657 1.00 75.44 657 THR A C 1
ATOM 4993 O O . THR A 1 657 ? 21.050 12.520 -22.623 1.00 75.44 657 THR A O 1
ATOM 4996 N N . ILE A 1 658 ? 19.587 10.836 -22.924 1.00 82.50 658 ILE A N 1
ATOM 4997 C CA . ILE A 1 658 ? 20.577 9.797 -23.284 1.00 82.50 658 ILE A CA 1
ATOM 4998 C C . ILE A 1 658 ? 20.300 9.169 -24.652 1.00 82.50 658 ILE A C 1
ATOM 5000 O O . ILE A 1 658 ? 19.154 9.076 -25.084 1.00 82.50 658 ILE A O 1
ATOM 5004 N N . ARG A 1 659 ? 21.371 8.691 -25.285 1.00 84.44 659 ARG A N 1
ATOM 5005 C CA . ARG A 1 659 ? 21.392 7.683 -26.347 1.00 84.44 659 ARG A CA 1
ATOM 5006 C C . ARG A 1 659 ? 22.051 6.431 -25.787 1.00 84.44 659 ARG A C 1
ATOM 5008 O O . ARG A 1 659 ? 22.861 6.509 -24.866 1.00 84.44 659 ARG A O 1
ATOM 5015 N N . TYR A 1 660 ? 21.748 5.281 -26.352 1.00 88.19 660 TYR A N 1
ATOM 5016 C CA . TYR A 1 660 ? 22.400 4.043 -25.952 1.00 88.19 660 TYR A CA 1
ATOM 5017 C C . TYR A 1 660 ? 22.563 3.121 -27.147 1.00 88.19 660 TYR A C 1
ATOM 5019 O O . TYR A 1 660 ? 21.907 3.300 -28.172 1.00 88.19 660 TYR A O 1
ATOM 5027 N N . GLY A 1 661 ? 23.483 2.175 -27.050 1.00 88.06 661 GLY A N 1
ATOM 5028 C CA . GLY A 1 661 ? 23.819 1.338 -28.183 1.00 88.06 661 GLY A CA 1
ATOM 5029 C C . GLY A 1 661 ? 25.088 0.546 -27.973 1.00 88.06 661 GLY A C 1
ATOM 5030 O O . GLY A 1 661 ? 25.510 0.307 -26.846 1.00 88.06 661 GLY A O 1
ATOM 5031 N N . PHE A 1 662 ? 25.683 0.140 -29.079 1.00 89.94 662 PHE A N 1
ATOM 5032 C CA . PHE A 1 662 ? 26.810 -0.767 -29.123 1.00 89.94 662 PHE A CA 1
ATOM 5033 C C . PHE A 1 662 ? 27.955 -0.128 -29.890 1.00 89.94 662 PHE A C 1
ATOM 5035 O O . PHE A 1 662 ? 27.750 0.534 -30.906 1.00 89.94 662 PHE A O 1
ATOM 5042 N N . THR A 1 663 ? 29.169 -0.353 -29.424 1.00 87.50 663 THR A N 1
ATOM 5043 C CA . THR A 1 663 ? 30.389 0.003 -30.133 1.00 87.50 663 THR A CA 1
ATOM 5044 C C . THR A 1 663 ? 31.390 -1.124 -30.009 1.00 87.50 663 THR A C 1
ATOM 5046 O O . THR A 1 663 ? 31.327 -1.916 -29.079 1.00 87.50 663 THR A O 1
ATOM 5049 N N . SER A 1 664 ? 32.272 -1.245 -30.980 1.00 86.56 664 SER A N 1
ATOM 5050 C CA . SER A 1 664 ? 33.308 -2.259 -31.001 1.00 86.56 664 SER A CA 1
ATOM 5051 C C . SER A 1 664 ? 34.544 -1.666 -31.662 1.00 86.56 664 SER A C 1
ATOM 5053 O O . SER A 1 664 ? 34.404 -0.849 -32.579 1.00 86.56 664 SER A O 1
ATOM 5055 N N . GLY A 1 665 ? 35.734 -2.096 -31.234 1.00 79.56 665 GLY A N 1
ATOM 5056 C CA . GLY A 1 665 ? 37.020 -1.711 -31.828 1.00 79.56 665 GLY A CA 1
ATOM 5057 C C . GLY A 1 665 ? 37.878 -2.918 -32.206 1.00 79.56 665 GLY A C 1
ATOM 5058 O O . GLY A 1 665 ? 37.623 -4.029 -31.744 1.00 79.56 665 GLY A O 1
ATOM 5059 N N . LYS A 1 666 ? 38.891 -2.707 -33.048 1.00 73.25 666 LYS A N 1
ATOM 5060 C CA . LYS A 1 666 ? 39.900 -3.718 -33.397 1.00 73.25 666 LYS A CA 1
ATOM 5061 C C . LYS A 1 666 ? 41.316 -3.125 -33.399 1.00 73.25 666 LYS A C 1
ATOM 5063 O O . LYS A 1 666 ? 41.514 -1.993 -33.822 1.00 73.25 666 LYS A O 1
ATOM 5068 N N . TRP A 1 667 ? 42.305 -3.931 -33.004 1.00 66.50 667 TRP A N 1
ATOM 5069 C CA . TRP A 1 667 ? 43.728 -3.749 -33.323 1.00 66.50 667 TRP A CA 1
ATOM 5070 C C . TRP A 1 667 ? 44.029 -4.702 -34.476 1.00 66.50 667 TRP A C 1
ATOM 5072 O O . TRP A 1 667 ? 43.708 -5.876 -34.337 1.00 66.50 667 TRP A O 1
ATOM 5082 N N . SER A 1 668 ? 44.576 -4.256 -35.613 1.00 63.84 668 SER A N 1
ATOM 5083 C CA . SER A 1 668 ? 45.457 -5.054 -36.504 1.00 63.84 668 SER A CA 1
ATOM 5084 C C . SER A 1 668 ? 45.261 -4.775 -37.998 1.00 63.84 668 SER A C 1
ATOM 5086 O O . SER A 1 668 ? 44.149 -4.793 -38.529 1.00 63.84 668 SER A O 1
ATOM 5088 N N . TYR A 1 669 ? 46.409 -4.675 -38.676 1.00 61.34 669 TYR A N 1
ATOM 5089 C CA . TYR A 1 669 ? 46.620 -4.512 -40.120 1.00 61.34 669 TYR A CA 1
ATOM 5090 C C . TYR A 1 669 ? 46.523 -5.828 -40.931 1.00 61.34 669 TYR A C 1
ATOM 5092 O O . TYR A 1 669 ? 46.855 -5.850 -42.117 1.00 61.34 669 TYR A O 1
ATOM 5100 N N . SER A 1 670 ? 46.131 -6.949 -40.311 1.00 60.47 670 SER A N 1
ATOM 5101 C CA . SER A 1 670 ? 46.044 -8.261 -40.977 1.00 60.47 670 SER A CA 1
ATOM 5102 C C . SER A 1 670 ? 44.740 -8.441 -41.774 1.00 60.47 670 SER A C 1
ATOM 5104 O O . SER A 1 670 ? 43.644 -8.172 -41.270 1.00 60.47 670 SER A O 1
ATOM 5106 N N . TYR A 1 671 ? 44.867 -8.921 -43.018 1.00 59.22 671 TYR A N 1
ATOM 5107 C CA . TYR A 1 671 ? 43.845 -8.821 -44.067 1.00 59.22 671 TYR A CA 1
ATOM 5108 C C . TYR A 1 671 ? 42.715 -9.870 -44.036 1.00 59.22 671 TYR A C 1
ATOM 5110 O O . TYR A 1 671 ? 41.722 -9.637 -44.716 1.00 59.22 671 TYR A O 1
ATOM 5118 N N . ASP A 1 672 ? 42.778 -10.937 -43.229 1.00 64.88 672 ASP A N 1
ATOM 5119 C CA . ASP A 1 672 ? 41.859 -12.091 -43.391 1.00 64.88 672 ASP A CA 1
ATOM 5120 C C . ASP A 1 672 ? 40.947 -12.401 -42.185 1.00 64.88 672 ASP A C 1
ATOM 5122 O O . ASP A 1 672 ? 40.275 -13.433 -42.158 1.00 64.88 672 ASP A O 1
ATOM 5126 N N . ASN A 1 673 ? 40.878 -11.516 -41.184 1.00 66.38 673 ASN A N 1
ATOM 5127 C CA . ASN A 1 673 ? 40.157 -11.795 -39.936 1.00 66.38 673 ASN A CA 1
ATOM 5128 C C . ASN A 1 673 ? 38.959 -10.854 -39.744 1.00 66.38 673 ASN A C 1
ATOM 5130 O O . ASN A 1 673 ? 39.152 -9.638 -39.609 1.00 66.38 673 ASN A O 1
ATOM 5134 N N . TYR A 1 674 ? 37.752 -11.427 -39.650 1.00 74.12 674 TYR A N 1
ATOM 5135 C CA . TYR A 1 674 ? 36.548 -10.723 -39.204 1.00 74.12 674 TYR A CA 1
ATOM 5136 C C . TYR A 1 674 ? 36.002 -11.326 -37.907 1.00 74.12 674 TYR A C 1
ATOM 5138 O O . TYR A 1 674 ? 35.917 -12.550 -37.759 1.00 74.12 674 TYR A O 1
ATOM 5146 N N . ILE A 1 675 ? 35.606 -10.453 -36.980 1.00 80.56 675 ILE A N 1
ATOM 5147 C CA . ILE A 1 675 ? 34.770 -10.831 -35.841 1.00 80.56 675 ILE A CA 1
ATOM 5148 C C . ILE A 1 675 ? 33.333 -10.428 -36.138 1.00 80.56 675 ILE A C 1
ATOM 5150 O O . ILE A 1 675 ? 33.065 -9.378 -36.729 1.00 80.56 675 ILE A O 1
ATOM 5154 N N . LYS A 1 676 ? 32.403 -11.291 -35.740 1.00 86.88 676 LYS A N 1
ATOM 5155 C CA . LYS A 1 676 ? 30.977 -11.026 -35.829 1.00 86.88 676 LYS A CA 1
ATOM 5156 C C . LYS A 1 676 ? 30.376 -11.076 -34.435 1.00 86.88 676 LYS A C 1
ATOM 5158 O O . LYS A 1 676 ? 30.305 -12.150 -33.838 1.00 86.88 676 LYS A O 1
ATOM 5163 N N . PHE A 1 677 ? 29.907 -9.932 -33.962 1.00 90.00 677 PHE A N 1
ATOM 5164 C CA . PHE A 1 677 ? 29.056 -9.828 -32.785 1.00 90.00 677 PHE A CA 1
ATOM 5165 C C . PHE A 1 677 ? 27.598 -9.882 -33.223 1.00 90.00 677 PHE A C 1
ATOM 5167 O O . PHE A 1 677 ? 27.228 -9.245 -34.207 1.00 90.00 677 PHE A O 1
ATOM 5174 N N . ILE A 1 678 ? 26.785 -10.653 -32.512 1.00 90.50 678 ILE A N 1
ATOM 5175 C CA . ILE A 1 678 ? 25.361 -10.837 -32.772 1.00 90.50 678 ILE A CA 1
ATOM 5176 C C . ILE A 1 678 ? 24.604 -10.471 -31.500 1.00 90.50 678 ILE A C 1
ATOM 5178 O O . ILE A 1 678 ? 24.749 -11.138 -30.472 1.00 90.50 678 ILE A O 1
ATOM 5182 N N . ILE A 1 679 ? 23.794 -9.421 -31.587 1.00 92.31 679 ILE A N 1
ATOM 5183 C CA . ILE A 1 679 ? 22.894 -8.960 -30.535 1.00 92.31 679 ILE A CA 1
ATOM 5184 C C . ILE A 1 679 ? 21.460 -9.269 -30.965 1.00 92.31 679 ILE A C 1
ATOM 5186 O O . ILE A 1 679 ? 21.039 -8.860 -32.038 1.00 92.31 679 ILE A O 1
ATOM 5190 N N . THR A 1 680 ? 20.694 -9.963 -30.132 1.00 90.06 680 THR A N 1
ATOM 5191 C CA . THR A 1 680 ? 19.280 -10.310 -30.371 1.00 90.06 680 THR A CA 1
ATOM 5192 C C . THR A 1 680 ? 18.428 -9.927 -29.166 1.00 90.06 680 THR A C 1
ATOM 5194 O O . THR A 1 680 ? 18.969 -9.700 -28.084 1.00 90.06 680 THR A O 1
ATOM 5197 N N . ASP A 1 681 ? 17.105 -9.842 -29.339 1.00 87.19 681 ASP A N 1
ATOM 5198 C CA . ASP A 1 681 ? 16.148 -9.564 -28.247 1.00 87.19 681 ASP A CA 1
ATOM 5199 C C . ASP A 1 681 ? 16.511 -8.294 -27.444 1.00 87.19 681 ASP A C 1
ATOM 5201 O O . ASP A 1 681 ? 16.393 -8.251 -26.218 1.00 87.19 681 ASP A O 1
ATOM 5205 N N . PHE A 1 682 ? 17.028 -7.269 -28.134 1.00 87.31 682 PHE A N 1
ATOM 5206 C CA . PHE A 1 682 ? 17.373 -5.998 -27.506 1.00 87.31 682 PHE A CA 1
ATOM 5207 C C . PHE A 1 682 ? 16.107 -5.229 -27.145 1.00 87.31 682 PHE A C 1
ATOM 5209 O O . PHE A 1 682 ? 15.265 -4.946 -28.000 1.00 87.31 682 PHE A O 1
ATOM 5216 N N . LYS A 1 683 ? 16.017 -4.876 -25.867 1.00 83.81 683 LYS A N 1
ATOM 5217 C CA . LYS A 1 683 ? 14.952 -4.076 -25.277 1.00 83.81 683 LYS A CA 1
ATOM 5218 C C . LYS A 1 683 ? 15.590 -3.077 -24.334 1.00 83.81 683 LYS A C 1
ATOM 5220 O O . LYS A 1 683 ? 16.382 -3.461 -23.476 1.00 83.81 683 LYS A O 1
ATOM 5225 N N . ALA A 1 684 ? 15.231 -1.810 -24.435 1.00 83.75 684 ALA A N 1
ATOM 5226 C CA . ALA A 1 684 ? 15.690 -0.804 -23.490 1.00 83.75 684 ALA A CA 1
ATOM 5227 C C . ALA A 1 684 ? 14.559 0.143 -23.118 1.00 83.75 684 ALA A C 1
ATOM 5229 O O . ALA A 1 684 ? 13.790 0.551 -23.975 1.00 83.75 684 ALA A O 1
ATOM 5230 N N . SER A 1 685 ? 14.474 0.496 -21.837 1.00 81.69 685 SER A N 1
ATOM 5231 C CA . SER A 1 685 ? 13.494 1.417 -21.280 1.00 81.69 685 SER A CA 1
ATOM 5232 C C . SER A 1 685 ? 14.201 2.532 -20.537 1.00 81.69 685 SER A C 1
ATOM 5234 O O . SER A 1 685 ? 15.029 2.299 -19.652 1.00 81.69 685 SER A O 1
ATOM 5236 N N . VAL A 1 686 ? 13.773 3.757 -20.817 1.00 81.56 686 VAL A N 1
ATOM 5237 C CA . VAL A 1 686 ? 14.200 4.951 -20.088 1.00 81.56 686 VAL A CA 1
ATOM 5238 C C . VAL A 1 686 ? 12.977 5.614 -19.465 1.00 81.56 686 VAL A C 1
ATOM 5240 O O . VAL A 1 686 ? 11.949 5.783 -20.115 1.00 81.56 686 VAL A O 1
ATOM 5243 N N . SER A 1 687 ? 13.059 5.969 -18.187 1.00 77.94 687 SER A N 1
ATOM 5244 C CA . SER A 1 687 ? 11.975 6.636 -17.455 1.00 77.94 687 SER A CA 1
ATOM 5245 C C . SER A 1 687 ? 12.528 7.580 -16.386 1.00 77.94 687 SER A C 1
ATOM 5247 O O . SER A 1 687 ? 13.733 7.616 -16.151 1.00 77.94 687 SER A O 1
ATOM 5249 N N . GLN A 1 688 ? 11.659 8.356 -15.737 1.00 75.50 688 GLN A N 1
ATOM 5250 C CA . GLN A 1 688 ? 12.019 9.219 -14.607 1.00 75.50 688 GLN A CA 1
ATOM 5251 C C . GLN A 1 688 ? 11.169 8.901 -13.371 1.00 75.50 688 GLN A C 1
ATOM 5253 O O . GLN A 1 688 ? 10.111 8.287 -13.505 1.00 75.50 688 GLN A O 1
ATOM 5258 N N . TYR A 1 689 ? 11.623 9.302 -12.176 1.00 64.75 689 TYR A N 1
ATOM 5259 C CA . TYR A 1 689 ? 10.911 9.091 -10.901 1.00 64.75 689 TYR A CA 1
ATOM 5260 C C . TYR A 1 689 ? 10.570 10.355 -10.094 1.00 64.75 689 TYR A C 1
ATOM 5262 O O . TYR A 1 689 ? 11.199 11.429 -10.264 1.00 64.75 689 TYR A O 1
#

Nearest PDB structures (foldseek):
  5kxd-assembly1_C  TM=5.634E-01  e=3.679E-06  Wisteria floribunda
  1ioa-assembly2_A  TM=5.378E-01  e=7.746E-05  Phaseolus vulgaris
  6xt6-assembly1_A  TM=4.900E-01  e=5.518E-03  Canavalia ensiformis
  7o6h-assembly1_A  TM=5.088E-01  e=1.066E+00  Paradendryphiella salina
  5tpb-assembly1_A  TM=4.592E-01  e=5.616E+00  Clostridium botulinum

Organism: NCBI:txid1078050

InterPro domains:
  IPR012902 Prokaryotic N-terminal methylation site [PF07963] (1-26)
  IPR012902 Prokaryotic N-terminal methylation site [TIGR02532] (4-26)
  IPR013320 Concanavalin A-like lectin/glucanase domain superfamily [SSF49899] (346-510)
  IPR045584 Pilin-like [SSF54523] (6-102)

pLDDT: mean 75.8, std 20.12, range [25.83, 98.5]

Mean predicted aligned error: 16.34 Å

Secondary structure (DSSP, 8-state):
----PPPHHHHHHHHHHHHHHHHHHHHHHHHHHHHHHHHHHHHHHHHHHHHHHHHHHHHSS--S--TTTSS-SB-TTSPBPEEEE-HHHHHT--TTT----SEEEEEESSTTS-S-EEEEEEEEEEEEE-TTT-S---EEETTEEEEE-TT-EETTEE---EEEEEEHHHHHHHTT-SS--EES-SSPPPEETTS--EEEE-EESS-SSEEEEEEES--TTTTTT-EEEETTEEEEEEPEETTGGGSGGG-B-S-SSEEEE-TT----GGGS-SS-S-EEEEEEEEEETT--EEEEEEEEEEE--EEEE-------S-TTSS-TTEEES--S---TT--TTS-EEEEETTEEEEEE-TT-SEEEEEE---TTTSPB-STTEEEEEEEEEEEEE-SS-----EEEEEEEEEPPTT-SS----SS----S--GGGTTBS--SSS--B--TT-EEEEEE-S--TTTT--SS-EEEEEE-------TTS-S-EE-TTS-EE--TT--------SS--------TT-TT-TTS--S------TT------TTSS---BT-SSPPPEEEEEEEEEEE-TTSS--S---SS-EEEEEEEEEEEHHHHHH-HHHHHHHH---GGG--HHHHTS-GGG----TTT-S-SEEEEEEE-TTSSS---EEEEEEEEE-----TT--EEEEEEEEEEEEEE-

Foldseek 3Di:
DPPDDDDPVVVVVVVVVVVVVVVVVVVVVVVVLQVVQLVQQQVQQVQLQVLQLVVCLVVLAGAPDSPPSGPDQAGSLRAGKDKDFQPVRHPDDRLLPDPAGQAKEWEAAEQVSPDDIDIDGQWGMKIKAQGNVRDDQWDDDPRYIYHYPAQHQHPNDTGSMDMDTHHSVRSCVSSQQPDQKDKPDPADDAAEAQFKDKDKIAIGYHADDKKKAKAWCPPVQQQLQKAKDAPVCRHPDRHHYPPPVVDPVRIDTRHRMMMIIRVRGGRHVVSVPPPPWDFIKMWMWMAHPVGRIDIDIYTHTYHYWPKPQLPFDPDPDDDDDGPQFKDKLPPDPPPPVPPLAPQDWDRDDQKTKGKDHQPAFKIWMWTDDDLVGFAFQFLFKKKKKKWKKWKEWPDPDQFFFFKKWKKAFDFDPPDPPDPPDPRLPQPWNCPNCLLPDDLPHTRRRQQQQMKIWTQTRDDDPLVPDPPGGWIKIAHQQVNPPPVPDPQFDADPVRDGDRDPVPRSPSPPPDDDDDDDDPDPPPPPPPPPPPDDDPPPDQGIDIDPPNPRADPNYPPPDTWMKMKMKIKGKSAAQVLLASDHDPAAWIKIKMFMAMDTPVRCVVPVPLVCVSLVQDPVLPDNVQSNDGPVPRDDPVSRPGGPDIHIGTRRVNPPRTSTRIMITMMGGGDDNDHPIMMMMMIGRMIMTMDGD

Solvent-accessible surface area (backbone atoms only — not comparable to full-atom values): 38698 Å² total; per-residue (Å²): 131,90,76,77,76,80,54,73,64,62,54,52,53,51,53,52,53,51,52,54,53,50,58,54,48,52,57,58,48,49,56,52,48,51,55,50,30,52,53,46,27,52,52,47,43,55,48,36,56,49,40,51,47,56,48,20,44,75,68,36,27,45,73,84,59,64,80,90,64,38,95,63,66,49,44,62,70,73,46,65,58,45,78,47,63,48,69,61,35,38,74,78,39,44,50,61,79,53,89,73,44,80,30,29,42,36,40,16,64,34,70,83,50,80,53,64,60,52,73,47,68,31,26,40,35,41,39,36,35,34,38,86,84,67,53,79,74,58,50,76,59,92,52,36,40,38,40,51,40,74,68,29,58,45,97,92,38,64,34,53,50,45,78,42,71,45,38,42,66,59,49,20,47,74,48,31,36,62,47,76,51,42,64,72,68,89,68,57,74,70,41,49,39,67,35,61,46,76,47,80,45,42,68,37,36,37,39,81,51,25,32,39,24,49,25,27,78,60,51,72,53,52,55,74,48,30,22,32,22,29,95,91,42,51,66,71,36,62,38,33,49,62,75,48,70,78,42,78,88,56,42,50,67,72,35,82,42,42,31,45,23,23,80,81,39,50,37,65,58,87,59,55,54,92,70,70,66,52,69,39,51,36,38,41,38,42,30,27,65,84,67,55,73,29,79,48,76,34,66,38,38,41,42,72,59,50,59,54,57,57,75,55,70,94,64,91,72,65,101,84,80,81,60,86,54,52,46,57,47,67,92,57,76,77,65,88,80,69,63,85,63,54,50,41,78,47,77,52,86,38,30,42,31,47,36,44,18,54,75,48,30,45,54,43,42,29,45,43,56,56,55,87,68,28,52,50,45,30,49,38,12,38,39,29,33,22,31,32,41,32,45,44,37,84,44,99,72,74,62,40,34,38,42,26,45,34,42,40,54,39,70,57,80,90,56,90,66,75,78,70,58,95,55,62,68,57,84,24,66,12,35,86,39,18,30,55,27,31,79,78,82,33,38,17,47,72,33,69,62,20,43,32,42,34,42,35,50,40,66,43,84,84,76,72,49,55,100,52,48,33,49,39,53,46,52,40,48,49,47,76,73,73,70,91,54,72,84,62,51,59,44,101,80,70,46,77,40,80,63,80,85,70,66,86,53,62,41,75,78,78,89,72,93,73,89,71,80,91,63,92,86,63,85,85,66,79,83,77,69,91,64,90,75,81,77,80,53,94,75,52,63,75,57,86,55,83,74,68,47,73,85,30,69,76,45,95,71,51,72,44,30,38,37,29,42,37,37,35,27,9,10,39,84,77,46,53,39,58,84,52,54,91,52,74,64,23,9,32,32,36,38,32,40,75,45,43,48,69,57,28,71,75,28,63,65,41,34,50,54,55,65,52,56,58,75,71,76,65,43,78,72,51,42,66,36,56,84,93,65,52,78,52,60,86,70,73,47,77,58,77,42,71,50,59,38,76,32,75,51,68,50,98,67,67,51,50,18,43,36,40,37,43,22,21,14,37,58,68,89,54,85,86,51,44,45,38,38,41,38,30,71,43,36,33,28,43,41,71,118

Radius of gyration: 40.25 Å; Cα contacts (8 Å, |Δi|>4): 1435; chains: 1; bounding box: 111×61×132 Å